Protein 5EKD (pdb70)

Organism: Homo sapiens (NCBI:txid9606)

Sequence (654 aa):
KKRVFSGIQPTGILHLGNYLGAIESWVRLQDEYDSVLYSIVDLHSITVPQDPAVLRQSILDMTAVLLACGINPEKSILFQQSQVSEHTQLSWILSCMVRLPRLQHLHQWKAKTTKQKHDGTVGLLTYPVLQAADILLYKSTHVPVGEDQVQHMELVQDLAQGFNKKYGEFFPVPESILTSMKKVKSLRDPSAKMSKSDPDKLATVRITDSPEEIVQKFRKAVTDFTSEVTYDPAGRAGVSNIVAVHAAVTGLSVEEVVRRSAGMNTARYKLAVADAVIEKFAPIKREIEKLKLDKDHLEKVLQIGSAKAKELAYTVCQEVKKLVGFLLQKDSKKRVFSGIQPTGILHLGNYLGAIESWVRLQDEYDSVLYSIVDLHSSITVPQDPAVLRRQSILDMTAVLLACGINPEKSILFQQSQVSEHTQQLSWILSCMVRLPRLQHLHQWKAKTTGTVGLLTYPVLQAADILLYKSTHVPVGEDQVQHMELVQDLAQGFNKKYGEFFPVPEESILTSMKKVKSLRDPSAKMSKSDPDKLATVRITDSPEEIVQKFRKAVTDFTSEVTYDPAGRAGVSNIVAVHAAVTGLSVEEVVRRSAGMNTARYKLAVADAVIEKFAPIKREIEKLKLDKDHLEKVLQIGSAKAKELAYTVCQEVKKLVGFL

Solvent-accessible surface area: 27450 Å² total; per-residue (Å²): 180,116,42,0,4,4,37,15,74,0,22,34,74,0,2,0,13,32,12,2,4,15,0,59,5,2,41,112,2,13,97,102,47,130,14,4,0,0,0,0,9,0,1,14,2,14,9,78,106,27,78,31,64,87,0,90,91,13,9,19,39,4,0,0,5,0,24,13,14,32,4,51,46,157,105,4,30,2,0,12,0,0,62,0,15,10,0,4,6,2,11,18,6,0,9,10,66,6,157,9,63,82,1,46,108,5,113,80,12,116,69,57,77,94,147,92,57,93,66,12,17,0,0,31,4,11,39,4,1,0,23,0,0,5,5,0,0,0,61,0,20,26,3,0,16,15,68,39,27,60,74,2,2,98,4,0,48,61,9,0,94,33,0,8,184,88,36,35,156,34,6,46,67,0,101,40,30,72,38,110,16,91,77,4,52,2,5,93,66,22,93,39,72,4,22,33,103,36,132,56,84,47,1,0,0,32,1,42,8,33,71,145,71,2,35,74,3,0,132,90,6,62,37,48,214,71,78,111,4,41,99,57,74,107,54,23,44,7,4,3,10,2,0,16,1,27,10,34,18,54,72,56,57,32,111,45,2,37,154,156,4,87,90,58,51,13,60,141,4,17,43,33,0,0,84,16,0,31,130,70,5,30,70,14,46,152,67,2,92,146,26,99,157,75,108,104,77,5,82,115,14,12,112,65,4,8,57,84,0,72,125,54,0,117,74,13,6,39,68,0,14,110,56,3,0,7,70,164,26,193,58,116,134,67,21,0,3,3,37,15,74,2,26,43,79,2,2,0,13,31,10,4,3,16,0,56,6,2,38,110,2,13,99,105,49,156,20,2,0,0,1,0,10,0,1,14,2,13,12,88,98,28,76,31,64,83,0,88,73,16,10,21,38,5,1,0,10,0,26,14,14,31,4,53,44,149,107,5,28,2,0,12,0,0,61,0,8,12,0,4,6,1,11,21,6,0,9,13,57,9,125,9,28,84,0,53,123,3,72,33,28,110,70,94,55,153,44,20,2,0,17,1,12,25,4,1,0,25,0,0,5,4,0,0,1,60,0,0,18,3,1,15,14,62,31,28,39,55,1,2,93,3,0,42,69,6,0,98,30,0,6,188,94,35,38,157,34,6,16,35,0,49,33,32,72,38,108,11,91,80,4,52,3,6,86,67,24,88,40,68,4,19,44,103,33,130,56,82,55,1,0,0,39,1,45,7,34,72,142,71,2,31,67,2,0,113,103,7,64,30,50,197,76,82,114,3,43,102,56,73,106,56,25,44,8,5,4,11,3,0,17,1,29,8,29,16,57,69,62,61,30,132,36,2,36,153,146,8,78,90,72,64,21,54,168,4,23,44,31,0,0,83,20,0,30,132,71,4,30,68,15,51,149,64,0,89,127,27,77,150,73,102,108,78,2,96,119,15,9,115,76,4,8,60,80,0,63,116,57,0,108,80,14,4,35,64,0,15,103,55,2,0,6,72

Structure (mmCIF, N/CA/C/O backbone):
data_5EKD
#
_entry.id   5EKD
#
_cell.length_a   58.289
_cell.length_b   78.087
_cell.length_c   153.996
_cell.angle_alpha   90.00
_cell.angle_beta   96.55
_cell.angle_gamma   90.00
#
_symmetry.space_group_name_H-M   'C 1 2 1'
#
loop_
_entity.id
_entity.type
_entity.pdbx_description
1 polymer 'Tryptophan--tRNA ligase, mitochondrial'
2 non-polymer (5S)-5-[(1R)-1-(1H-indol-3-yl)ethyl]-2-(methylamino)-1,3-oxazol-4(5H)-one
3 non-polymer "ADENOSINE-5'-TRIPHOSPHATE"
4 non-polymer 'MANGANESE (II) ION'
5 non-polymer GLYCEROL
6 water water
#
loop_
_atom_site.group_PDB
_atom_site.id
_atom_site.type_symbol
_atom_site.label_atom_id
_atom_site.label_alt_id
_atom_site.label_comp_id
_atom_site.label_asym_id
_atom_site.label_entity_id
_atom_site.label_seq_id
_atom_site.pdbx_PDB_ins_code
_atom_site.Cartn_x
_atom_site.Cartn_y
_atom_site.Cartn_z
_atom_site.occupancy
_atom_site.B_iso_or_equiv
_atom_site.auth_seq_id
_atom_site.auth_comp_id
_atom_site.auth_asym_id
_atom_site.auth_atom_id
_atom_site.pdbx_PDB_model_num
ATOM 1 N N . LYS A 1 17 ? 28.099 57.584 24.495 1.00 50.21 34 LYS A N 1
ATOM 2 C CA . LYS A 1 17 ? 27.753 57.095 23.189 1.00 43.29 34 LYS A CA 1
ATOM 3 C C . LYS A 1 17 ? 26.389 56.442 23.307 1.00 44.43 34 LYS A C 1
ATOM 4 O O . LYS A 1 17 ? 25.928 56.180 24.388 1.00 46.99 34 LYS A O 1
ATOM 22 N N . LYS A 1 18 ? 25.756 56.173 22.191 1.00 44.28 35 LYS A N 1
ATOM 23 C CA . LYS A 1 18 ? 24.467 55.547 22.206 1.00 38.26 35 LYS A CA 1
ATOM 24 C C . LYS A 1 18 ? 24.587 54.088 21.807 1.00 36.82 35 LYS A C 1
ATOM 25 O O . LYS A 1 18 ? 25.453 53.743 21.063 1.00 34.20 35 LYS A O 1
ATOM 44 N N . ARG A 1 19 ? 23.734 53.257 22.376 1.00 24.20 36 ARG A N 1
ATOM 45 C CA . ARG A 1 19 ? 23.728 51.857 22.131 1.00 22.24 36 ARG A CA 1
ATOM 46 C C . ARG A 1 19 ? 22.381 51.248 22.374 1.00 22.71 36 ARG A C 1
ATOM 47 O O . ARG A 1 19 ? 21.779 51.476 23.343 1.00 21.13 36 ARG A O 1
ATOM 68 N N . VAL A 1 20 ? 21.984 50.415 21.443 1.00 22.99 37 VAL A N 1
ATOM 69 C CA . VAL A 1 20 ? 20.750 49.669 21.474 1.00 24.19 37 VAL A CA 1
ATOM 70 C C . VAL A 1 20 ? 21.037 48.260 21.960 1.00 21.30 37 VAL A C 1
ATOM 71 O O . VAL A 1 20 ? 21.977 47.672 21.557 1.00 22.30 37 VAL A O 1
ATOM 84 N N . PHE A 1 21 ? 20.183 47.800 22.839 1.00 20.29 38 PHE A N 1
ATOM 85 C CA . PHE A 1 21 ? 20.168 46.436 23.300 1.00 17.13 38 PHE A CA 1
ATOM 86 C C . PHE A 1 21 ? 18.752 45.904 23.339 1.00 19.27 38 PHE A C 1
ATOM 87 O O . PHE A 1 21 ? 17.892 46.556 23.786 1.00 20.02 38 PHE A O 1
ATOM 104 N N . SER A 1 22 ? 18.569 44.682 22.899 1.00 20.39 39 SER A N 1
ATOM 105 C CA . SER A 1 22 ? 17.320 43.976 23.096 1.00 17.00 39 SER A CA 1
ATOM 106 C C . SER A 1 22 ? 17.494 42.472 23.066 1.00 19.22 39 SER A C 1
ATOM 107 O O . SER A 1 22 ? 18.413 41.994 22.560 1.00 20.82 39 SER A O 1
ATOM 115 N N . GLY A 1 23 ? 16.549 41.775 23.638 1.00 17.29 40 GLY A N 1
ATOM 116 C CA . GLY A 1 23 ? 16.589 40.350 23.768 1.00 16.36 40 GLY A CA 1
ATOM 117 C C . GLY A 1 23 ? 15.309 39.633 23.399 1.00 19.34 40 GLY A C 1
ATOM 118 O O . GLY A 1 23 ? 14.271 40.186 23.495 1.00 18.73 40 GLY A O 1
ATOM 122 N N . ILE A 1 24 ? 15.434 38.403 22.960 1.00 16.58 41 ILE A N 1
ATOM 123 C CA . ILE A 1 24 ? 14.320 37.552 22.733 1.00 17.52 41 ILE A CA 1
ATOM 124 C C . ILE A 1 24 ? 14.612 36.120 23.175 1.00 15.95 41 ILE A C 1
ATOM 125 O O . ILE A 1 24 ? 15.650 35.633 22.907 1.00 16.23 41 ILE A O 1
ATOM 141 N N . GLN A 1 25 ? 13.663 35.476 23.825 1.00 14.42 42 GLN A N 1
ATOM 142 C CA . GLN A 1 25 ? 13.825 34.094 24.227 1.00 15.78 42 GLN A CA 1
ATOM 143 C C . GLN A 1 25 ? 13.734 33.137 23.068 1.00 20.22 42 GLN A C 1
ATOM 144 O O . GLN A 1 25 ? 12.848 33.178 22.287 1.00 24.32 42 GLN A O 1
ATOM 158 N N . PRO A 1 26 ? 14.689 32.213 23.013 1.00 22.24 43 PRO A N 1
ATOM 159 C CA . PRO A 1 26 ? 14.790 31.262 21.901 1.00 27.41 43 PRO A CA 1
ATOM 160 C C . PRO A 1 26 ? 13.642 30.287 21.758 1.00 36.24 43 PRO A C 1
ATOM 161 O O . PRO A 1 26 ? 13.430 29.740 20.651 1.00 49.48 43 PRO A O 1
ATOM 172 N N . THR A 1 27 ? 12.912 30.096 22.807 1.00 27.42 44 THR A N 1
ATOM 173 C CA . THR A 1 27 ? 11.904 29.106 22.872 1.00 37.41 44 THR A CA 1
ATOM 174 C C . THR A 1 27 ? 10.563 29.495 22.246 1.00 34.05 44 THR A C 1
ATOM 175 O O . THR A 1 27 ? 10.124 30.580 22.366 1.00 48.35 44 THR A O 1
ATOM 186 N N . GLY A 1 28 ? 9.998 28.599 21.504 1.00 32.64 45 GLY A N 1
ATOM 187 C CA . GLY A 1 28 ? 8.840 28.875 20.694 1.00 30.90 45 GLY A CA 1
ATOM 188 C C . GLY A 1 28 ? 9.212 29.537 19.387 1.00 30.93 45 GLY A C 1
ATOM 189 O O . GLY A 1 28 ? 10.303 29.923 19.180 1.00 26.15 45 GLY A O 1
ATOM 193 N N . ILE A 1 29 ? 8.239 29.680 18.511 1.00 28.21 46 ILE A N 1
ATOM 194 C CA . ILE A 1 29 ? 8.461 30.306 17.247 1.00 24.61 46 ILE A CA 1
ATOM 195 C C . ILE A 1 29 ? 8.020 31.745 17.232 1.00 18.61 46 ILE A C 1
ATOM 196 O O . ILE A 1 29 ? 6.978 32.035 17.625 1.00 24.97 46 ILE A O 1
ATOM 212 N N . LEU A 1 30 ? 8.837 32.585 16.671 1.00 19.14 47 LEU A N 1
ATOM 213 C CA . LEU A 1 30 ? 8.570 33.993 16.635 1.00 18.83 47 LEU A CA 1
ATOM 214 C C . LEU A 1 30 ? 7.247 34.272 15.935 1.00 24.20 47 LEU A C 1
ATOM 215 O O . LEU A 1 30 ? 6.948 33.676 14.960 1.00 20.98 47 LEU A O 1
ATOM 231 N N . HIS A 1 31 ? 6.500 35.194 16.513 1.00 20.11 48 HIS A N 1
ATOM 232 C CA . HIS A 1 31 ? 5.161 35.518 16.109 1.00 19.63 48 HIS A CA 1
ATOM 233 C C . HIS A 1 31 ? 4.942 36.992 15.888 1.00 21.07 48 HIS A C 1
ATOM 234 O O . HIS A 1 31 ? 5.789 37.800 16.106 1.00 21.00 48 HIS A O 1
ATOM 249 N N . LEU A 1 32 ? 3.727 37.301 15.474 1.00 21.18 49 LEU A N 1
ATOM 250 C CA . LEU A 1 32 ? 3.351 38.610 14.976 1.00 18.15 49 LEU A CA 1
ATOM 251 C C . LEU A 1 32 ? 3.545 39.692 16.036 1.00 20.06 49 LEU A C 1
ATOM 252 O O . LEU A 1 32 ? 3.966 40.753 15.740 1.00 23.20 49 LEU A O 1
ATOM 268 N N . GLY A 1 33 ? 3.276 39.369 17.275 1.00 21.46 50 GLY A N 1
ATOM 269 C CA . GLY A 1 33 ? 3.571 40.265 18.370 1.00 20.86 50 GLY A CA 1
ATOM 270 C C . GLY A 1 33 ? 5.024 40.593 18.590 1.00 21.31 50 GLY A C 1
ATOM 271 O O . GLY A 1 33 ? 5.379 41.698 18.757 1.00 22.11 50 GLY A O 1
ATOM 275 N N . ASN A 1 34 ? 5.856 39.582 18.544 1.00 18.74 51 ASN A N 1
ATOM 276 C CA . ASN A 1 34 ? 7.271 39.772 18.658 1.00 17.89 51 ASN A CA 1
ATOM 277 C C . ASN A 1 34 ? 7.742 40.661 17.549 1.00 21.14 51 ASN A C 1
ATOM 278 O O . ASN A 1 34 ? 8.486 41.552 17.771 1.00 22.42 51 ASN A O 1
ATOM 289 N N . TYR A 1 35 ? 7.277 40.355 16.340 1.00 22.20 52 TYR A N 1
ATOM 290 C CA . TYR A 1 35 ? 7.675 41.070 15.151 1.00 18.05 52 TYR A CA 1
ATOM 291 C C . TYR A 1 35 ? 7.271 42.540 15.127 1.00 21.83 52 TYR A C 1
ATOM 292 O O . TYR A 1 35 ? 8.080 43.364 14.930 1.00 22.83 52 TYR A O 1
ATOM 310 N N . LEU A 1 36 ? 6.000 42.831 15.329 1.00 21.23 53 LEU A N 1
ATOM 311 C CA . LEU A 1 36 ? 5.489 44.182 15.419 1.00 19.48 53 LEU A CA 1
ATOM 312 C C . LEU A 1 36 ? 5.889 44.964 16.677 1.00 24.88 53 LEU A C 1
ATOM 313 O O . LEU A 1 36 ? 6.079 46.126 16.627 1.00 22.07 53 LEU A O 1
ATOM 329 N N . GLY A 1 37 ? 5.932 44.282 17.809 1.00 18.19 54 GLY A N 1
ATOM 330 C CA . GLY A 1 37 ? 6.316 44.861 19.068 1.00 16.65 54 GLY A CA 1
ATOM 331 C C . GLY A 1 37 ? 7.772 45.243 19.121 1.00 20.90 54 GLY A C 1
ATOM 332 O O . GLY A 1 37 ? 8.127 46.189 19.723 1.00 22.35 54 GLY A O 1
ATOM 336 N N . ALA A 1 38 ? 8.615 44.402 18.555 1.00 21.23 55 ALA A N 1
ATOM 337 C CA . ALA A 1 38 ? 10.035 44.583 18.666 1.00 19.62 55 ALA A CA 1
ATOM 338 C C . ALA A 1 38 ? 10.941 44.355 17.477 1.00 19.43 55 ALA A C 1
ATOM 339 O O . ALA A 1 38 ? 11.734 45.163 17.219 1.00 24.45 55 ALA A O 1
ATOM 346 N N . ILE A 1 39 ? 10.854 43.225 16.811 1.00 19.09 56 ILE A N 1
ATOM 347 C CA . ILE A 1 39 ? 11.832 42.839 15.823 1.00 24.61 56 ILE A CA 1
ATOM 348 C C . ILE A 1 39 ? 11.926 43.801 14.674 1.00 29.80 56 ILE A C 1
ATOM 349 O O . ILE A 1 39 ? 12.979 44.093 14.212 1.00 26.79 56 ILE A O 1
ATOM 365 N N . GLU A 1 40 ? 10.797 44.339 14.271 1.00 33.14 57 GLU A N 1
ATOM 366 C CA . GLU A 1 40 ? 10.775 45.353 13.252 1.00 33.19 57 GLU A CA 1
ATOM 367 C C . GLU A 1 40 ? 11.555 46.590 13.667 1.00 30.88 57 GLU A C 1
ATOM 368 O O . GLU A 1 40 ? 12.339 47.055 12.935 1.00 37.09 57 GLU A O 1
ATOM 380 N N . SER A 1 41 ? 11.426 47.019 14.896 1.00 31.08 58 SER A N 1
ATOM 381 C CA . SER A 1 41 ? 12.229 48.070 15.438 1.00 29.90 58 SER A CA 1
ATOM 382 C C . SER A 1 41 ? 13.700 47.711 15.294 1.00 36.41 58 SER A C 1
ATOM 383 O O . SER A 1 41 ? 14.491 48.520 14.909 1.00 31.67 58 SER A O 1
ATOM 391 N N . TRP A 1 42 ? 14.049 46.469 15.592 1.00 32.21 59 TRP A N 1
ATOM 392 C CA . TRP A 1 42 ? 15.449 46.079 15.639 1.00 32.78 59 TRP A CA 1
ATOM 393 C C . TRP A 1 42 ? 16.117 46.294 14.326 1.00 28.26 59 TRP A C 1
ATOM 394 O O . TRP A 1 42 ? 17.218 46.728 14.240 1.00 29.20 59 TRP A O 1
ATOM 415 N N . VAL A 1 43 ? 15.421 45.916 13.288 1.00 34.24 60 VAL A N 1
ATOM 416 C CA . VAL A 1 43 ? 15.915 46.040 11.940 1.00 28.44 60 VAL A CA 1
ATOM 417 C C . VAL A 1 43 ? 16.101 47.480 11.496 1.00 29.84 60 VAL A C 1
ATOM 418 O O . VAL A 1 43 ? 17.064 47.821 10.924 1.00 32.68 60 VAL A O 1
ATOM 431 N N . ARG A 1 44 ? 15.149 48.314 11.816 1.00 28.81 61 ARG A N 1
ATOM 432 C CA . ARG A 1 44 ? 15.250 49.727 11.557 1.00 35.85 61 ARG A CA 1
ATOM 433 C C . ARG A 1 44 ? 16.401 50.342 12.337 1.00 33.82 61 ARG A C 1
ATOM 434 O O . ARG A 1 44 ? 17.131 51.125 11.846 1.00 29.51 61 ARG A O 1
ATOM 455 N N . LEU A 1 45 ? 16.535 49.940 13.576 1.00 31.82 62 LEU A N 1
ATOM 456 C CA . LEU A 1 45 ? 17.520 50.495 14.470 1.00 30.13 62 LEU A CA 1
ATOM 457 C C . LEU A 1 45 ? 18.947 50.238 14.028 1.00 29.82 62 LEU A C 1
ATOM 458 O O . LEU A 1 45 ? 19.808 51.003 14.324 1.00 27.76 62 LEU A O 1
ATOM 474 N N . GLN A 1 46 ? 19.173 49.144 13.364 1.00 26.43 63 GLN A N 1
ATOM 475 C CA . GLN A 1 46 ? 20.504 48.803 12.997 1.00 30.12 63 GLN A CA 1
ATOM 476 C C . GLN A 1 46 ? 21.084 49.770 12.010 1.00 31.89 63 GLN A C 1
ATOM 477 O O . GLN A 1 46 ? 22.248 49.882 11.922 1.00 42.88 63 GLN A O 1
ATOM 491 N N . ASP A 1 47 ? 20.246 50.487 11.292 1.00 37.68 64 ASP A N 1
ATOM 492 C CA . ASP A 1 47 ? 20.688 51.491 10.346 1.00 41.81 64 ASP A CA 1
ATOM 493 C C . ASP A 1 47 ? 20.735 52.872 10.912 1.00 41.80 64 ASP A C 1
ATOM 494 O O . ASP A 1 47 ? 21.270 53.747 10.292 1.00 45.72 64 ASP A O 1
ATOM 503 N N . GLU A 1 48 ? 20.074 53.082 12.028 1.00 34.44 65 GLU A N 1
ATOM 504 C CA . GLU A 1 48 ? 20.105 54.346 12.723 1.00 31.56 65 GLU A CA 1
ATOM 505 C C . GLU A 1 48 ? 21.171 54.531 13.768 1.00 36.84 65 GLU A C 1
ATOM 506 O O . GLU A 1 48 ? 21.620 55.611 13.952 1.00 41.38 65 GLU A O 1
ATOM 518 N N . TYR A 1 49 ? 21.579 53.481 14.446 1.00 33.35 66 TYR A N 1
ATOM 519 C CA . TYR A 1 49 ? 22.591 53.568 15.487 1.00 35.27 66 TYR A CA 1
ATOM 520 C C . TYR A 1 49 ? 23.850 52.808 15.091 1.00 36.43 66 TYR A C 1
ATOM 521 O O . TYR A 1 49 ? 23.800 51.785 14.469 1.00 37.98 66 TYR A O 1
ATOM 539 N N . ASP A 1 50 ? 24.980 53.357 15.462 1.00 36.47 67 ASP A N 1
ATOM 540 C CA . ASP A 1 50 ? 26.263 52.773 15.211 1.00 35.29 67 ASP A CA 1
ATOM 541 C C . ASP A 1 50 ? 26.472 51.505 15.980 1.00 39.34 67 ASP A C 1
ATOM 542 O O . ASP A 1 50 ? 27.101 50.630 15.496 1.00 39.81 67 ASP A O 1
ATOM 551 N N . SER A 1 51 ? 25.999 51.453 17.213 1.00 30.53 68 SER A N 1
ATOM 552 C CA . SER A 1 51 ? 26.172 50.284 18.055 1.00 35.75 68 SER A CA 1
ATOM 553 C C . SER A 1 51 ? 24.869 49.658 18.508 1.00 25.92 68 SER A C 1
ATOM 554 O O . SER A 1 51 ? 24.092 50.244 19.158 1.00 27.71 68 SER A O 1
ATOM 562 N N . VAL A 1 52 ? 24.709 48.430 18.104 1.00 25.36 69 VAL A N 1
ATOM 563 C CA . VAL A 1 52 ? 23.504 47.686 18.255 1.00 25.29 69 VAL A CA 1
ATOM 564 C C . VAL A 1 52 ? 23.768 46.217 18.632 1.00 23.51 69 VAL A C 1
ATOM 565 O O . VAL A 1 52 ? 24.447 45.529 17.946 1.00 23.14 69 VAL A O 1
ATOM 578 N N . LEU A 1 53 ? 23.138 45.765 19.692 1.00 19.30 70 LEU A N 1
ATOM 579 C CA . LEU A 1 53 ? 23.246 44.402 20.151 1.00 24.27 70 LEU A CA 1
ATOM 580 C C . LEU A 1 53 ? 21.924 43.712 20.338 1.00 20.04 70 LEU A C 1
ATOM 581 O O . LEU A 1 53 ? 21.079 44.186 20.994 1.00 22.49 70 LEU A O 1
ATOM 597 N N . TYR A 1 54 ? 21.827 42.548 19.768 1.00 19.74 71 TYR A N 1
ATOM 598 C CA . TYR A 1 54 ? 20.655 41.743 19.896 1.00 19.39 71 TYR A CA 1
ATOM 599 C C . TYR A 1 54 ? 20.992 40.353 20.424 1.00 23.35 71 TYR A C 1
ATOM 600 O O . TYR A 1 54 ? 21.789 39.685 19.883 1.00 19.00 71 TYR A O 1
ATOM 618 N N . SER A 1 55 ? 20.317 39.963 21.480 1.00 18.12 72 SER A N 1
ATOM 619 C CA . SER A 1 55 ? 20.646 38.777 22.177 1.00 23.13 72 SER A CA 1
ATOM 620 C C . SER A 1 55 ? 19.538 37.745 22.211 1.00 16.83 72 SER A C 1
ATOM 621 O O . SER A 1 55 ? 18.461 38.004 22.606 1.00 16.50 72 SER A O 1
ATOM 629 N N . ILE A 1 56 ? 19.909 36.536 21.886 1.00 15.36 73 ILE A N 1
ATOM 630 C CA . ILE A 1 56 ? 19.085 35.404 22.071 1.00 12.97 73 ILE A CA 1
ATOM 631 C C . ILE A 1 56 ? 19.312 34.950 23.518 1.00 19.62 73 ILE A C 1
ATOM 632 O O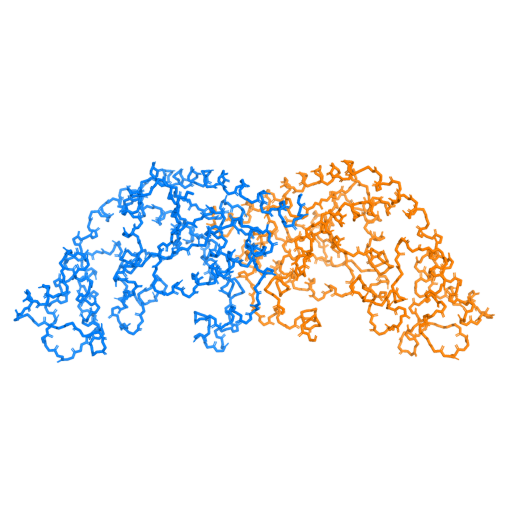 . ILE A 1 56 ? 20.344 34.446 23.852 1.00 17.55 73 ILE A O 1
ATOM 648 N N . VAL A 1 57 ? 18.342 35.231 24.357 1.00 17.39 74 VAL A N 1
ATOM 649 C CA . VAL A 1 57 ? 18.512 35.065 25.781 1.00 18.02 74 VAL A CA 1
ATOM 650 C C . VAL A 1 57 ? 18.091 33.721 26.303 1.00 18.05 74 VAL A C 1
ATOM 651 O O . VAL A 1 57 ? 17.113 33.601 26.920 1.00 17.25 74 VAL A O 1
ATOM 664 N N . ASP A 1 58 ? 18.941 32.754 26.053 1.00 17.32 75 ASP A N 1
ATOM 665 C CA . ASP A 1 58 ? 18.760 31.380 26.464 1.00 21.96 75 ASP A CA 1
ATOM 666 C C . ASP A 1 58 ? 18.688 31.164 28.005 1.00 18.58 75 ASP A C 1
ATOM 667 O O . ASP A 1 58 ? 18.046 30.283 28.483 1.00 17.78 75 ASP A O 1
ATOM 676 N N . LEU A 1 59 ? 19.365 32.012 28.746 1.00 18.07 76 LEU A N 1
ATOM 677 C CA . LEU A 1 59 ? 19.306 31.972 30.181 1.00 19.81 76 LEU A CA 1
ATOM 678 C C . LEU A 1 59 ? 17.914 32.280 30.684 1.00 19.77 76 LEU A C 1
ATOM 679 O O . LEU A 1 59 ? 17.462 31.717 31.600 1.00 15.42 76 LEU A O 1
ATOM 695 N N . HIS A 1 60 ? 17.266 33.223 30.054 1.00 18.70 77 HIS A N 1
ATOM 696 C CA . HIS A 1 60 ? 15.898 33.546 30.406 1.00 18.46 77 HIS A CA 1
ATOM 697 C C . HIS A 1 60 ? 14.947 32.410 30.111 1.00 16.68 77 HIS A C 1
ATOM 698 O O . HIS A 1 60 ? 13.973 32.210 30.785 1.00 18.43 77 HIS A O 1
ATOM 713 N N . SER A 1 61 ? 15.285 31.636 29.105 1.00 18.52 78 SER A N 1
ATOM 714 C CA . SER A 1 61 ? 14.441 30.542 28.636 1.00 17.66 78 SER A CA 1
ATOM 715 C C . SER A 1 61 ? 14.147 29.524 29.695 1.00 22.30 78 SER A C 1
ATOM 716 O O . SER A 1 61 ? 13.053 29.038 29.813 1.00 18.78 78 SER A O 1
ATOM 724 N N . ILE A 1 62 ? 15.168 29.230 30.476 1.00 18.53 79 ILE A N 1
ATOM 725 C CA . ILE A 1 62 ? 15.104 28.159 31.412 1.00 20.16 79 ILE A CA 1
ATOM 726 C C . ILE A 1 62 ? 14.389 28.532 32.722 1.00 22.15 79 ILE A C 1
ATOM 727 O O . ILE A 1 62 ? 14.341 27.781 33.616 1.00 16.28 79 ILE A O 1
ATOM 743 N N . THR A 1 63 ? 13.852 29.726 32.784 1.00 17.61 80 THR A N 1
ATOM 744 C CA . THR A 1 63 ? 13.069 30.147 33.922 1.00 20.11 80 THR A CA 1
ATOM 745 C C . THR A 1 63 ? 11.842 29.251 34.038 1.00 21.71 80 THR A C 1
ATOM 746 O O . THR A 1 63 ? 11.270 29.113 35.055 1.00 20.99 80 THR A O 1
ATOM 757 N N . VAL A 1 64 ? 11.519 28.657 32.917 1.00 21.53 81 VAL A N 1
ATOM 758 C CA . VAL A 1 64 ? 10.571 27.620 32.788 1.00 20.90 81 VAL A CA 1
ATOM 759 C C . VAL A 1 64 ? 11.292 26.395 32.223 1.00 24.69 81 VAL A C 1
ATOM 760 O O . VAL A 1 64 ? 12.156 26.505 31.429 1.00 23.95 81 VAL A O 1
ATOM 773 N N . PRO A 1 65 ? 10.907 25.207 32.644 1.00 29.52 82 PRO A N 1
ATOM 774 C CA . PRO A 1 65 ? 11.643 24.013 32.236 1.00 32.51 82 PRO A CA 1
ATOM 775 C C . PRO A 1 65 ? 11.708 23.770 30.755 1.00 27.71 82 PRO A C 1
ATOM 776 O O . PRO A 1 65 ? 10.735 23.850 30.088 1.00 27.56 82 PRO A O 1
ATOM 787 N N . GLN A 1 66 ? 12.887 23.482 30.285 1.00 24.96 83 GLN A N 1
ATOM 788 C CA . GLN A 1 66 ? 13.102 23.210 28.905 1.00 27.18 83 GLN A CA 1
ATOM 789 C C . GLN A 1 66 ? 13.745 21.852 28.654 1.00 29.32 83 GLN A C 1
ATOM 790 O O . GLN A 1 66 ? 14.590 21.407 29.379 1.00 24.99 83 GLN A O 1
ATOM 804 N N . ASP A 1 67 ? 13.290 21.193 27.605 1.00 24.79 84 ASP A N 1
ATOM 805 C CA . ASP A 1 67 ? 13.982 20.037 27.095 1.00 26.33 84 ASP A CA 1
ATOM 806 C C . ASP A 1 67 ? 15.207 20.485 26.393 1.00 21.38 84 ASP A C 1
ATOM 807 O O . ASP A 1 67 ? 15.171 21.316 25.568 1.00 27.47 84 ASP A O 1
ATOM 816 N N . PRO A 1 68 ? 16.333 19.878 26.702 1.00 24.96 85 PRO A N 1
ATOM 817 C CA . PRO A 1 68 ? 17.597 20.341 26.145 1.00 24.92 85 PRO A CA 1
ATOM 818 C C . PRO A 1 68 ? 17.723 20.309 24.606 1.00 27.82 85 PRO A C 1
ATOM 819 O O . PRO A 1 68 ? 18.237 21.218 24.007 1.00 23.01 85 PRO A O 1
ATOM 830 N N . ALA A 1 69 ? 17.251 19.228 23.997 1.00 29.80 86 ALA A N 1
ATOM 831 C CA . ALA A 1 69 ? 17.268 19.131 22.556 1.00 27.62 86 ALA A CA 1
ATOM 832 C C . ALA A 1 69 ? 16.396 20.214 21.950 1.00 20.72 86 ALA A C 1
ATOM 833 O O . ALA A 1 69 ? 16.780 20.806 21.014 1.00 24.59 86 ALA A O 1
ATOM 840 N N . VAL A 1 70 ? 15.241 20.465 22.527 1.00 25.58 87 VAL A N 1
ATOM 841 C CA . VAL A 1 70 ? 14.326 21.490 22.036 1.00 28.55 87 VAL A CA 1
ATOM 842 C C . VAL A 1 70 ? 14.952 22.886 22.138 1.00 23.52 87 VAL A C 1
ATOM 843 O O . VAL A 1 70 ? 14.897 23.665 21.255 1.00 23.87 87 VAL A O 1
ATOM 856 N N . LEU A 1 71 ? 15.595 23.131 23.250 1.00 23.64 88 LEU A N 1
ATOM 857 C CA . LEU A 1 71 ? 16.234 24.398 23.469 1.00 23.53 88 LEU A CA 1
ATOM 858 C C . LEU A 1 71 ? 17.338 24.643 22.480 1.00 21.12 88 LEU A C 1
ATOM 859 O O . LEU A 1 71 ? 17.464 25.686 21.968 1.00 22.41 88 LEU A O 1
ATOM 875 N N . ARG A 1 72 ? 18.123 23.624 22.228 1.00 22.04 89 ARG A N 1
ATOM 876 C CA . ARG A 1 72 ? 19.259 23.703 21.335 1.00 24.03 89 ARG A CA 1
ATOM 877 C C . ARG A 1 72 ? 18.808 24.056 19.927 1.00 26.80 89 ARG A C 1
ATOM 878 O O . ARG A 1 72 ? 19.335 24.909 19.296 1.00 24.42 89 ARG A O 1
ATOM 899 N N . GLN A 1 73 ? 17.779 23.369 19.503 1.00 26.67 90 GLN A N 1
ATOM 900 C CA . GLN A 1 73 ? 17.133 23.625 18.216 1.00 26.18 90 GLN A CA 1
ATOM 901 C C . GLN A 1 73 ? 16.475 25.001 18.140 1.00 28.55 90 GLN A C 1
ATOM 902 O O . GLN A 1 73 ? 16.570 25.643 17.160 1.00 28.49 90 GLN A O 1
ATOM 916 N N . SER A 1 74 ? 15.830 25.457 19.192 1.00 29.11 91 SER A N 1
ATOM 917 C CA . SER A 1 74 ? 15.225 26.770 19.206 1.00 24.27 91 SER A CA 1
ATOM 918 C C . SER A 1 74 ? 16.197 27.878 19.025 1.00 22.51 91 SER A C 1
ATOM 919 O O . SER A 1 74 ? 15.873 28.885 18.477 1.00 19.88 91 SER A O 1
ATOM 927 N N . ILE A 1 75 ? 17.387 27.709 19.565 1.00 20.21 92 ILE A N 1
ATOM 928 C CA . ILE A 1 75 ? 18.408 28.693 19.432 1.00 23.25 92 ILE A CA 1
ATOM 929 C C . ILE A 1 75 ? 18.844 28.852 17.995 1.00 23.38 92 ILE A C 1
ATOM 930 O O . ILE A 1 75 ? 19.022 29.894 17.522 1.00 22.00 92 ILE A O 1
ATOM 946 N N . LEU A 1 76 ? 19.020 27.744 17.329 1.00 28.76 93 LEU A N 1
ATOM 947 C CA . LEU A 1 76 ? 19.357 27.715 15.921 1.00 24.94 93 LEU A CA 1
ATOM 948 C C . LEU A 1 76 ? 18.231 28.309 15.082 1.00 18.75 93 LEU A C 1
ATOM 949 O O . LEU A 1 76 ? 18.472 29.091 14.269 1.00 24.11 93 LEU A O 1
ATOM 965 N N . ASP A 1 77 ? 17.011 27.932 15.388 1.00 21.75 94 ASP A N 1
ATOM 966 C CA . ASP A 1 77 ? 15.855 28.428 14.676 1.00 21.87 94 ASP A CA 1
ATOM 967 C C . ASP A 1 77 ? 15.668 29.940 14.815 1.00 24.26 94 ASP A C 1
ATOM 968 O O . ASP A 1 77 ? 15.434 30.633 13.857 1.00 21.57 94 ASP A O 1
ATOM 977 N N . MET A 1 78 ? 15.809 30.426 16.021 1.00 20.16 95 MET A N 1
ATOM 978 C CA . MET A 1 78 ? 15.720 31.838 16.263 1.00 19.14 95 MET A CA 1
ATOM 979 C C . MET A 1 78 ? 16.803 32.575 15.522 1.00 21.15 95 MET A C 1
ATOM 980 O O . MET A 1 78 ? 16.593 33.656 15.070 1.00 21.63 95 MET A O 1
ATOM 994 N N . THR A 1 79 ? 17.968 31.982 15.424 1.00 19.30 96 THR A N 1
ATOM 995 C CA . THR A 1 79 ? 19.040 32.627 14.741 1.00 17.83 96 THR A CA 1
ATOM 996 C C . THR A 1 79 ? 18.653 32.789 13.237 1.00 19.36 96 THR A C 1
ATOM 997 O O . THR A 1 79 ? 18.883 33.780 12.630 1.00 21.57 96 THR A O 1
ATOM 1008 N N . ALA A 1 80 ? 18.077 31.753 12.681 1.00 21.07 97 ALA A N 1
ATOM 1009 C CA . ALA A 1 80 ? 17.681 31.766 11.288 1.00 22.35 97 ALA A CA 1
ATOM 1010 C C . ALA A 1 80 ? 16.593 32.787 11.055 1.00 22.51 97 ALA A C 1
ATOM 1011 O O . ALA A 1 80 ? 16.688 33.578 10.180 1.00 24.29 97 ALA A O 1
ATOM 1018 N N . VAL A 1 81 ? 15.615 32.794 11.928 1.00 25.45 98 VAL A N 1
ATOM 1019 C CA . VAL A 1 81 ? 14.526 33.729 11.852 1.00 24.53 98 VAL A CA 1
ATOM 1020 C C . VAL A 1 81 ? 14.964 35.174 11.935 1.00 22.21 98 VAL A C 1
ATOM 1021 O O . VAL A 1 81 ? 14.494 35.983 11.200 1.00 21.34 98 VAL A O 1
ATOM 1034 N N . LEU A 1 82 ? 15.848 35.493 12.847 1.00 19.04 99 LEU A N 1
ATOM 1035 C CA . LEU A 1 82 ? 16.300 36.841 12.992 1.00 17.56 99 LEU A CA 1
ATOM 1036 C C . LEU A 1 82 ? 17.077 37.337 11.800 1.00 20.72 99 LEU A C 1
ATOM 1037 O O . LEU A 1 82 ? 16.913 38.418 11.356 1.00 25.27 99 LEU A O 1
ATOM 1053 N N . LEU A 1 83 ? 17.917 36.481 11.303 1.00 17.41 100 LEU A N 1
ATOM 1054 C CA . LEU A 1 83 ? 18.661 36.777 10.123 1.00 21.59 100 LEU A CA 1
ATOM 1055 C C . LEU A 1 83 ? 17.693 36.994 8.949 1.00 20.35 100 LEU A C 1
ATOM 1056 O O . LEU A 1 83 ? 17.786 37.931 8.248 1.00 21.52 100 LEU A O 1
ATOM 1072 N N . ALA A 1 84 ? 16.732 36.121 8.841 1.00 23.11 101 ALA A N 1
ATOM 1073 C CA . ALA A 1 84 ? 15.714 36.200 7.794 1.00 21.94 101 ALA A CA 1
ATOM 1074 C C . ALA A 1 84 ? 14.890 37.493 7.867 1.00 25.64 101 ALA A C 1
ATOM 1075 O O . ALA A 1 84 ? 14.547 38.052 6.871 1.00 22.53 101 ALA A O 1
ATOM 1082 N N . CYS A 1 85 ? 14.617 37.961 9.067 1.00 24.58 102 CYS A N 1
ATOM 1083 C CA . CYS A 1 85 ? 13.944 39.227 9.290 1.00 23.12 102 CYS A CA 1
ATOM 1084 C C . CYS A 1 85 ? 14.724 40.422 8.891 1.00 24.17 102 CYS A C 1
ATOM 1085 O O . CYS A 1 85 ? 14.174 41.454 8.771 1.00 27.23 102 CYS A O 1
ATOM 1093 N N . GLY A 1 86 ? 16.001 40.268 8.656 1.00 25.37 103 GLY A N 1
ATOM 1094 C CA . GLY A 1 86 ? 16.846 41.381 8.336 1.00 24.85 103 GLY A CA 1
ATOM 1095 C C . GLY A 1 86 ? 17.970 41.809 9.249 1.00 29.20 103 GLY A C 1
ATOM 1096 O O . GLY A 1 86 ? 18.616 42.762 8.978 1.00 29.24 103 GLY A O 1
ATOM 1100 N N . ILE A 1 87 ? 18.189 41.079 10.309 1.00 24.83 104 ILE A N 1
ATOM 1101 C CA . ILE A 1 87 ? 19.297 41.388 11.177 1.00 26.29 104 ILE A CA 1
ATOM 1102 C C . ILE A 1 87 ? 20.574 41.039 10.468 1.00 19.82 104 ILE A C 1
ATOM 1103 O O . ILE A 1 87 ? 20.801 39.925 10.139 1.00 26.76 104 ILE A O 1
ATOM 1119 N N . ASN A 1 88 ? 21.410 42.041 10.275 1.00 24.72 105 ASN A N 1
ATOM 1120 C CA . ASN A 1 88 ? 22.671 41.876 9.629 1.00 25.98 105 ASN A CA 1
ATOM 1121 C C . ASN A 1 88 ? 23.815 41.834 10.636 1.00 27.37 105 ASN A C 1
ATOM 1122 O O . ASN A 1 88 ? 24.107 42.768 11.308 1.00 31.63 105 ASN A O 1
ATOM 1133 N N . PRO A 1 89 ? 24.504 40.711 10.686 1.00 23.83 106 PRO A N 1
ATOM 1134 C CA . PRO A 1 89 ? 25.629 40.535 11.591 1.00 30.41 106 PRO A CA 1
ATOM 1135 C C . PRO A 1 89 ? 26.834 41.426 11.315 1.00 37.54 106 PRO A C 1
ATOM 1136 O O . PRO A 1 89 ? 27.694 41.475 12.144 1.00 37.82 106 PRO A O 1
ATOM 1147 N N . GLU A 1 90 ? 26.928 42.024 10.161 1.00 30.43 107 GLU A N 1
ATOM 1148 C CA . GLU A 1 90 ? 27.887 43.066 9.928 1.00 43.82 107 GLU A CA 1
ATOM 1149 C C . GLU A 1 90 ? 27.557 44.414 10.559 1.00 41.59 107 GLU A C 1
ATOM 1150 O O . GLU A 1 90 ? 28.405 45.251 10.725 1.00 44.93 107 GLU A O 1
ATOM 1162 N N . LYS A 1 91 ? 26.289 44.647 10.802 1.00 38.08 108 LYS A N 1
ATOM 1163 C CA . LYS A 1 91 ? 25.816 45.871 11.391 1.00 34.75 108 LYS A CA 1
ATOM 1164 C C . LYS A 1 91 ? 25.474 45.756 12.884 1.00 38.43 108 LYS A C 1
ATOM 1165 O O . LYS A 1 91 ? 25.648 46.693 13.634 1.00 44.43 108 LYS A O 1
ATOM 1184 N N . SER A 1 92 ? 24.983 44.618 13.279 1.00 23.83 109 SER A N 1
ATOM 1185 C CA . SER A 1 92 ? 24.722 44.410 14.658 1.00 29.43 109 SER A CA 1
ATOM 1186 C C . SER A 1 92 ? 25.432 43.209 15.191 1.00 28.53 109 SER A C 1
ATOM 1187 O O . SER A 1 92 ? 25.862 42.373 14.469 1.00 25.53 109 SER A O 1
ATOM 1195 N N . ILE A 1 93 ? 25.512 43.192 16.502 1.00 23.22 110 ILE A N 1
ATOM 1196 C CA . ILE A 1 93 ? 26.020 42.075 17.217 1.00 23.63 110 ILE A CA 1
ATOM 1197 C C . ILE A 1 93 ? 24.867 41.186 17.663 1.00 22.19 110 ILE A C 1
ATOM 1198 O O . ILE A 1 93 ? 24.116 41.497 18.527 1.00 26.21 110 ILE A O 1
ATOM 1214 N N . LEU A 1 94 ? 24.781 40.057 17.019 1.00 22.47 111 LEU A N 1
ATOM 1215 C CA . LEU A 1 94 ? 23.790 39.060 17.318 1.00 21.59 111 LEU A CA 1
ATOM 1216 C C . LEU A 1 94 ? 24.481 37.926 18.022 1.00 24.28 111 LEU A C 1
ATOM 1217 O O . LEU A 1 94 ? 25.292 37.288 17.467 1.00 23.52 111 LEU A O 1
ATOM 1233 N N . PHE A 1 95 ? 24.082 37.717 19.253 1.00 19.91 112 PHE A N 1
ATOM 1234 C CA . PHE A 1 95 ? 24.768 36.843 20.159 1.00 18.52 112 PHE A CA 1
ATOM 1235 C C . PHE A 1 95 ? 23.891 35.983 21.072 1.00 22.43 112 PHE A C 1
ATOM 1236 O O . PHE A 1 95 ? 22.716 36.131 21.153 1.00 18.94 112 PHE A O 1
ATOM 1253 N N . GLN A 1 96 ? 24.550 35.024 21.710 1.00 22.45 113 GLN A N 1
ATOM 1254 C CA . GLN A 1 96 ? 23.947 34.105 22.632 1.00 15.40 113 GLN A CA 1
ATOM 1255 C C . GLN A 1 96 ? 24.335 34.426 24.072 1.00 18.98 113 GLN A C 1
ATOM 1256 O O . GLN A 1 96 ? 25.440 34.352 24.450 1.00 19.36 113 GLN A O 1
ATOM 1270 N N . GLN A 1 97 ? 23.329 34.726 24.846 1.00 17.83 114 GLN A N 1
ATOM 1271 C CA . GLN A 1 97 ? 23.466 35.331 26.150 1.00 19.95 114 GLN A CA 1
ATOM 1272 C C . GLN A 1 97 ? 24.350 34.451 27.027 1.00 17.94 114 GLN A C 1
ATOM 1273 O O . GLN A 1 97 ? 25.237 34.912 27.587 1.00 17.55 114 GLN A O 1
ATOM 1287 N N . SER A 1 98 ? 24.123 33.158 27.013 1.00 19.68 115 SER A N 1
ATOM 1288 C CA . SER A 1 98 ? 24.805 32.192 27.874 1.00 20.55 115 SER A CA 1
ATOM 1289 C C . SER A 1 98 ? 26.330 32.140 27.681 1.00 26.62 115 SER A C 1
ATOM 1290 O O . SER A 1 98 ? 27.042 31.656 28.513 1.00 22.46 115 SER A O 1
ATOM 1298 N N . GLN A 1 99 ? 26.771 32.601 26.537 1.00 21.25 116 GLN A N 1
ATOM 1299 C CA . GLN A 1 99 ? 28.154 32.547 26.153 1.00 22.07 116 GLN A CA 1
ATOM 1300 C C . GLN A 1 99 ? 28.978 33.708 26.702 1.00 25.15 116 GLN A C 1
ATOM 1301 O O . GLN A 1 99 ? 30.148 33.749 26.491 1.00 22.90 116 GLN A O 1
ATOM 1315 N N . VAL A 1 100 ? 28.310 34.646 27.355 1.00 18.29 117 VAL A N 1
ATOM 1316 C CA . VAL A 1 100 ? 28.939 35.776 27.949 1.00 20.35 117 VAL A CA 1
ATOM 1317 C C . VAL A 1 100 ? 28.672 35.726 29.445 1.00 21.74 117 VAL A C 1
ATOM 1318 O O . VAL A 1 100 ? 27.643 36.079 29.888 1.00 19.17 117 VAL A O 1
ATOM 1331 N N . SER A 1 101 ? 29.674 35.303 30.189 1.00 20.50 118 SER A N 1
ATOM 1332 C CA . SER A 1 101 ? 29.549 34.987 31.600 1.00 17.07 118 SER A CA 1
ATOM 1333 C C . SER A 1 101 ? 29.227 36.189 32.466 1.00 19.67 118 SER A C 1
ATOM 1334 O O . SER A 1 101 ? 28.691 36.075 33.500 1.00 20.37 118 SER A O 1
ATOM 1342 N N . GLU A 1 102 ? 29.583 37.336 31.968 1.00 18.44 119 GLU A N 1
ATOM 1343 C CA . GLU A 1 102 ? 29.450 38.592 32.651 1.00 19.62 119 GLU A CA 1
ATOM 1344 C C . GLU A 1 102 ? 27.989 38.941 32.995 1.00 19.32 119 GLU A C 1
ATOM 1345 O O . GLU A 1 102 ? 27.742 39.671 33.881 1.00 20.09 119 GLU A O 1
ATOM 1357 N N . HIS A 1 103 ? 27.052 38.402 32.247 1.00 20.81 120 HIS A N 1
ATOM 1358 C CA . HIS A 1 103 ? 25.669 38.712 32.472 1.00 20.45 120 HIS A CA 1
ATOM 1359 C C . HIS A 1 103 ? 25.229 38.304 33.852 1.00 16.95 120 HIS A C 1
ATOM 1360 O O . HIS A 1 103 ? 24.623 39.054 34.547 1.00 15.67 120 HIS A O 1
ATOM 1375 N N . THR A 1 104 ? 25.513 37.078 34.214 1.00 16.05 121 THR A N 1
ATOM 1376 C CA . THR A 1 104 ? 25.165 36.578 35.542 1.00 16.46 121 THR A CA 1
ATOM 1377 C C . THR A 1 104 ? 25.968 37.261 36.676 1.00 16.06 121 THR A C 1
ATOM 1378 O O . THR A 1 104 ? 25.497 37.400 37.753 1.00 18.56 121 THR A O 1
ATOM 1389 N N . GLN A 1 105 ? 27.196 37.632 36.388 1.00 20.23 122 GLN A N 1
ATOM 1390 C CA . GLN A 1 105 ? 28.028 38.307 37.369 1.00 24.24 122 GLN A CA 1
ATOM 1391 C C . GLN A 1 105 ? 27.456 39.645 37.759 1.00 16.72 122 GLN A C 1
ATOM 1392 O O . GLN A 1 105 ? 27.305 39.949 38.887 1.00 16.61 122 GLN A O 1
ATOM 1406 N N . LEU A 1 106 ? 27.115 40.426 36.774 1.00 16.59 123 LEU A N 1
ATOM 1407 C CA . LEU A 1 106 ? 26.457 41.672 37.014 1.00 14.30 123 LEU A CA 1
ATOM 1408 C C . LEU A 1 106 ? 25.090 41.454 37.637 1.00 17.27 123 LEU A C 1
ATOM 1409 O O . LEU A 1 106 ? 24.724 42.188 38.445 1.00 19.57 123 LEU A O 1
ATOM 1425 N N . SER A 1 107 ? 24.370 40.431 37.240 1.00 16.33 124 SER A N 1
ATOM 1426 C CA . SER A 1 107 ? 23.071 40.203 37.785 1.00 14.87 124 SER A CA 1
ATOM 1427 C C . SER A 1 107 ? 23.133 39.959 39.303 1.00 16.32 124 SER A C 1
ATOM 1428 O O . SER A 1 107 ? 22.331 40.414 40.032 1.00 17.02 124 SER A O 1
ATOM 1436 N N . TRP A 1 108 ? 24.141 39.233 39.721 1.00 16.82 125 TRP A N 1
ATOM 1437 C CA . TRP A 1 108 ? 24.320 38.989 41.126 1.00 21.42 125 TRP A CA 1
ATOM 1438 C C . TRP A 1 108 ? 24.494 40.284 41.849 1.00 17.33 125 TRP A C 1
ATOM 1439 O O . TRP A 1 108 ? 23.871 40.518 42.817 1.00 16.25 125 TRP A O 1
ATOM 1460 N N . ILE A 1 109 ? 25.327 41.141 41.320 1.00 16.45 126 ILE A N 1
ATOM 1461 C CA . ILE A 1 109 ? 25.616 42.381 41.973 1.00 13.81 126 ILE A CA 1
ATOM 1462 C C . ILE A 1 109 ? 24.354 43.212 42.119 1.00 21.89 126 ILE A C 1
ATOM 1463 O O . ILE A 1 109 ? 24.098 43.790 43.116 1.00 18.77 126 ILE A O 1
ATOM 1479 N N . LEU A 1 110 ? 23.590 43.255 41.050 1.00 16.14 127 LEU A N 1
ATOM 1480 C CA . LEU A 1 110 ? 22.338 43.949 41.029 1.00 17.54 127 LEU A CA 1
ATOM 1481 C C . LEU A 1 110 ? 21.329 43.385 41.968 1.00 12.83 127 LEU A C 1
ATOM 1482 O O . LEU A 1 110 ? 20.666 44.094 42.550 1.00 18.95 127 LEU A O 1
ATOM 1498 N N . SER A 1 111 ? 21.260 42.078 42.104 1.00 13.59 128 SER A N 1
ATOM 1499 C CA . SER A 1 111 ? 20.328 41.421 43.020 1.00 14.04 128 SER A CA 1
ATOM 1500 C C . SER A 1 111 ? 20.579 41.774 44.512 1.00 16.13 128 SER A C 1
ATOM 1501 O O . SER A 1 111 ? 19.724 41.687 45.311 1.00 16.83 128 SER A O 1
ATOM 1509 N N . CYS A 1 112 ? 21.791 42.156 44.812 1.00 16.78 129 CYS A N 1
ATOM 1510 C CA . CYS A 1 112 ? 22.150 42.611 46.131 1.00 16.17 129 CYS A CA 1
ATOM 1511 C C . CYS A 1 112 ? 21.639 44.019 46.424 1.00 20.96 129 CYS A C 1
ATOM 1512 O O . CYS A 1 112 ? 21.823 44.496 47.477 1.00 22.00 129 CYS A O 1
ATOM 1520 N N . MET A 1 113 ? 21.074 44.650 45.417 1.00 14.79 130 MET A N 1
ATOM 1521 C CA . MET A 1 113 ? 20.481 45.945 45.522 1.00 18.54 130 MET A CA 1
ATOM 1522 C C . MET A 1 113 ? 18.944 45.996 45.433 1.00 22.32 130 MET A C 1
ATOM 1523 O O . MET A 1 113 ? 18.424 47.043 45.434 1.00 26.08 130 MET A O 1
ATOM 1537 N N . VAL A 1 114 ? 18.281 44.870 45.354 1.00 16.22 131 VAL A N 1
ATOM 1538 C CA . VAL A 1 114 ? 16.869 44.786 45.127 1.00 20.95 131 VAL A CA 1
ATOM 1539 C C . VAL A 1 114 ? 16.217 44.039 46.255 1.00 21.97 131 VAL A C 1
ATOM 1540 O O . VAL A 1 114 ? 16.673 43.015 46.603 1.00 23.95 131 VAL A O 1
ATOM 1553 N N . ARG A 1 115 ? 15.172 44.592 46.828 1.00 20.14 132 ARG A N 1
ATOM 1554 C CA . ARG A 1 115 ? 14.383 43.952 47.828 1.00 18.11 132 ARG A CA 1
ATOM 1555 C C . ARG A 1 115 ? 13.406 42.990 47.207 1.00 18.12 132 ARG A C 1
ATOM 1556 O O . ARG A 1 115 ? 12.913 43.203 46.136 1.00 20.27 132 ARG A O 1
ATOM 1577 N N . LEU A 1 116 ? 13.122 41.940 47.935 1.00 17.28 133 LEU A N 1
ATOM 1578 C CA . LEU A 1 116 ? 12.350 40.846 47.413 1.00 18.66 133 LEU A CA 1
ATOM 1579 C C . LEU A 1 116 ? 10.933 41.276 46.990 1.00 23.63 133 LEU A C 1
ATOM 1580 O O . LEU A 1 116 ? 10.456 40.891 45.980 1.00 18.97 133 LEU A O 1
ATOM 1596 N N . PRO A 1 117 ? 10.263 42.112 47.777 1.00 23.84 134 PRO A N 1
ATOM 1597 C CA . PRO A 1 117 ? 8.909 42.539 47.432 1.00 22.84 134 PRO A CA 1
ATOM 1598 C C . PRO A 1 117 ? 8.831 43.319 46.148 1.00 19.89 134 PRO A C 1
ATOM 1599 O O . PRO A 1 117 ? 7.820 43.298 45.519 1.00 21.42 134 PRO A O 1
ATOM 1610 N N . ARG A 1 118 ? 9.906 43.957 45.771 1.00 15.63 135 ARG A N 1
ATOM 1611 C CA . ARG A 1 118 ? 9.944 44.657 44.513 1.00 20.15 135 ARG A CA 1
ATOM 1612 C C . ARG A 1 118 ? 9.682 43.683 43.372 1.00 21.20 135 ARG A C 1
ATOM 1613 O O . ARG A 1 118 ? 8.949 43.939 42.514 1.00 19.46 135 ARG A O 1
ATOM 1634 N N . LEU A 1 119 ? 10.348 42.559 43.418 1.00 19.61 136 LEU A N 1
ATOM 1635 C CA . LEU A 1 119 ? 10.101 41.469 42.492 1.00 19.30 136 LEU A CA 1
ATOM 1636 C C . LEU A 1 119 ? 8.749 40.758 42.641 1.00 17.51 136 LEU A C 1
ATOM 1637 O O . LEU A 1 119 ? 8.118 40.435 41.706 1.00 21.09 136 LEU A O 1
ATOM 1653 N N . GLN A 1 120 ? 8.356 40.518 43.860 1.00 20.15 137 GLN A N 1
ATOM 1654 C CA . GLN A 1 120 ? 7.123 39.850 44.139 1.00 22.72 137 GLN A CA 1
ATOM 1655 C C . GLN A 1 120 ? 5.938 40.638 43.598 1.00 20.71 137 GLN A C 1
ATOM 1656 O O . GLN A 1 120 ? 4.991 40.080 43.228 1.00 23.66 137 GLN A O 1
ATOM 1670 N N . HIS A 1 121 ? 6.025 41.941 43.613 1.00 20.21 138 HIS A N 1
ATOM 1671 C CA . HIS A 1 121 ? 4.920 42.777 43.291 1.00 25.06 138 HIS A CA 1
ATOM 1672 C C . HIS A 1 121 ? 4.889 43.254 41.863 1.00 24.30 138 HIS A C 1
ATOM 1673 O O . HIS A 1 121 ? 4.030 43.999 41.487 1.00 21.95 138 HIS A O 1
ATOM 1688 N N . LEU A 1 122 ? 5.832 42.816 41.065 1.00 20.89 139 LEU A N 1
ATOM 1689 C CA . LEU A 1 122 ? 5.813 43.050 39.628 1.00 25.41 139 LEU A CA 1
ATOM 1690 C C . LEU A 1 122 ? 4.598 42.316 39.028 1.00 20.53 139 LEU A C 1
ATOM 1691 O O . LEU A 1 122 ? 4.287 41.250 39.418 1.00 22.89 139 LEU A O 1
ATOM 1707 N N . HIS A 1 123 ? 3.962 42.928 38.061 1.00 23.51 140 HIS A N 1
ATOM 1708 C CA . HIS A 1 123 ? 2.718 42.440 37.580 1.00 26.36 140 HIS A CA 1
ATOM 1709 C C . HIS A 1 123 ? 2.854 41.046 37.063 1.00 26.14 140 HIS A C 1
ATOM 1710 O O . HIS A 1 123 ? 2.023 40.218 37.323 1.00 23.43 140 HIS A O 1
ATOM 1725 N N . GLN A 1 124 ? 3.930 40.772 36.372 1.00 23.31 141 GLN A N 1
ATOM 1726 C CA . GLN A 1 124 ? 4.110 39.487 35.723 1.00 28.52 141 GLN A CA 1
ATOM 1727 C C . GLN A 1 124 ? 4.171 38.328 36.708 1.00 35.00 141 GLN A C 1
ATOM 1728 O O . GLN A 1 124 ? 3.909 37.224 36.347 1.00 33.84 141 GLN A O 1
ATOM 1742 N N . TRP A 1 125 ? 4.532 38.610 37.955 1.00 25.56 142 TRP A N 1
ATOM 1743 C CA . TRP A 1 125 ? 4.511 37.668 39.044 1.00 26.28 142 TRP A CA 1
ATOM 1744 C C . TRP A 1 125 ? 3.295 37.779 39.848 1.00 26.77 142 TRP A C 1
ATOM 1745 O O . TRP A 1 125 ? 2.679 36.812 40.144 1.00 31.38 142 TRP A O 1
ATOM 1766 N N . LYS A 1 126 ? 2.926 38.988 40.153 1.00 22.66 143 LYS A N 1
ATOM 1767 C CA . LYS A 1 126 ? 1.823 39.290 41.028 1.00 24.16 143 LYS A CA 1
ATOM 1768 C C . LYS A 1 126 ? 0.525 38.744 40.530 1.00 30.23 143 LYS A C 1
ATOM 1769 O O . LYS A 1 126 ? -0.292 38.375 41.287 1.00 29.72 143 LYS A O 1
ATOM 1788 N N . ALA A 1 127 ? 0.367 38.732 39.229 1.00 31.55 144 ALA A N 1
ATOM 1789 C CA . ALA A 1 127 ? -0.839 38.282 38.567 1.00 30.79 144 ALA A CA 1
ATOM 1790 C C . ALA A 1 127 ? -1.127 36.810 38.774 1.00 37.10 144 ALA A C 1
ATOM 1791 O O . ALA A 1 127 ? -2.228 36.388 38.672 1.00 36.53 144 ALA A O 1
ATOM 1798 N N . LYS A 1 128 ? -0.096 36.053 39.069 1.00 31.03 145 LYS A N 1
ATOM 1799 C CA . LYS A 1 128 ? -0.194 34.627 39.209 1.00 33.51 145 LYS A CA 1
ATOM 1800 C C . LYS A 1 128 ? -1.018 34.233 40.391 1.00 29.60 145 LYS A C 1
ATOM 1801 O O . LYS A 1 128 ? -1.213 34.981 41.268 1.00 31.80 145 LYS A O 1
ATOM 1820 N N . THR A 1 129 ? -1.512 33.023 40.372 1.00 32.06 146 THR A N 1
ATOM 1821 C CA . THR A 1 129 ? -2.243 32.494 41.479 1.00 37.91 146 THR A CA 1
ATOM 1822 C C . THR A 1 129 ? -1.303 32.063 42.568 1.00 42.82 146 THR A C 1
ATOM 1823 O O . THR A 1 129 ? -0.154 31.851 42.331 1.00 36.61 146 THR A O 1
ATOM 1834 N N . THR A 1 130 ? -1.835 31.876 43.751 1.00 40.40 147 THR A N 1
ATOM 1835 C CA . THR A 1 130 ? -1.011 31.606 44.892 1.00 43.86 147 THR A CA 1
ATOM 1836 C C . THR A 1 130 ? -0.251 30.331 44.587 1.00 43.88 147 THR A C 1
ATOM 1837 O O . THR A 1 130 ? 0.931 30.248 44.815 1.00 39.07 147 THR A O 1
ATOM 1848 N N . LYS A 1 131 ? -0.937 29.389 43.962 1.00 45.32 148 LYS A N 1
ATOM 1849 C CA . LYS A 1 131 ? -0.342 28.129 43.562 1.00 46.09 148 LYS A CA 1
ATOM 1850 C C . LYS A 1 131 ? 0.767 28.287 42.552 1.00 41.11 148 LYS A C 1
ATOM 1851 O O . LYS A 1 131 ? 1.799 27.706 42.669 1.00 40.92 148 LYS A O 1
ATOM 1870 N N . GLN A 1 132 ? 0.518 29.111 41.567 1.00 39.07 149 GLN A N 1
ATOM 1871 C CA . GLN A 1 132 ? 1.463 29.364 40.506 1.00 37.24 149 GLN A CA 1
ATOM 1872 C C . GLN A 1 132 ? 2.734 30.013 41.083 1.00 35.42 149 GLN A C 1
ATOM 1873 O O . GLN A 1 132 ? 3.811 29.739 40.661 1.00 37.39 149 GLN A O 1
ATOM 1887 N N . LYS A 1 133 ? 2.531 30.881 42.044 1.00 33.11 150 LYS A N 1
ATOM 1888 C CA . LYS A 1 133 ? 3.593 31.535 42.786 1.00 32.91 150 LYS A CA 1
ATOM 1889 C C . LYS A 1 133 ? 4.409 30.568 43.592 1.00 33.91 150 LYS A C 1
ATOM 1890 O O . LYS A 1 133 ? 5.586 30.708 43.657 1.00 37.45 150 LYS A O 1
ATOM 1909 N N . HIS A 1 134 ? 3.756 29.604 44.211 1.00 34.84 151 HIS A N 1
ATOM 1910 C CA . HIS A 1 134 ? 4.422 28.489 44.841 1.00 42.36 151 HIS A CA 1
ATOM 1911 C C . HIS A 1 134 ? 5.198 27.555 43.901 1.00 35.96 151 HIS A C 1
ATOM 1912 O O . HIS A 1 134 ? 6.209 27.002 44.291 1.00 35.30 151 HIS A O 1
ATOM 1927 N N . ASP A 1 135 ? 4.657 27.295 42.721 1.00 37.20 152 ASP A N 1
ATOM 1928 C CA . ASP A 1 135 ? 5.306 26.567 41.629 1.00 40.07 152 ASP A CA 1
ATOM 1929 C C . ASP A 1 135 ? 6.398 27.186 40.770 1.00 40.38 152 ASP A C 1
ATOM 1930 O O . ASP A 1 135 ? 7.212 26.477 40.262 1.00 38.60 152 ASP A O 1
ATOM 1939 N N . GLY A 1 136 ? 6.374 28.475 40.565 1.00 31.83 153 GLY A N 1
ATOM 1940 C CA . GLY A 1 136 ? 7.339 29.095 39.702 1.00 25.68 153 GLY A CA 1
ATOM 1941 C C . GLY A 1 136 ? 8.735 29.059 40.286 1.00 28.02 153 GLY A C 1
ATOM 1942 O O . GLY A 1 136 ? 8.891 28.980 41.437 1.00 26.36 153 GLY A O 1
ATOM 1946 N N . THR A 1 137 ? 9.730 29.096 39.448 1.00 22.62 154 THR A N 1
ATOM 1947 C CA . THR A 1 137 ? 11.108 29.100 39.909 1.00 22.20 154 THR A CA 1
ATOM 1948 C C . THR A 1 137 ? 11.595 30.476 40.395 1.00 21.99 154 THR A C 1
ATOM 1949 O O . THR A 1 137 ? 11.094 31.457 39.998 1.00 20.34 154 THR A O 1
ATOM 1960 N N . VAL A 1 138 ? 12.633 30.467 41.207 1.00 17.99 155 VAL A N 1
ATOM 1961 C CA . VAL A 1 138 ? 13.278 31.670 41.644 1.00 20.65 155 VAL A CA 1
ATOM 1962 C C . VAL A 1 138 ? 13.889 32.436 40.458 1.00 21.44 155 VAL A C 1
ATOM 1963 O O . VAL A 1 138 ? 13.986 33.628 40.467 1.00 20.26 155 VAL A O 1
ATOM 1976 N N . GLY A 1 139 ? 14.273 31.715 39.439 1.00 18.18 156 GLY A N 1
ATOM 1977 C CA . GLY A 1 139 ? 14.741 32.322 38.229 1.00 20.35 156 GLY A CA 1
ATOM 1978 C C . GLY A 1 139 ? 13.656 33.143 37.551 1.00 18.49 156 GLY A C 1
ATOM 1979 O O . GLY A 1 139 ? 13.858 34.202 37.096 1.00 20.36 156 GLY A O 1
ATOM 1983 N N . LEU A 1 140 ? 12.476 32.594 37.531 1.00 21.32 157 LEU A N 1
ATOM 1984 C CA . LEU A 1 140 ? 11.323 33.300 36.979 1.00 19.31 157 LEU A CA 1
ATOM 1985 C C . LEU A 1 140 ? 11.020 34.567 37.748 1.00 22.98 157 LEU A C 1
ATOM 1986 O O . LEU A 1 140 ? 10.790 35.582 37.199 1.00 20.59 157 LEU A O 1
ATOM 2002 N N . LEU A 1 141 ? 11.108 34.453 39.051 1.00 21.13 158 LEU A N 1
ATOM 2003 C CA . LEU A 1 141 ? 10.913 35.594 39.930 1.00 22.05 158 LEU A CA 1
ATOM 2004 C C . LEU A 1 141 ? 11.950 36.693 39.674 1.00 19.81 158 LEU A C 1
ATOM 2005 O O . LEU A 1 141 ? 11.645 37.834 39.663 1.00 17.91 158 LEU A O 1
ATOM 2021 N N . THR A 1 142 ? 13.171 36.283 39.455 1.00 18.16 159 THR A N 1
ATOM 2022 C CA . THR A 1 142 ? 14.287 37.172 39.353 1.00 20.17 159 THR A CA 1
ATOM 2023 C C . THR A 1 142 ? 14.758 37.627 37.949 1.00 18.32 159 THR A C 1
ATOM 2024 O O . THR A 1 142 ? 15.638 38.399 37.830 1.00 18.96 159 THR A O 1
ATOM 2035 N N . TYR A 1 143 ? 14.085 37.208 36.901 1.00 16.68 160 TYR A N 1
ATOM 2036 C CA . TYR A 1 143 ? 14.538 37.461 35.556 1.00 13.76 160 TYR A CA 1
ATOM 2037 C C . TYR A 1 143 ? 14.659 38.951 35.238 1.00 14.60 160 TYR A C 1
ATOM 2038 O O . TYR A 1 143 ? 15.502 39.344 34.560 1.00 15.83 160 TYR A O 1
ATOM 2056 N N . PRO A 1 144 ? 13.816 39.783 35.820 1.00 15.66 161 PRO A N 1
ATOM 2057 C CA . PRO A 1 144 ? 13.929 41.225 35.564 1.00 12.56 161 PRO A CA 1
ATOM 2058 C C . PRO A 1 144 ? 15.304 41.770 35.963 1.00 14.94 161 PRO A C 1
ATOM 2059 O O . PRO A 1 144 ? 15.795 42.631 35.373 1.00 15.55 161 PRO A O 1
ATOM 2070 N N . VAL A 1 145 ? 15.864 41.227 37.020 1.00 13.38 162 VAL A N 1
ATOM 2071 C CA . VAL A 1 145 ? 17.191 41.596 37.449 1.00 14.43 162 VAL A CA 1
ATOM 2072 C C . VAL A 1 145 ? 18.269 41.181 36.454 1.00 17.26 162 VAL A C 1
ATOM 2073 O O . VAL A 1 145 ? 19.119 41.918 36.169 1.00 15.79 162 VAL A O 1
ATOM 2086 N N . LEU A 1 146 ? 18.142 39.980 35.914 1.00 16.83 163 LEU A N 1
ATOM 2087 C CA . LEU A 1 146 ? 19.021 39.519 34.857 1.00 14.22 163 LEU A CA 1
ATOM 2088 C C . LEU A 1 146 ? 18.881 40.383 33.587 1.00 16.06 163 LEU A C 1
ATOM 2089 O O . LEU A 1 146 ? 19.797 40.713 32.937 1.00 15.04 163 LEU A O 1
ATOM 2105 N N . GLN A 1 147 ? 17.656 40.757 33.338 1.00 15.09 164 GLN A N 1
ATOM 2106 C CA . GLN A 1 147 ? 17.274 41.605 32.227 1.00 15.61 164 GLN A CA 1
ATOM 2107 C C . GLN A 1 147 ? 17.967 42.962 32.379 1.00 15.80 164 GLN A C 1
ATOM 2108 O O . GLN A 1 147 ? 18.522 43.471 31.492 1.00 14.26 164 GLN A O 1
ATOM 2122 N N . ALA A 1 148 ? 17.976 43.466 33.585 1.00 15.28 165 ALA A N 1
ATOM 2123 C CA . ALA A 1 148 ? 18.643 44.724 33.883 1.00 18.32 165 ALA A CA 1
ATOM 2124 C C . ALA A 1 148 ? 20.142 44.613 33.603 1.00 18.62 165 ALA A C 1
ATOM 2125 O O . ALA A 1 148 ? 20.742 45.457 33.072 1.00 17.46 165 ALA A O 1
ATOM 2132 N N . ALA A 1 149 ? 20.680 43.494 34.014 1.00 16.66 166 ALA A N 1
ATOM 2133 C CA . ALA A 1 149 ? 22.071 43.169 33.806 1.00 17.35 166 ALA A CA 1
ATOM 2134 C C . ALA A 1 149 ? 22.389 43.073 32.313 1.00 17.25 166 ALA A C 1
ATOM 2135 O O . ALA A 1 149 ? 23.357 43.565 31.846 1.00 17.91 166 ALA A O 1
ATOM 2142 N N . ASP A 1 150 ? 21.500 42.455 31.561 1.00 17.73 167 ASP A N 1
ATOM 2143 C CA . ASP A 1 150 ? 21.723 42.251 30.132 1.00 16.03 167 ASP A CA 1
ATOM 2144 C C . ASP A 1 150 ? 21.913 43.625 29.472 1.00 19.42 167 ASP A C 1
ATOM 2145 O O . ASP A 1 150 ? 22.730 43.799 28.652 1.00 17.24 167 ASP A O 1
ATOM 2154 N N . ILE A 1 151 ? 21.067 44.544 29.850 1.00 16.25 168 ILE A N 1
ATOM 2155 C CA . ILE A 1 151 ? 21.101 45.901 29.345 1.00 17.03 168 ILE A CA 1
ATOM 2156 C C . ILE A 1 151 ? 22.265 46.762 29.838 1.00 20.97 168 ILE A C 1
ATOM 2157 O O . ILE A 1 151 ? 22.932 47.369 29.093 1.00 20.68 168 ILE A O 1
ATOM 2173 N N . LEU A 1 152 ? 22.442 46.805 31.139 1.00 21.40 169 LEU A N 1
ATOM 2174 C CA . LEU A 1 152 ? 23.471 47.596 31.801 1.00 21.46 169 LEU A CA 1
ATOM 2175 C C . LEU A 1 152 ? 24.898 47.181 31.503 1.00 18.64 169 LEU A C 1
ATOM 2176 O O . LEU A 1 152 ? 25.761 47.973 31.437 1.00 18.13 169 LEU A O 1
ATOM 2192 N N . LEU A 1 153 ? 25.082 45.924 31.268 1.00 15.94 170 LEU A N 1
ATOM 2193 C CA . LEU A 1 153 ? 26.385 45.389 31.021 1.00 18.59 170 LEU A CA 1
ATOM 2194 C C . LEU A 1 153 ? 27.086 46.058 29.847 1.00 20.26 170 LEU A C 1
ATOM 2195 O O . LEU A 1 153 ? 28.247 46.150 29.856 1.00 19.91 170 LEU A O 1
ATOM 2211 N N . TYR A 1 154 ? 26.337 46.463 28.828 1.00 20.99 171 TYR A N 1
ATOM 2212 C CA . TYR A 1 154 ? 26.832 47.115 27.640 1.00 17.53 171 TYR A CA 1
ATOM 2213 C C . TYR A 1 154 ? 26.677 48.639 27.650 1.00 23.11 171 TYR A C 1
ATOM 2214 O O . TYR A 1 154 ? 26.886 49.252 26.685 1.00 19.94 171 TYR A O 1
ATOM 2232 N N . LYS A 1 155 ? 26.296 49.191 28.772 1.00 19.62 172 LYS A N 1
ATOM 2233 C CA . LYS A 1 155 ? 26.010 50.614 28.909 1.00 22.71 172 LYS A CA 1
ATOM 2234 C C . LYS A 1 155 ? 25.008 51.096 27.803 1.00 27.44 172 LYS A C 1
ATOM 2235 O O . LYS A 1 155 ? 25.191 52.086 27.185 1.00 19.82 172 LYS A O 1
ATOM 2254 N N . SER A 1 156 ? 23.973 50.299 27.609 1.00 21.79 173 SER A N 1
ATOM 2255 C CA . SER A 1 156 ? 22.941 50.544 26.618 1.00 21.06 173 SER A CA 1
ATOM 2256 C C . SER A 1 156 ? 22.128 51.780 26.957 1.00 20.67 173 SER A C 1
ATOM 2257 O O . SER A 1 156 ? 21.892 52.038 28.076 1.00 20.65 173 SER A O 1
ATOM 2265 N N . THR A 1 157 ? 21.749 52.533 25.933 1.00 22.10 174 THR A N 1
ATOM 2266 C CA . THR A 1 157 ? 20.911 53.721 26.063 1.00 24.47 174 THR A CA 1
ATOM 2267 C C . THR A 1 157 ? 19.451 53.555 25.636 1.00 22.29 174 THR A C 1
ATOM 2268 O O . THR A 1 157 ? 18.600 54.189 26.160 1.00 25.27 174 THR A O 1
ATOM 2279 N N . HIS A 1 158 ? 19.238 52.689 24.662 1.00 19.31 175 HIS A N 1
ATOM 2280 C CA . HIS A 1 158 ? 17.944 52.481 24.084 1.00 22.91 175 HIS A CA 1
ATOM 2281 C C . HIS A 1 158 ? 17.553 51.024 23.999 1.00 23.51 175 HIS A C 1
ATOM 2282 O O . HIS A 1 158 ? 18.307 50.229 23.524 1.00 24.40 175 HIS A O 1
ATOM 2297 N N . VAL A 1 159 ? 16.368 50.708 24.469 1.00 20.67 176 VAL A N 1
ATOM 2298 C CA . VAL A 1 159 ? 15.901 49.350 24.536 1.00 16.86 176 VAL A CA 1
ATOM 2299 C C . VAL A 1 159 ? 14.488 49.103 24.002 1.00 20.99 176 VAL A C 1
ATOM 2300 O O . VAL A 1 159 ? 13.530 49.342 24.624 1.00 17.69 176 VAL A O 1
ATOM 2313 N N . PRO A 1 160 ? 14.430 48.494 22.833 1.00 18.92 177 PRO A N 1
ATOM 2314 C CA . PRO A 1 160 ? 13.160 48.122 22.265 1.00 20.83 177 PRO A CA 1
ATOM 2315 C C . PRO A 1 160 ? 12.514 46.939 22.957 1.00 28.16 177 PRO A C 1
ATOM 2316 O O . PRO A 1 160 ? 13.095 45.899 23.065 1.00 26.56 177 PRO A O 1
ATOM 2327 N N . VAL A 1 161 ? 11.300 47.154 23.403 1.00 17.51 178 VAL A N 1
ATOM 2328 C CA . VAL A 1 161 ? 10.501 46.145 24.025 1.00 19.03 178 VAL A CA 1
ATOM 2329 C C . VAL A 1 161 ? 8.991 46.304 23.733 1.00 19.83 178 VAL A C 1
ATOM 2330 O O . VAL A 1 161 ? 8.544 47.305 23.316 1.00 16.89 178 VAL A O 1
ATOM 2343 N N . GLY A 1 162 ? 8.258 45.242 23.977 1.00 21.56 179 GLY A N 1
ATOM 2344 C CA . GLY A 1 162 ? 6.836 45.259 24.097 1.00 18.61 179 GLY A CA 1
ATOM 2345 C C . GLY A 1 162 ? 6.291 45.783 25.400 1.00 19.88 179 GLY A C 1
ATOM 2346 O O . GLY A 1 162 ? 6.993 45.940 26.311 1.00 17.49 179 GLY A O 1
ATOM 2350 N N . GLU A 1 163 ? 4.995 46.024 25.443 1.00 16.97 180 GLU A N 1
ATOM 2351 C CA . GLU A 1 163 ? 4.328 46.640 26.574 1.00 17.59 180 GLU A CA 1
ATOM 2352 C C . GLU A 1 163 ? 4.450 45.867 27.871 1.00 18.22 180 GLU A C 1
ATOM 2353 O O . GLU A 1 163 ? 4.493 46.439 28.896 1.00 21.62 180 GLU A O 1
ATOM 2365 N N . ASP A 1 164 ? 4.494 44.545 27.778 1.00 15.65 181 ASP A N 1
ATOM 2366 C CA . ASP A 1 164 ? 4.594 43.678 28.932 1.00 16.77 181 ASP A CA 1
ATOM 2367 C C . ASP A 1 164 ? 5.919 43.838 29.734 1.00 20.24 181 ASP A C 1
ATOM 2368 O O . ASP A 1 164 ? 6.037 43.345 30.804 1.00 18.13 181 ASP A O 1
ATOM 2377 N N . GLN A 1 165 ? 6.910 44.456 29.126 1.00 19.51 182 GLN A N 1
ATOM 2378 C CA . GLN A 1 165 ? 8.221 44.662 29.711 1.00 16.94 182 GLN A CA 1
ATOM 2379 C C . GLN A 1 165 ? 8.502 46.100 30.176 1.00 19.32 182 GLN A C 1
ATOM 2380 O O . GLN A 1 165 ? 9.568 46.406 30.562 1.00 18.28 182 GLN A O 1
ATOM 2394 N N . VAL A 1 166 ? 7.526 46.967 30.080 1.00 19.94 183 VAL A N 1
ATOM 2395 C CA . VAL A 1 166 ? 7.699 48.350 30.460 1.00 19.34 183 VAL A CA 1
ATOM 2396 C C . VAL A 1 166 ? 8.001 48.485 31.946 1.00 19.36 183 VAL A C 1
ATOM 2397 O O . VAL A 1 166 ? 8.822 49.237 32.314 1.00 20.85 183 VAL A O 1
ATOM 2410 N N . GLN A 1 167 ? 7.291 47.745 32.750 1.00 19.86 184 GLN A N 1
ATOM 2411 C CA . GLN A 1 167 ? 7.479 47.821 34.173 1.00 23.57 184 GLN A CA 1
ATOM 2412 C C . GLN A 1 167 ? 8.885 47.387 34.512 1.00 17.01 184 GLN A C 1
ATOM 2413 O O . GLN A 1 167 ? 9.492 47.970 35.312 1.00 18.29 184 GLN A O 1
ATOM 2427 N N . HIS A 1 168 ? 9.393 46.372 33.843 1.00 19.70 185 HIS A N 1
ATOM 2428 C CA . HIS A 1 168 ? 10.739 45.922 34.018 1.00 17.32 185 HIS A CA 1
ATOM 2429 C C . HIS A 1 168 ? 11.747 46.966 33.634 1.00 20.38 185 HIS A C 1
ATOM 2430 O O . HIS A 1 168 ? 12.781 47.072 34.225 1.00 18.99 185 HIS A O 1
ATOM 2445 N N . MET A 1 169 ? 11.438 47.773 32.642 1.00 19.42 186 MET A N 1
ATOM 2446 C CA . MET A 1 169 ? 12.317 48.847 32.244 1.00 20.22 186 MET A CA 1
ATOM 2447 C C . MET A 1 169 ? 12.501 49.877 33.347 1.00 17.79 186 MET A C 1
ATOM 2448 O O . MET A 1 169 ? 13.533 50.414 33.477 1.00 18.14 186 MET A O 1
ATOM 2462 N N . GLU A 1 170 ? 11.467 50.132 34.096 1.00 20.06 187 GLU A N 1
ATOM 2463 C CA . GLU A 1 170 ? 11.556 51.045 35.199 1.00 18.28 187 GLU A CA 1
ATOM 2464 C C . GLU A 1 170 ? 12.527 50.532 36.278 1.00 20.28 187 GLU A C 1
ATOM 2465 O O . GLU A 1 170 ? 13.264 51.257 36.807 1.00 19.82 187 GLU A O 1
ATOM 2477 N N . LEU A 1 171 ? 12.477 49.239 36.528 1.00 19.25 188 LEU A N 1
ATOM 2478 C CA . LEU A 1 171 ? 13.382 48.604 37.452 1.00 16.82 188 LEU A CA 1
ATOM 2479 C C . LEU A 1 171 ? 14.827 48.735 36.955 1.00 18.20 188 LEU A C 1
ATOM 2480 O O . LEU A 1 171 ? 15.676 49.061 37.676 1.00 17.22 188 LEU A O 1
ATOM 2496 N N . VAL A 1 172 ? 15.028 48.535 35.688 1.00 15.51 189 VAL A N 1
ATOM 2497 C CA . VAL A 1 172 ? 16.314 48.657 35.079 1.00 19.27 189 VAL A CA 1
ATOM 2498 C C . VAL A 1 172 ? 16.838 50.058 35.252 1.00 19.18 189 VAL A C 1
ATOM 2499 O O . VAL A 1 172 ? 17.957 50.242 35.525 1.00 19.95 189 VAL A O 1
ATOM 2512 N N . GLN A 1 173 ? 15.964 51.019 35.095 1.00 16.48 190 GLN A N 1
ATOM 2513 C CA . GLN A 1 173 ? 16.312 52.410 35.288 1.00 14.09 190 GLN A CA 1
ATOM 2514 C C . GLN A 1 173 ? 16.672 52.698 36.750 1.00 16.51 190 GLN A C 1
ATOM 2515 O O . GLN A 1 173 ? 17.656 53.317 37.021 1.00 21.48 190 GLN A O 1
ATOM 2529 N N . ASP A 1 174 ? 15.877 52.180 37.651 1.00 20.16 191 ASP A N 1
ATOM 2530 C CA . ASP A 1 174 ? 16.095 52.340 39.078 1.00 20.04 191 ASP A CA 1
ATOM 2531 C C . ASP A 1 174 ? 17.437 51.708 39.467 1.00 18.64 191 ASP A C 1
ATOM 2532 O O . ASP A 1 174 ? 18.145 52.246 40.204 1.00 18.47 191 ASP A O 1
ATOM 2541 N N . LEU A 1 175 ? 17.743 50.552 38.921 1.00 20.11 192 LEU A N 1
ATOM 2542 C CA . LEU A 1 175 ? 19.003 49.896 39.194 1.00 20.60 192 LEU A CA 1
ATOM 2543 C C . LEU A 1 175 ? 20.205 50.689 38.717 1.00 18.84 192 LEU A C 1
ATOM 2544 O O . LEU A 1 175 ? 21.152 50.817 39.401 1.00 20.15 192 LEU A O 1
ATOM 2560 N N . ALA A 1 176 ? 20.119 51.242 37.536 1.00 20.52 193 ALA A N 1
ATOM 2561 C CA . ALA A 1 176 ? 21.181 52.065 37.016 1.00 22.74 193 ALA A CA 1
ATOM 2562 C C . ALA A 1 176 ? 21.415 53.257 37.914 1.00 25.83 193 ALA A C 1
ATOM 2563 O O . ALA A 1 176 ? 22.516 53.595 38.210 1.00 21.73 193 ALA A O 1
ATOM 2570 N N . GLN A 1 177 ? 20.337 53.891 38.294 1.00 21.36 194 GLN A N 1
ATOM 2571 C CA . GLN A 1 177 ? 20.375 55.046 39.160 1.00 24.19 194 GLN A CA 1
ATOM 2572 C C . GLN A 1 177 ? 20.924 54.735 40.555 1.00 20.36 194 GLN A C 1
ATOM 2573 O O . GLN A 1 177 ? 21.716 55.454 41.081 1.00 23.61 194 GLN A O 1
ATOM 2587 N N . GLY A 1 178 ? 20.458 53.652 41.121 1.00 20.23 195 GLY A N 1
ATOM 2588 C CA . GLY A 1 178 ? 20.935 53.223 42.383 1.00 20.77 195 GLY A CA 1
ATOM 2589 C C . GLY A 1 178 ? 22.415 52.900 42.370 1.00 25.36 195 GLY A C 1
ATOM 2590 O O . GLY A 1 178 ? 23.095 53.295 43.249 1.00 25.28 195 GLY A O 1
ATOM 2594 N N . PHE A 1 179 ? 22.905 52.205 41.364 1.00 25.02 196 PHE A N 1
ATOM 2595 C CA . PHE A 1 179 ? 24.316 51.908 41.269 1.00 23.01 196 PHE A CA 1
ATOM 2596 C C . PHE A 1 179 ? 25.093 53.201 41.166 1.00 24.29 196 PHE A C 1
ATOM 2597 O O . PHE A 1 179 ? 26.028 53.409 41.843 1.00 24.32 196 PHE A O 1
ATOM 2614 N N . ASN A 1 180 ? 24.609 54.084 40.346 1.00 21.71 197 ASN A N 1
ATOM 2615 C CA . ASN A 1 180 ? 25.243 55.341 40.118 1.00 22.49 197 ASN A CA 1
ATOM 2616 C C . ASN A 1 180 ? 25.323 56.192 41.388 1.00 27.91 197 ASN A C 1
ATOM 2617 O O . ASN A 1 180 ? 26.234 56.897 41.571 1.00 27.27 197 ASN A O 1
ATOM 2628 N N . LYS A 1 181 ? 24.316 56.134 42.207 1.00 26.18 198 LYS A N 1
ATOM 2629 C CA . LYS A 1 181 ? 24.278 56.906 43.414 1.00 27.05 198 LYS A CA 1
ATOM 2630 C C . LYS A 1 181 ? 25.423 56.464 44.301 1.00 34.13 198 LYS A C 1
ATOM 2631 O O . LYS A 1 181 ? 26.106 57.266 44.874 1.00 27.68 198 LYS A O 1
ATOM 2650 N N . LYS A 1 182 ? 25.551 55.159 44.437 1.00 28.06 199 LYS A N 1
ATOM 2651 C CA . LYS A 1 182 ? 26.596 54.604 45.254 1.00 30.49 199 LYS A CA 1
ATOM 2652 C C . LYS A 1 182 ? 28.017 54.758 44.768 1.00 28.24 199 LYS A C 1
ATOM 2653 O O . LYS A 1 182 ? 28.844 55.116 45.517 1.00 27.84 199 LYS A O 1
ATOM 2672 N N . TYR A 1 183 ? 28.274 54.430 43.521 1.00 27.70 200 TYR A N 1
ATOM 2673 C CA . TYR A 1 183 ? 29.601 54.352 42.983 1.00 24.38 200 TYR A CA 1
ATOM 2674 C C . TYR A 1 183 ? 30.029 55.505 42.075 1.00 29.36 200 TYR A C 1
ATOM 2675 O O . TYR A 1 183 ? 31.144 55.590 41.655 1.00 27.84 200 TYR A O 1
ATOM 2693 N N . GLY A 1 184 ? 29.121 56.412 41.840 1.00 30.07 201 GLY A N 1
ATOM 2694 C CA . GLY A 1 184 ? 29.333 57.491 40.916 1.00 33.97 201 GLY A CA 1
ATOM 2695 C C . GLY A 1 184 ? 28.806 57.150 39.546 1.00 29.58 201 GLY A C 1
ATOM 2696 O O . GLY A 1 184 ? 28.538 56.034 39.313 1.00 30.04 201 GLY A O 1
ATOM 2700 N N . GLU A 1 185 ? 28.730 58.111 38.647 1.00 31.30 202 GLU A N 1
ATOM 2701 C CA . GLU A 1 185 ? 27.996 57.909 37.437 1.00 32.09 202 GLU A CA 1
ATOM 2702 C C . GLU A 1 185 ? 28.737 56.976 36.573 1.00 32.26 202 GLU A C 1
ATOM 2703 O O . GLU A 1 185 ? 29.809 57.248 36.146 1.00 34.63 202 GLU A O 1
ATOM 2715 N N . PHE A 1 186 ? 28.126 55.837 36.349 1.00 30.61 203 PHE A N 1
ATOM 2716 C CA . PHE A 1 186 ? 28.731 54.827 35.559 1.00 22.88 203 PHE A CA 1
ATOM 2717 C C . PHE A 1 186 ? 27.852 54.370 34.406 1.00 22.12 203 PHE A C 1
ATOM 2718 O O . PHE A 1 186 ? 28.274 54.294 33.320 1.00 22.58 203 PHE A O 1
ATOM 2735 N N . PHE A 1 187 ? 26.619 54.055 34.731 1.00 19.00 204 PHE A N 1
ATOM 2736 C CA . PHE A 1 187 ? 25.665 53.520 33.812 1.00 20.33 204 PHE A CA 1
ATOM 2737 C C . PHE A 1 187 ? 24.744 54.596 33.272 1.00 22.84 204 PHE A C 1
ATOM 2738 O O . PHE A 1 187 ? 24.110 55.291 33.979 1.00 23.08 204 PHE A O 1
ATOM 2755 N N . PRO A 1 188 ? 24.594 54.614 31.964 1.00 20.83 205 PRO A N 1
ATOM 2756 C CA . PRO A 1 188 ? 23.520 55.392 31.391 1.00 20.94 205 PRO A CA 1
ATOM 2757 C C . PRO A 1 188 ? 22.191 54.838 31.867 1.00 26.45 205 PRO A C 1
ATOM 2758 O O . PRO A 1 188 ? 22.075 53.693 32.081 1.00 22.15 205 PRO A O 1
ATOM 2769 N N . VAL A 1 189 ? 21.232 55.704 32.082 1.00 23.26 206 VAL A N 1
ATOM 2770 C CA . VAL A 1 189 ? 19.920 55.300 32.437 1.00 23.57 206 VAL A CA 1
ATOM 2771 C C . VAL A 1 189 ? 19.197 55.064 31.123 1.00 26.55 206 VAL A C 1
ATOM 2772 O O . VAL A 1 189 ? 18.954 55.944 30.378 1.00 24.63 206 VAL A O 1
ATOM 2785 N N . PRO A 1 190 ? 18.920 53.812 30.818 1.00 22.54 207 PRO A N 1
ATOM 2786 C CA . PRO A 1 190 ? 18.317 53.474 29.520 1.00 17.68 207 PRO A CA 1
ATOM 2787 C C . PRO A 1 190 ? 16.855 53.827 29.327 1.00 17.59 207 PRO A C 1
ATOM 2788 O O . PRO A 1 190 ? 16.105 53.847 30.229 1.00 23.23 207 PRO A O 1
ATOM 2799 N N . GLU A 1 191 ? 16.510 54.018 28.078 1.00 21.44 208 GLU A N 1
ATOM 2800 C CA . GLU A 1 191 ? 15.189 54.389 27.640 1.00 25.01 208 GLU A CA 1
ATOM 2801 C C . GLU A 1 191 ? 14.547 53.286 26.814 1.00 18.65 208 GLU A C 1
ATOM 2802 O O . GLU A 1 191 ? 15.168 52.711 26.027 1.00 23.09 208 GLU A O 1
ATOM 2814 N N . SER A 1 192 ? 13.285 53.039 27.018 1.00 22.09 209 SER A N 1
ATOM 2815 C CA . SER A 1 192 ? 12.533 52.118 26.185 1.00 27.11 209 SER A CA 1
ATOM 2816 C C . SER A 1 192 ? 12.205 52.688 24.825 1.00 25.41 209 SER A C 1
ATOM 2817 O O . SER A 1 192 ? 12.009 53.853 24.693 1.00 21.88 209 SER A O 1
ATOM 2825 N N . ILE A 1 193 ? 12.103 51.817 23.839 1.00 21.02 210 ILE A N 1
ATOM 2826 C CA . ILE A 1 193 ? 11.532 52.121 22.538 1.00 18.56 210 ILE A CA 1
ATOM 2827 C C . ILE A 1 193 ? 10.331 51.228 22.336 1.00 22.78 210 ILE A C 1
ATOM 2828 O O . ILE A 1 193 ? 10.452 50.047 22.336 1.00 23.30 210 ILE A O 1
ATOM 2844 N N . LEU A 1 194 ? 9.183 51.852 22.179 1.00 21.71 211 LEU A N 1
ATOM 2845 C CA . LEU A 1 194 ? 7.924 51.195 21.984 1.00 18.75 211 LEU A CA 1
ATOM 2846 C C . LEU A 1 194 ? 7.293 51.522 20.641 1.00 24.21 211 LEU A C 1
ATOM 2847 O O . LEU A 1 194 ? 7.504 52.556 20.141 1.00 23.62 211 LEU A O 1
ATOM 2863 N N . THR A 1 195 ? 6.542 50.589 20.098 1.00 20.68 212 THR A N 1
ATOM 2864 C CA . THR A 1 195 ? 5.860 50.764 18.832 1.00 23.34 212 THR A CA 1
ATOM 2865 C C . THR A 1 195 ? 4.385 50.885 19.086 1.00 22.11 212 THR A C 1
ATOM 2866 O O . THR A 1 195 ? 3.947 50.690 20.151 1.00 23.70 212 THR A O 1
ATOM 2877 N N . SER A 1 196 ? 3.625 51.197 18.056 1.00 27.47 213 SER A N 1
ATOM 2878 C CA . SER A 1 196 ? 2.196 51.282 18.185 1.00 27.46 213 SER A CA 1
ATOM 2879 C C . SER A 1 196 ? 1.654 49.914 18.506 1.00 27.28 213 SER A C 1
ATOM 2880 O O . SER A 1 196 ? 0.682 49.794 19.159 1.00 32.38 213 SER A O 1
ATOM 2888 N N . MET A 1 197 ? 2.324 48.890 18.031 1.00 21.80 214 MET A N 1
ATOM 2889 C CA . MET A 1 197 ? 1.931 47.525 18.241 1.00 22.34 214 MET A CA 1
ATOM 2890 C C . MET A 1 197 ? 2.617 46.881 19.446 1.00 21.51 214 MET A C 1
ATOM 2891 O O . MET A 1 197 ? 3.002 45.771 19.412 1.00 20.79 214 MET A O 1
ATOM 2905 N N . LYS A 1 198 ? 2.704 47.631 20.510 1.00 23.32 215 LYS A N 1
ATOM 2906 C CA . LYS A 1 198 ? 3.361 47.184 21.711 1.00 19.80 215 LYS A CA 1
ATOM 2907 C C . LYS A 1 198 ? 2.673 46.008 22.399 1.00 21.86 215 LYS A C 1
ATOM 2908 O O . LYS A 1 198 ? 3.267 45.360 23.218 1.00 18.90 215 LYS A O 1
ATOM 2927 N N . LYS A 1 199 ? 1.398 45.810 22.128 1.00 16.54 216 LYS A N 1
ATOM 2928 C CA . LYS A 1 199 ? 0.676 44.707 22.651 1.00 18.87 216 LYS A CA 1
ATOM 2929 C C . LYS A 1 199 ? -0.287 44.096 21.610 1.00 20.82 216 LYS A C 1
ATOM 2930 O O . LYS A 1 199 ? -1.417 44.403 21.605 1.00 22.62 216 LYS A O 1
ATOM 2949 N N . VAL A 1 200 ? 0.230 43.256 20.748 1.00 16.92 217 VAL A N 1
ATOM 2950 C CA . VAL A 1 200 ? -0.586 42.569 19.812 1.00 18.91 217 VAL A CA 1
ATOM 2951 C C . VAL A 1 200 ? -1.335 41.526 20.592 1.00 20.03 217 VAL A C 1
ATOM 2952 O O . VAL A 1 200 ? -0.757 40.834 21.352 1.00 20.53 217 VAL A O 1
ATOM 2965 N N . LYS A 1 201 ? -2.639 41.473 20.390 1.00 17.76 218 LYS A N 1
ATOM 2966 C CA . LYS A 1 201 ? -3.467 40.586 21.107 1.00 19.68 218 LYS A CA 1
ATOM 2967 C C . LYS A 1 201 ? -3.537 39.181 20.528 1.00 26.28 218 LYS A C 1
ATOM 2968 O O . LYS A 1 201 ? -3.355 38.992 19.362 1.00 19.17 218 LYS A O 1
ATOM 2987 N N . SER A 1 202 ? -3.851 38.233 21.393 1.00 18.45 219 SER A N 1
ATOM 2988 C CA . SER A 1 202 ? -4.148 36.887 20.973 1.00 20.33 219 SER A CA 1
ATOM 2989 C C . SER A 1 202 ? -5.390 36.935 20.103 1.00 18.49 219 SER A C 1
ATOM 2990 O O . SER A 1 202 ? -6.271 37.689 20.340 1.00 21.44 219 SER A O 1
ATOM 2998 N N . LEU A 1 203 ? -5.378 36.132 19.072 1.00 19.63 220 LEU A N 1
ATOM 2999 C CA . LEU A 1 203 ? -6.525 36.001 18.182 1.00 21.32 220 LEU A CA 1
ATOM 3000 C C . LEU A 1 203 ? -7.743 35.320 18.828 1.00 27.29 220 LEU A C 1
ATOM 3001 O O . LEU A 1 203 ? -8.850 35.574 18.480 1.00 22.93 220 LEU A O 1
ATOM 3017 N N . ARG A 1 204 ? -7.462 34.376 19.709 1.00 25.51 221 ARG A N 1
ATOM 3018 C CA . ARG A 1 204 ? -8.471 33.612 20.383 1.00 27.70 221 ARG A CA 1
ATOM 3019 C C . ARG A 1 204 ? -8.910 34.171 21.717 1.00 31.59 221 ARG A C 1
ATOM 3020 O O . ARG A 1 204 ? -9.936 33.820 22.186 1.00 30.02 221 ARG A O 1
ATOM 3041 N N . ASP A 1 205 ? -8.105 35.042 22.293 1.00 25.33 222 ASP A N 1
ATOM 3042 C CA . ASP A 1 205 ? -8.434 35.735 23.510 1.00 33.78 222 ASP A CA 1
ATOM 3043 C C . ASP A 1 205 ? -7.921 37.141 23.450 1.00 29.34 222 ASP A C 1
ATOM 3044 O O . ASP A 1 205 ? -6.851 37.430 23.879 1.00 27.14 222 ASP A O 1
ATOM 3053 N N . PRO A 1 206 ? -8.733 38.057 22.965 1.00 27.77 223 PRO A N 1
ATOM 3054 C CA . PRO A 1 206 ? -8.276 39.429 22.730 1.00 27.13 223 PRO A CA 1
ATOM 3055 C C . PRO A 1 206 ? -7.936 40.236 23.984 1.00 25.90 223 PRO A C 1
ATOM 3056 O O . PRO A 1 206 ? -7.456 41.325 23.871 1.00 26.64 223 PRO A O 1
ATOM 3067 N N . SER A 1 207 ? -8.272 39.702 25.137 1.00 26.61 224 SER A N 1
ATOM 3068 C CA . SER A 1 207 ? -7.894 40.265 26.433 1.00 29.43 224 SER A CA 1
ATOM 3069 C C . SER A 1 207 ? -6.421 40.099 26.765 1.00 26.68 224 SER A C 1
ATOM 3070 O O . SER A 1 207 ? -5.892 40.831 27.538 1.00 26.75 224 SER A O 1
ATOM 3078 N N . ALA A 1 208 ? -5.826 39.093 26.151 1.00 27.53 225 ALA A N 1
ATOM 3079 C CA . ALA A 1 208 ? -4.473 38.661 26.335 1.00 28.80 225 ALA A CA 1
ATOM 3080 C C . ALA A 1 208 ? -3.561 38.985 25.168 1.00 25.95 225 ALA A C 1
ATOM 3081 O O . ALA A 1 208 ? -3.960 39.035 24.048 1.00 23.08 225 ALA A O 1
ATOM 3088 N N . LYS A 1 209 ? -2.307 39.165 25.483 1.00 22.15 226 LYS A N 1
ATOM 3089 C CA . LYS A 1 209 ? -1.311 39.332 24.487 1.00 20.83 226 LYS A CA 1
ATOM 3090 C C . LYS A 1 209 ? -0.982 38.025 23.830 1.00 17.95 226 LYS A C 1
ATOM 3091 O O . LYS A 1 209 ? -1.111 37.022 24.400 1.00 20.21 226 LYS A O 1
ATOM 3110 N N . MET A 1 210 ? -0.511 38.135 22.618 1.00 18.42 227 MET A N 1
ATOM 3111 C CA . MET A 1 210 ? -0.048 37.018 21.834 1.00 20.69 227 MET A CA 1
ATOM 3112 C C . MET A 1 210 ? 1.316 36.551 22.354 1.00 21.09 227 MET A C 1
ATOM 3113 O O . MET A 1 210 ? 2.159 37.334 22.546 1.00 21.86 227 MET A O 1
ATOM 3127 N N . SER A 1 211 ? 1.475 35.265 22.578 1.00 20.39 228 SER A N 1
ATOM 3128 C CA . SER A 1 211 ? 2.654 34.712 23.226 1.00 27.42 228 SER A CA 1
ATOM 3129 C C . SER A 1 211 ? 3.209 33.406 22.618 1.00 23.37 228 SER A C 1
ATOM 3130 O O . SER A 1 211 ? 2.489 32.576 22.205 1.00 24.12 228 SER A O 1
ATOM 3138 N N . LYS A 1 212 ? 4.517 33.281 22.611 1.00 22.14 229 LYS A N 1
ATOM 3139 C CA . LYS A 1 212 ? 5.182 32.104 22.110 1.00 25.75 229 LYS A CA 1
ATOM 3140 C C . LYS A 1 212 ? 4.773 30.882 22.928 1.00 29.18 229 LYS A C 1
ATOM 3141 O O . LYS A 1 212 ? 4.725 29.818 22.429 1.00 34.10 229 LYS A O 1
ATOM 3160 N N . SER A 1 213 ? 4.484 31.089 24.188 1.00 25.73 230 SER A N 1
ATOM 3161 C CA . SER A 1 213 ? 4.173 30.029 25.084 1.00 31.40 230 SER A CA 1
ATOM 3162 C C . SER A 1 213 ? 2.703 29.690 25.122 1.00 31.16 230 SER A C 1
ATOM 3163 O O . SER A 1 213 ? 2.325 28.847 25.875 1.00 35.15 230 SER A O 1
ATOM 3171 N N . ASP A 1 214 ? 1.887 30.326 24.301 1.00 30.10 231 ASP A N 1
ATOM 3172 C CA . ASP A 1 214 ? 0.459 30.077 24.312 1.00 28.25 231 ASP A CA 1
ATOM 3173 C C . ASP A 1 214 ? 0.268 28.707 23.781 1.00 30.40 231 ASP A C 1
ATOM 3174 O O . ASP A 1 214 ? 0.779 28.362 22.758 1.00 29.29 231 ASP A O 1
ATOM 3183 N N . PRO A 1 215 ? -0.423 27.893 24.526 1.00 33.22 232 PRO A N 1
ATOM 3184 C CA . PRO A 1 215 ? -0.634 26.521 24.103 1.00 33.71 232 PRO A CA 1
ATOM 3185 C C . PRO A 1 215 ? -1.652 26.418 22.983 1.00 30.61 232 PRO A C 1
ATOM 3186 O O . PRO A 1 215 ? -1.728 25.403 22.371 1.00 30.72 232 PRO A O 1
ATOM 3197 N N . ASP A 1 216 ? -2.399 27.480 22.756 1.00 28.01 233 ASP A N 1
ATOM 3198 C CA . ASP A 1 216 ? -3.443 27.469 21.754 1.00 35.26 233 ASP A CA 1
ATOM 3199 C C . ASP A 1 216 ? -2.868 27.956 20.428 1.00 36.78 233 ASP A C 1
ATOM 3200 O O . ASP A 1 216 ? -2.673 29.108 20.257 1.00 31.41 233 ASP A O 1
ATOM 3209 N N . LYS A 1 217 ? -2.628 27.029 19.509 1.00 28.19 234 LYS A N 1
ATOM 3210 C CA . LYS A 1 217 ? -1.962 27.283 18.244 1.00 36.01 234 LYS A CA 1
ATOM 3211 C C . LYS A 1 217 ? -2.722 28.283 17.363 1.00 30.76 234 LYS A C 1
ATOM 3212 O O . LYS A 1 217 ? -2.136 29.001 16.640 1.00 26.88 234 LYS A O 1
ATOM 3231 N N . LEU A 1 218 ? -4.033 28.291 17.484 1.00 29.24 235 LEU A N 1
ATOM 3232 C CA . LEU A 1 218 ? -4.906 29.180 16.745 1.00 30.62 235 LEU A CA 1
ATOM 3233 C C . LEU A 1 218 ? -4.684 30.655 17.109 1.00 29.45 235 LEU A C 1
ATOM 3234 O O . LEU A 1 218 ? -4.903 31.514 16.320 1.00 25.18 235 LEU A O 1
ATOM 3250 N N . ALA A 1 219 ? -4.296 30.901 18.350 1.00 24.59 236 ALA A N 1
ATOM 3251 C CA . ALA A 1 219 ? -4.120 32.246 18.911 1.00 22.59 236 ALA A CA 1
ATOM 3252 C C . ALA A 1 219 ? -2.968 33.037 18.350 1.00 20.65 236 ALA A C 1
ATOM 3253 O O . ALA A 1 219 ? -2.960 34.216 18.422 1.00 21.93 236 ALA A O 1
ATOM 3260 N N . THR A 1 220 ? -1.977 32.311 17.895 1.00 20.86 237 THR A N 1
ATOM 3261 C CA . THR A 1 220 ? -0.682 32.813 17.592 1.00 22.11 237 THR A CA 1
ATOM 3262 C C . THR A 1 220 ? -0.272 32.692 16.130 1.00 24.70 237 THR A C 1
ATOM 3263 O O . THR A 1 220 ? -0.154 31.634 15.590 1.00 26.64 237 THR A O 1
ATOM 3274 N N . VAL A 1 221 ? -0.013 33.824 15.524 1.00 22.97 238 VAL A N 1
ATOM 3275 C CA . VAL A 1 221 ? 0.415 33.875 14.177 1.00 24.94 238 VAL A CA 1
ATOM 3276 C C . VAL A 1 221 ? 1.880 33.910 14.052 1.00 24.20 238 VAL A C 1
ATOM 3277 O O . VAL A 1 221 ? 2.497 34.868 14.301 1.00 17.70 238 VAL A O 1
ATOM 3290 N N . ARG A 1 222 ? 2.390 32.763 13.666 1.00 24.03 239 ARG A N 1
ATOM 3291 C CA . ARG A 1 222 ? 3.792 32.527 13.525 1.00 21.74 239 ARG A CA 1
ATOM 3292 C C . ARG A 1 222 ? 4.391 32.865 12.185 1.00 23.69 239 ARG A C 1
ATOM 3293 O O . ARG A 1 222 ? 3.812 32.665 11.180 1.00 24.85 239 ARG A O 1
ATOM 3314 N N . ILE A 1 223 ? 5.622 33.278 12.212 1.00 21.80 240 ILE A N 1
ATOM 3315 C CA . ILE A 1 223 ? 6.324 33.695 11.055 1.00 25.50 240 ILE A CA 1
ATOM 3316 C C . ILE A 1 223 ? 6.431 32.582 10.024 1.00 30.39 240 ILE A C 1
ATOM 3317 O O . ILE A 1 223 ? 6.435 32.858 8.851 1.00 28.01 240 ILE A O 1
ATOM 3333 N N . THR A 1 224 ? 6.483 31.354 10.498 1.00 22.12 241 THR A N 1
ATOM 3334 C CA . THR A 1 224 ? 6.671 30.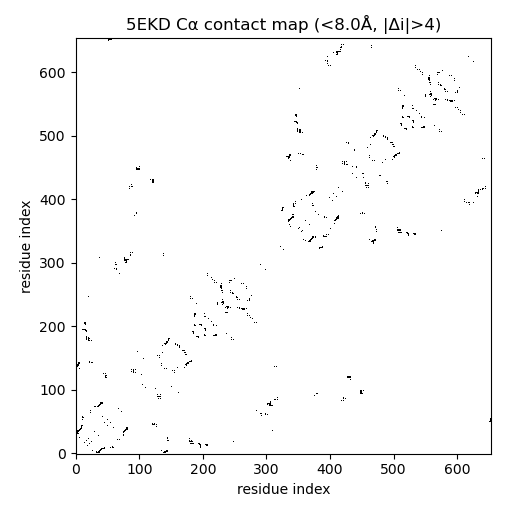189 9.667 1.00 25.29 241 THR A CA 1
ATOM 3335 C C . THR A 1 224 ? 5.346 29.513 9.256 1.00 32.61 241 THR A C 1
ATOM 3336 O O . THR A 1 224 ? 5.363 28.479 8.647 1.00 29.66 241 THR A O 1
ATOM 3347 N N . ASP A 1 225 ? 4.222 30.113 9.593 1.00 29.01 242 ASP A N 1
ATOM 3348 C CA . ASP A 1 225 ? 2.941 29.544 9.270 1.00 25.77 242 ASP A CA 1
ATOM 3349 C C . ASP A 1 225 ? 2.682 29.598 7.770 1.00 23.77 242 ASP A C 1
ATOM 3350 O O . ASP A 1 225 ? 3.077 30.502 7.111 1.00 26.05 242 ASP A O 1
ATOM 3359 N N . SER A 1 226 ? 2.016 28.603 7.254 1.00 28.64 243 SER A N 1
ATOM 3360 C CA . SER A 1 226 ? 1.593 28.621 5.893 1.00 28.25 243 SER A CA 1
ATOM 3361 C C . SER A 1 226 ? 0.452 29.588 5.675 1.00 28.33 243 SER A C 1
ATOM 3362 O O . SER A 1 226 ? -0.288 29.908 6.542 1.00 26.53 243 SER A O 1
ATOM 3370 N N . PRO A 1 227 ? 0.257 29.979 4.417 1.00 31.64 244 PRO A N 1
ATOM 3371 C CA . PRO A 1 227 ? -0.842 30.863 4.087 1.00 25.28 244 PRO A CA 1
ATOM 3372 C C . PRO A 1 227 ? -2.165 30.270 4.480 1.00 26.64 244 PRO A C 1
ATOM 3373 O O . PRO A 1 227 ? -2.996 30.923 5.016 1.00 25.70 244 PRO A O 1
ATOM 3384 N N . GLU A 1 228 ? -2.306 29.009 4.242 1.00 26.43 245 GLU A N 1
ATOM 3385 C CA . GLU A 1 228 ? -3.502 28.323 4.642 1.00 30.61 245 GLU A CA 1
ATOM 3386 C C . GLU A 1 228 ? -3.705 28.382 6.167 1.00 27.66 245 GLU A C 1
ATOM 3387 O O . GLU A 1 228 ? -4.772 28.636 6.636 1.00 21.31 245 GLU A O 1
ATOM 3399 N N . GLU A 1 229 ? -2.630 28.174 6.901 1.00 25.23 246 GLU A N 1
ATOM 3400 C CA . GLU A 1 229 ? -2.688 28.261 8.338 1.00 30.07 246 GLU A CA 1
ATOM 3401 C C . GLU A 1 229 ? -3.087 29.641 8.843 1.00 27.12 246 GLU A C 1
ATOM 3402 O O . GLU A 1 229 ? -3.909 29.758 9.665 1.00 25.63 246 GLU A O 1
ATOM 3414 N N . ILE A 1 230 ? -2.489 30.666 8.293 1.00 21.70 247 ILE A N 1
ATOM 3415 C CA . ILE A 1 230 ? -2.791 32.015 8.666 1.00 22.69 247 ILE A CA 1
ATOM 3416 C C . ILE A 1 230 ? -4.234 32.441 8.363 1.00 22.86 247 ILE A C 1
ATOM 3417 O O . ILE A 1 230 ? -4.838 33.070 9.139 1.00 20.45 247 ILE A O 1
ATOM 3433 N N . VAL A 1 231 ? -4.735 32.064 7.212 1.00 24.59 248 VAL A N 1
ATOM 3434 C CA . VAL A 1 231 ? -6.087 32.390 6.870 1.00 21.37 248 VAL A CA 1
ATOM 3435 C C . VAL A 1 231 ? -7.034 31.751 7.856 1.00 24.09 248 VAL A C 1
ATOM 3436 O O . VAL A 1 231 ? -7.919 32.374 8.359 1.00 23.16 248 VAL A O 1
ATOM 3449 N N . GLN A 1 232 ? -6.763 30.519 8.172 1.00 22.98 249 GLN A N 1
ATOM 3450 C CA . GLN A 1 232 ? -7.583 29.822 9.109 1.00 28.22 249 GLN A CA 1
ATOM 3451 C C . GLN A 1 232 ? -7.587 30.446 10.510 1.00 24.85 249 GLN A C 1
ATOM 3452 O O . GLN A 1 232 ? -8.593 30.542 11.124 1.00 21.56 249 GLN A O 1
ATOM 3466 N N . LYS A 1 233 ? -6.434 30.878 10.960 1.00 22.51 250 LYS A N 1
ATOM 3467 C CA . LYS A 1 233 ? -6.356 31.502 12.270 1.00 22.78 250 LYS A CA 1
ATOM 3468 C C . LYS A 1 233 ? -7.191 32.785 12.301 1.00 21.86 250 LYS A C 1
ATOM 3469 O O . LYS A 1 233 ? -7.906 33.010 13.189 1.00 22.16 250 LYS A O 1
ATOM 3488 N N . PHE A 1 234 ? -7.096 33.583 11.266 1.00 17.77 251 PHE A N 1
ATOM 3489 C CA . PHE A 1 234 ? -7.915 34.749 11.142 1.00 19.83 251 PHE A CA 1
ATOM 3490 C C . PHE A 1 234 ? -9.402 34.429 10.947 1.00 21.89 251 PHE A C 1
ATOM 3491 O O . PHE A 1 234 ? -10.219 35.166 11.358 1.00 27.12 251 PHE A O 1
ATOM 3508 N N . ARG A 1 235 ? -9.721 33.341 10.303 1.00 25.12 252 ARG A N 1
ATOM 3509 C CA . ARG A 1 235 ? -11.101 32.898 10.219 1.00 24.02 252 ARG A CA 1
ATOM 3510 C C . ARG A 1 235 ? -11.652 32.589 11.594 1.00 26.70 252 ARG A C 1
ATOM 3511 O O . ARG A 1 235 ? -12.766 32.884 11.879 1.00 26.08 252 ARG A O 1
ATOM 3532 N N . LYS A 1 236 ? -10.830 31.978 12.420 1.00 24.22 253 LYS A N 1
ATOM 3533 C CA . LYS A 1 236 ? -11.229 31.594 13.749 1.00 26.76 253 LYS A CA 1
ATOM 3534 C C . LYS A 1 236 ? -11.100 32.696 14.770 1.00 30.72 253 LYS A C 1
ATOM 3535 O O . LYS A 1 236 ? -11.504 32.528 15.875 1.00 30.63 253 LYS A O 1
ATOM 3554 N N . ALA A 1 237 ? -10.548 33.805 14.392 1.00 23.08 254 ALA A N 1
ATOM 3555 C CA . ALA A 1 237 ? -10.320 34.889 15.320 1.00 24.84 254 ALA A CA 1
ATOM 3556 C C . ALA A 1 237 ? -11.579 35.441 15.941 1.00 30.22 254 ALA A C 1
ATOM 3557 O O . ALA A 1 237 ? -12.520 35.668 15.280 1.00 26.77 254 ALA A O 1
ATOM 3564 N N . VAL A 1 238 ? -11.537 35.662 17.245 1.00 24.43 255 VAL A N 1
ATOM 3565 C CA . VAL A 1 238 ? -12.650 36.209 17.970 1.00 23.23 255 VAL A CA 1
ATOM 3566 C C . VAL A 1 238 ? -12.843 37.675 17.676 1.00 26.09 255 VAL A C 1
ATOM 3567 O O . VAL A 1 238 ? -11.939 38.430 17.718 1.00 30.48 255 VAL A O 1
ATOM 3580 N N . THR A 1 239 ? -14.081 38.022 17.360 1.00 22.62 256 THR A N 1
ATOM 3581 C CA . THR A 1 239 ? -14.487 39.381 17.128 1.00 27.59 256 THR A CA 1
ATOM 3582 C C . THR A 1 239 ? -15.699 39.704 17.991 1.00 35.54 256 THR A C 1
ATOM 3583 O O . THR A 1 239 ? -15.638 39.562 19.154 1.00 38.98 256 THR A O 1
ATOM 3594 N N . ASP A 1 240 ? -16.745 40.172 17.369 1.00 34.53 257 ASP A N 1
ATOM 3595 C CA . ASP A 1 240 ? -17.995 40.478 18.012 1.00 35.51 257 ASP A CA 1
ATOM 3596 C C . ASP A 1 240 ? -19.101 40.329 16.981 1.00 38.83 257 ASP A C 1
ATOM 3597 O O . ASP A 1 240 ? -18.848 39.885 15.896 1.00 35.89 257 ASP A O 1
ATOM 3606 N N . PHE A 1 241 ? -20.306 40.706 17.331 1.00 35.40 258 PHE A N 1
ATOM 3607 C CA . PHE A 1 241 ? -21.435 40.539 16.438 1.00 35.02 258 PHE A CA 1
ATOM 3608 C C . PHE A 1 241 ? -21.881 41.794 15.697 1.00 39.22 258 PHE A C 1
ATOM 3609 O O . PHE A 1 241 ? -22.931 41.839 15.107 1.00 43.05 258 PHE A O 1
ATOM 3626 N N . THR A 1 242 ? -21.036 42.782 15.687 1.00 32.09 259 THR A N 1
ATOM 3627 C CA . THR A 1 242 ? -21.227 43.901 14.832 1.00 36.58 259 THR A CA 1
ATOM 3628 C C . THR A 1 242 ? -20.547 43.681 13.502 1.00 38.88 259 THR A C 1
ATOM 3629 O O . THR A 1 242 ? -19.401 43.325 13.431 1.00 37.08 259 THR A O 1
ATOM 3640 N N . SER A 1 243 ? -21.324 43.860 12.449 1.00 35.88 260 SER A N 1
ATOM 3641 C CA . SER A 1 243 ? -20.890 43.620 11.069 1.00 33.05 260 SER A CA 1
ATOM 3642 C C . SER A 1 243 ? -19.839 44.504 10.538 1.00 31.93 260 SER A C 1
ATOM 3643 O O . SER A 1 243 ? -18.964 44.067 9.909 1.00 33.04 260 SER A O 1
ATOM 3651 N N . GLU A 1 244 ? -20.015 45.775 10.778 1.00 30.72 261 GLU A N 1
ATOM 3652 C CA . GLU A 1 244 ? -19.167 46.804 10.270 1.00 31.46 261 GLU A CA 1
ATOM 3653 C C . GLU A 1 244 ? -17.796 46.750 10.920 1.00 32.67 261 GLU A C 1
ATOM 3654 O O . GLU A 1 244 ? -17.678 46.383 12.033 1.00 27.70 261 GLU A O 1
ATOM 3666 N N . VAL A 1 245 ? -16.795 47.173 10.188 1.00 28.08 262 VAL A N 1
ATOM 3667 C CA . VAL A 1 245 ? -15.465 47.284 10.711 1.00 26.29 262 VAL A CA 1
ATOM 3668 C C . VAL A 1 245 ? -15.195 48.690 11.192 1.00 27.81 262 VAL A C 1
ATOM 3669 O O . VAL A 1 245 ? -15.244 49.619 10.455 1.00 30.30 262 VAL A O 1
ATOM 3682 N N . THR A 1 246 ? -14.847 48.787 12.463 1.00 28.58 263 THR A N 1
ATOM 3683 C CA . THR A 1 246 ? -14.457 50.018 13.100 1.00 24.96 263 THR A CA 1
ATOM 3684 C C . THR A 1 246 ? -13.273 49.786 13.999 1.00 26.74 263 THR A C 1
ATOM 3685 O O . THR A 1 246 ? -12.979 48.683 14.308 1.00 29.04 263 THR A O 1
ATOM 3696 N N . TYR A 1 247 ? -12.605 50.861 14.381 1.00 27.59 264 TYR A N 1
ATOM 3697 C CA . TYR A 1 247 ? -11.522 50.797 15.369 1.00 31.47 264 TYR A CA 1
ATOM 3698 C C . TYR A 1 247 ? -11.986 51.347 16.680 1.00 33.19 264 TYR A C 1
ATOM 3699 O O . TYR A 1 247 ? -12.310 52.487 16.774 1.00 35.80 264 TYR A O 1
ATOM 3717 N N . ASP A 1 248 ? -12.089 50.472 17.662 1.00 33.23 265 ASP A N 1
ATOM 3718 C CA . ASP A 1 248 ? -12.624 50.802 18.954 1.00 30.19 265 ASP A CA 1
ATOM 3719 C C . ASP A 1 248 ? -12.088 49.844 20.010 1.00 29.82 265 ASP A C 1
ATOM 3720 O O . ASP A 1 248 ? -12.708 48.926 20.360 1.00 28.63 265 ASP A O 1
ATOM 3729 N N . PRO A 1 249 ? -10.886 50.077 20.492 1.00 32.50 266 PRO A N 1
ATOM 3730 C CA . PRO A 1 249 ? -10.212 49.105 21.339 1.00 28.58 266 PRO A CA 1
ATOM 3731 C C . PRO A 1 249 ? -10.888 48.823 22.646 1.00 31.39 266 PRO A C 1
ATOM 3732 O O . PRO A 1 249 ? -10.809 47.734 23.127 1.00 32.94 266 PRO A O 1
ATOM 3743 N N . ALA A 1 250 ? -11.483 49.817 23.247 1.00 32.45 267 ALA A N 1
ATOM 3744 C CA . ALA A 1 250 ? -12.245 49.592 24.448 1.00 36.90 267 ALA A CA 1
ATOM 3745 C C . ALA A 1 250 ? -13.501 48.764 24.221 1.00 35.89 267 ALA A C 1
ATOM 3746 O O . ALA A 1 250 ? -13.809 47.890 24.964 1.00 39.40 267 ALA A O 1
ATOM 3753 N N . GLY A 1 251 ? -14.249 49.143 23.208 1.00 35.56 268 GLY A N 1
ATOM 3754 C CA . GLY A 1 251 ? -15.389 48.424 22.715 1.00 37.02 268 GLY A CA 1
ATOM 3755 C C . GLY A 1 251 ? -15.266 47.117 21.960 1.00 34.97 268 GLY A C 1
ATOM 3756 O O . GLY A 1 251 ? -16.067 46.272 22.128 1.00 34.12 268 GLY A O 1
ATOM 3760 N N . ARG A 1 252 ? -14.308 47.034 21.057 1.00 32.64 269 ARG A N 1
ATOM 3761 C CA . ARG A 1 252 ? -14.145 45.925 20.169 1.00 32.67 269 ARG A CA 1
ATOM 3762 C C . ARG A 1 252 ? -12.721 45.471 20.118 1.00 33.06 269 ARG A C 1
ATOM 3763 O O . ARG A 1 252 ? -12.009 45.785 19.226 1.00 28.73 269 ARG A O 1
ATOM 3784 N N . ALA A 1 253 ? -12.320 44.728 21.119 1.00 33.07 270 ALA A N 1
ATOM 3785 C CA . ALA A 1 253 ? -10.930 44.378 21.274 1.00 30.93 270 ALA A CA 1
ATOM 3786 C C . ALA A 1 253 ? -10.363 43.526 20.131 1.00 29.43 270 ALA A C 1
ATOM 3787 O O . ALA A 1 253 ? -9.328 43.821 19.613 1.00 23.99 270 ALA A O 1
ATOM 3794 N N . GLY A 1 254 ? -11.051 42.472 19.761 1.00 24.30 271 GLY A N 1
ATOM 3795 C CA . GLY A 1 254 ? -10.572 41.649 18.690 1.00 30.25 271 GLY A CA 1
ATOM 3796 C C . GLY A 1 254 ? -10.529 42.329 17.342 1.00 23.62 271 GLY A C 1
ATOM 3797 O O . GLY A 1 254 ? -9.545 42.314 16.709 1.00 20.66 271 GLY A O 1
ATOM 3801 N N . VAL A 1 255 ? -11.611 42.978 16.957 1.00 22.37 272 VAL A N 1
ATOM 3802 C CA . VAL A 1 255 ? -11.625 43.680 15.715 1.00 20.34 272 VAL A CA 1
ATOM 3803 C C . VAL A 1 255 ? -10.557 44.770 15.669 1.00 22.65 272 VAL A C 1
ATOM 3804 O O . VAL A 1 255 ? -9.914 44.930 14.691 1.00 21.99 272 VAL A O 1
ATOM 3817 N N . SER A 1 256 ? -10.414 45.515 16.731 1.00 20.07 273 SER A N 1
ATOM 3818 C CA . SER A 1 256 ? -9.443 46.581 16.771 1.00 24.56 273 SER A CA 1
ATOM 3819 C C . SER A 1 256 ? -8.009 46.071 16.665 1.00 24.04 273 SER A C 1
ATOM 3820 O O . SER A 1 256 ? -7.178 46.692 16.089 1.00 22.13 273 SER A O 1
ATOM 3828 N N . ASN A 1 257 ? -7.763 44.934 17.269 1.00 23.47 274 ASN A N 1
ATOM 3829 C CA . ASN A 1 257 ? -6.455 44.306 17.178 1.00 26.57 274 ASN A CA 1
ATOM 3830 C C . ASN A 1 257 ? -6.158 43.915 15.742 1.00 23.03 274 ASN A C 1
ATOM 3831 O O . ASN A 1 257 ? -5.125 44.161 15.222 1.00 19.64 274 ASN A O 1
ATOM 3842 N N . ILE A 1 258 ? -7.152 43.335 15.122 1.00 20.11 275 ILE A N 1
ATOM 3843 C CA . ILE A 1 258 ? -7.040 42.965 13.744 1.00 20.34 275 ILE A CA 1
ATOM 3844 C C . ILE A 1 258 ? -6.818 44.164 12.812 1.00 23.69 275 ILE A C 1
ATOM 3845 O O . ILE A 1 258 ? -5.990 44.129 11.973 1.00 25.45 275 ILE A O 1
ATOM 3861 N N . VAL A 1 259 ? -7.540 45.232 13.027 1.00 20.62 276 VAL A N 1
ATOM 3862 C CA . VAL A 1 259 ? -7.355 46.439 12.274 1.00 21.58 276 VAL A CA 1
ATOM 3863 C C . VAL A 1 259 ? -5.975 47.021 12.482 1.00 19.43 276 VAL A C 1
ATOM 3864 O O . VAL A 1 259 ? -5.342 47.405 11.574 1.00 21.74 276 VAL A O 1
ATOM 3877 N N . ALA A 1 260 ? -5.549 47.054 13.713 1.00 18.12 277 ALA A N 1
ATOM 3878 C CA . ALA A 1 260 ? -4.249 47.599 14.021 1.00 24.37 277 ALA A CA 1
ATOM 3879 C C . ALA A 1 260 ? -3.132 46.814 13.347 1.00 19.09 277 ALA A C 1
ATOM 3880 O O . ALA A 1 260 ? -2.189 47.360 12.879 1.00 19.94 277 ALA A O 1
ATOM 3887 N N . VAL A 1 261 ? -3.281 45.512 13.327 1.00 19.92 278 VAL A N 1
ATOM 3888 C CA . VAL A 1 261 ? -2.328 44.678 12.685 1.00 22.09 278 VAL A CA 1
ATOM 3889 C C . VAL A 1 261 ? -2.290 45.016 11.212 1.00 18.19 278 VAL A C 1
ATOM 3890 O O . VAL A 1 261 ? -1.275 45.110 10.654 1.00 21.81 278 VAL A O 1
ATOM 3903 N N . HIS A 1 262 ? -3.450 45.189 10.637 1.00 19.31 279 HIS A N 1
ATOM 3904 C CA . HIS A 1 262 ? -3.548 45.452 9.237 1.00 22.74 279 HIS A CA 1
ATOM 3905 C C . HIS A 1 262 ? -2.820 46.716 8.889 1.00 23.04 279 HIS A C 1
ATOM 3906 O O . HIS A 1 262 ? -2.023 46.756 7.976 1.00 20.78 279 HIS A O 1
ATOM 3921 N N . ALA A 1 263 ? -3.048 47.729 9.687 1.00 21.60 280 ALA A N 1
ATOM 3922 C CA . ALA A 1 263 ? -2.418 49.003 9.483 1.00 22.76 280 ALA A CA 1
ATOM 3923 C C . ALA A 1 263 ? -0.913 48.866 9.575 1.00 28.60 280 ALA A C 1
ATOM 3924 O O . ALA A 1 263 ? -0.237 49.344 8.777 1.00 22.76 280 ALA A O 1
ATOM 3931 N N . ALA A 1 264 ? -0.449 48.142 10.567 1.00 26.80 281 ALA A N 1
ATOM 3932 C CA . ALA A 1 264 ? 0.981 47.970 10.754 1.00 23.90 281 ALA A CA 1
ATOM 3933 C C . ALA A 1 264 ? 1.696 47.243 9.639 1.00 21.56 281 ALA A C 1
ATOM 3934 O O . ALA A 1 264 ? 2.702 47.658 9.222 1.00 25.69 281 ALA A O 1
ATOM 3941 N N . VAL A 1 265 ? 1.159 46.135 9.188 1.00 23.99 282 VAL A N 1
ATOM 3942 C CA . VAL A 1 265 ? 1.754 45.393 8.098 1.00 21.25 282 VAL A CA 1
ATOM 3943 C C . VAL A 1 265 ? 1.617 46.048 6.698 1.00 28.48 282 VAL A C 1
ATOM 3944 O O . VAL A 1 265 ? 2.292 45.670 5.799 1.00 29.44 282 VAL A O 1
ATOM 3957 N N . THR A 1 266 ? 0.694 46.973 6.533 1.00 29.62 283 THR A N 1
ATOM 3958 C CA . THR A 1 266 ? 0.508 47.663 5.257 1.00 25.09 283 THR A CA 1
ATOM 3959 C C . THR A 1 266 ? 1.168 49.038 5.150 1.00 30.00 283 THR A C 1
ATOM 3960 O O . THR A 1 266 ? 1.370 49.543 4.096 1.00 27.69 283 THR A O 1
ATOM 3971 N N . GLY A 1 267 ? 1.432 49.653 6.277 1.00 30.02 284 GLY A N 1
ATOM 3972 C CA . GLY A 1 267 ? 1.925 50.995 6.298 1.00 29.92 284 GLY A CA 1
ATOM 3973 C C . GLY A 1 267 ? 0.860 52.057 6.164 1.00 34.17 284 GLY A C 1
ATOM 3974 O O . GLY A 1 267 ? 1.153 53.203 6.080 1.00 32.08 284 GLY A O 1
ATOM 3978 N N . LEU A 1 268 ? -0.384 51.645 6.124 1.00 30.29 285 LEU A N 1
ATOM 3979 C CA . LEU A 1 268 ? -1.496 52.543 6.162 1.00 33.59 285 LEU A CA 1
ATOM 3980 C C . LEU A 1 268 ? -1.915 52.838 7.584 1.00 33.03 285 LEU A C 1
ATOM 3981 O O . LEU A 1 268 ? -1.663 52.090 8.446 1.00 27.93 285 LEU A O 1
ATOM 3997 N N . SER A 1 269 ? -2.585 53.961 7.763 1.00 37.23 286 SER A N 1
ATOM 3998 C CA . SER A 1 269 ? -3.205 54.335 9.015 1.00 28.37 286 SER A CA 1
ATOM 3999 C C . SER A 1 269 ? -4.439 53.530 9.319 1.00 27.55 286 SER A C 1
ATOM 4000 O O . SER A 1 269 ? -5.042 52.989 8.455 1.00 25.60 286 SER A O 1
ATOM 4008 N N . VAL A 1 270 ? -4.792 53.489 10.583 1.00 28.16 287 VAL A N 1
ATOM 4009 C CA . VAL A 1 270 ? -5.953 52.773 11.033 1.00 27.19 287 VAL A CA 1
ATOM 4010 C C . VAL A 1 270 ? -7.132 53.406 10.323 1.00 30.43 287 VAL A C 1
ATOM 4011 O O . VAL A 1 270 ? -8.016 52.731 9.879 1.00 30.72 287 VAL A O 1
ATOM 4024 N N . GLU A 1 271 ? -7.095 54.721 10.215 1.00 30.73 288 GLU A N 1
ATOM 4025 C CA . GLU A 1 271 ? -8.206 55.453 9.655 1.00 37.05 288 GLU A CA 1
ATOM 4026 C C . GLU A 1 271 ? -8.405 55.077 8.187 1.00 32.80 288 GLU A C 1
ATOM 4027 O O . GLU A 1 271 ? -9.486 54.894 7.768 1.00 37.53 288 GLU A O 1
ATOM 4039 N N . GLU A 1 272 ? -7.335 54.968 7.448 1.00 29.58 289 GLU A N 1
ATOM 4040 C CA . GLU A 1 272 ? -7.377 54.530 6.062 1.00 35.54 289 GLU A CA 1
ATOM 4041 C C . GLU A 1 272 ? -7.854 53.086 5.857 1.00 33.96 289 GLU A C 1
ATOM 4042 O O . GLU A 1 272 ? -8.716 52.859 5.041 1.00 33.49 289 GLU A O 1
ATOM 4054 N N . VAL A 1 273 ? -7.346 52.138 6.612 1.00 27.90 290 VAL A N 1
ATOM 4055 C CA . VAL A 1 273 ? -7.843 50.798 6.461 1.00 26.81 290 VAL A CA 1
ATOM 4056 C C . VAL A 1 273 ? -9.307 50.667 6.807 1.00 28.37 290 VAL A C 1
ATOM 4057 O O . VAL A 1 273 ? -9.962 49.859 6.232 1.00 29.94 290 VAL A O 1
ATOM 4070 N N . VAL A 1 274 ? -9.784 51.407 7.778 1.00 20.86 291 VAL A N 1
ATOM 4071 C CA . VAL A 1 274 ? -11.182 51.374 8.092 1.00 23.99 291 VAL A CA 1
ATOM 4072 C C . VAL A 1 274 ? -12.014 51.940 6.935 1.00 25.02 291 VAL A C 1
ATOM 4073 O O . VAL A 1 274 ? -13.032 51.445 6.623 1.00 30.24 291 VAL A O 1
ATOM 4086 N N . ARG A 1 275 ? -11.497 52.997 6.355 1.00 30.59 292 ARG A N 1
ATOM 4087 C CA . ARG A 1 275 ? -12.097 53.674 5.208 1.00 37.16 292 ARG A CA 1
ATOM 4088 C C . ARG A 1 275 ? -12.261 52.719 4.037 1.00 37.19 292 ARG A C 1
ATOM 4089 O O . ARG A 1 275 ? -13.328 52.577 3.501 1.00 30.56 292 ARG A O 1
ATOM 4110 N N . ARG A 1 276 ? -11.174 52.048 3.714 1.00 35.49 293 ARG A N 1
ATOM 4111 C CA . ARG A 1 276 ? -11.088 51.127 2.603 1.00 36.09 293 ARG A CA 1
ATOM 4112 C C . ARG A 1 276 ? -11.940 49.894 2.763 1.00 37.77 293 ARG A C 1
ATOM 4113 O O . ARG A 1 276 ? -12.136 49.193 1.809 1.00 34.75 293 ARG A O 1
ATOM 4134 N N . SER A 1 277 ? -12.390 49.626 3.979 1.00 31.40 294 SER A N 1
ATOM 4135 C CA . SER A 1 277 ? -13.169 48.453 4.269 1.00 27.14 294 SER A CA 1
ATOM 4136 C C . SER A 1 277 ? -14.654 48.701 4.322 1.00 34.65 294 SER A C 1
ATOM 4137 O O . SER A 1 277 ? -15.363 47.834 4.690 1.00 36.28 294 SER A O 1
ATOM 4145 N N . ALA A 1 278 ? -15.103 49.895 4.008 1.00 33.55 295 ALA A N 1
ATOM 4146 C CA . ALA A 1 278 ? -16.525 50.180 4.087 1.00 38.61 295 ALA A CA 1
ATOM 4147 C C . ALA A 1 278 ? -17.207 49.247 3.148 1.00 29.45 295 ALA A C 1
ATOM 4148 O O . ALA A 1 278 ? -16.735 48.983 2.109 1.00 34.03 295 ALA A O 1
ATOM 4155 N N . GLY A 1 279 ? -18.307 48.716 3.597 1.00 34.02 296 GLY A N 1
ATOM 4156 C CA . GLY A 1 279 ? -19.038 47.762 2.835 1.00 36.28 296 GLY A CA 1
ATOM 4157 C C . GLY A 1 279 ? -18.553 46.339 2.905 1.00 40.99 296 GLY A C 1
ATOM 4158 O O . GLY A 1 279 ? -19.135 45.482 2.306 1.00 36.69 296 GLY A O 1
ATOM 4162 N N . MET A 1 280 ? -17.475 46.100 3.641 1.00 34.40 297 MET A N 1
ATOM 4163 C CA . MET A 1 280 ? -16.968 44.783 3.873 1.00 30.03 297 MET A CA 1
ATOM 4164 C C . MET A 1 280 ? -17.310 44.389 5.304 1.00 29.62 297 MET A C 1
ATOM 4165 O O . MET A 1 280 ? -17.157 45.183 6.154 1.00 33.83 297 MET A O 1
ATOM 4179 N N . ASN A 1 281 ? -17.812 43.202 5.555 1.00 25.57 298 ASN A N 1
ATOM 4180 C CA . ASN A 1 281 ? -18.086 42.784 6.917 1.00 33.43 298 ASN A CA 1
ATOM 4181 C C . ASN A 1 281 ? -16.804 42.245 7.604 1.00 30.17 298 ASN A C 1
ATOM 4182 O O . ASN A 1 281 ? -15.841 42.025 6.965 1.00 25.73 298 ASN A O 1
ATOM 4193 N N . THR A 1 282 ? -16.854 42.028 8.906 1.00 26.23 299 THR A N 1
ATOM 4194 C CA . THR A 1 282 ? -15.676 41.632 9.637 1.00 28.63 299 THR A CA 1
ATOM 4195 C C . THR A 1 282 ? -15.150 40.335 9.153 1.00 30.40 299 THR A C 1
ATOM 4196 O O . THR A 1 282 ? -13.987 40.169 9.015 1.00 30.16 299 THR A O 1
ATOM 4207 N N . ALA A 1 283 ? -16.039 39.419 8.883 1.00 28.28 300 ALA A N 1
ATOM 4208 C CA . ALA A 1 283 ? -15.629 38.095 8.528 1.00 30.10 300 ALA A CA 1
ATOM 4209 C C . ALA A 1 283 ? -14.775 38.089 7.268 1.00 26.85 300 ALA A C 1
ATOM 4210 O O . ALA A 1 283 ? -13.800 37.412 7.196 1.00 28.72 300 ALA A O 1
ATOM 4217 N N . ARG A 1 284 ? -15.196 38.838 6.282 1.00 29.61 301 ARG A N 1
ATOM 4218 C CA . ARG A 1 284 ? -14.433 39.020 5.072 1.00 28.54 301 ARG A CA 1
ATOM 4219 C C . ARG A 1 284 ? -13.149 39.814 5.330 1.00 24.40 301 ARG A C 1
ATOM 4220 O O . ARG A 1 284 ? -12.135 39.559 4.786 1.00 22.43 301 ARG A O 1
ATOM 4241 N N . TYR A 1 285 ? -13.288 40.821 6.146 1.00 22.65 302 TYR A N 1
ATOM 4242 C CA . TYR A 1 285 ? -12.204 41.720 6.450 1.00 24.14 302 TYR A CA 1
ATOM 4243 C C . TYR A 1 285 ? -11.043 40.990 7.102 1.00 22.33 302 TYR A C 1
ATOM 4244 O O . TYR A 1 285 ? -9.948 41.223 6.774 1.00 23.83 302 TYR A O 1
ATOM 4262 N N . LYS A 1 286 ? -11.359 40.055 7.957 1.00 23.37 303 LYS A N 1
ATOM 4263 C CA . LYS A 1 286 ? -10.358 39.307 8.678 1.00 22.82 303 LYS A CA 1
ATOM 4264 C C . LYS A 1 286 ? -9.446 38.529 7.753 1.00 23.55 303 LYS A C 1
ATOM 4265 O O . LYS A 1 286 ? -8.300 38.445 7.983 1.00 22.29 303 LYS A O 1
ATOM 4284 N N . LEU A 1 287 ? -10.018 37.943 6.719 1.00 20.29 304 LEU A N 1
ATOM 4285 C CA . LEU A 1 287 ? -9.260 37.247 5.694 1.00 22.90 304 LEU A CA 1
ATOM 4286 C C . LEU A 1 287 ? -8.388 38.170 4.871 1.00 17.37 304 LEU A C 1
ATOM 4287 O O . LEU A 1 287 ? -7.386 37.796 4.416 1.00 22.27 304 LEU A O 1
ATOM 4303 N N . ALA A 1 288 ? -8.819 39.391 4.707 1.00 21.51 305 ALA A N 1
ATOM 4304 C CA . ALA A 1 288 ? -8.006 40.387 4.053 1.00 19.77 305 ALA A CA 1
ATOM 4305 C C . ALA A 1 288 ? -6.724 40.691 4.838 1.00 21.22 305 ALA A C 1
ATOM 4306 O O . ALA A 1 288 ? -5.678 40.816 4.311 1.00 19.07 305 ALA A O 1
ATOM 4313 N N . VAL A 1 289 ? -6.903 40.816 6.124 1.00 21.58 306 VAL A N 1
ATOM 4314 C CA . VAL A 1 289 ? -5.793 41.070 7.017 1.00 19.29 306 VAL A CA 1
ATOM 4315 C C . VAL A 1 289 ? -4.835 39.894 6.980 1.00 16.87 306 VAL A C 1
ATOM 4316 O O . VAL A 1 289 ? -3.677 40.075 6.900 1.00 22.72 306 VAL A O 1
ATOM 4329 N N . ALA A 1 290 ? -5.371 38.703 6.939 1.00 18.33 307 ALA A N 1
ATOM 4330 C CA . ALA A 1 290 ? -4.558 37.519 6.844 1.00 16.25 307 ALA A CA 1
ATOM 4331 C C . ALA A 1 290 ? -3.701 37.516 5.598 1.00 22.54 307 ALA A C 1
ATOM 4332 O O . ALA A 1 290 ? -2.553 37.253 5.659 1.00 17.28 307 ALA A O 1
ATOM 4339 N N . ASP A 1 291 ? -4.287 37.906 4.471 1.00 21.20 308 ASP A N 1
ATOM 4340 C CA . ASP A 1 291 ? -3.560 38.023 3.242 1.00 19.86 308 ASP A CA 1
ATOM 4341 C C . ASP A 1 291 ? -2.416 39.037 3.376 1.00 21.28 308 ASP A C 1
ATOM 4342 O O . ASP A 1 291 ? -1.379 38.834 2.904 1.00 17.51 308 ASP A O 1
ATOM 4351 N N . ALA A 1 292 ? -2.679 40.135 4.035 1.00 16.75 309 ALA A N 1
ATOM 4352 C CA . ALA A 1 292 ? -1.664 41.162 4.241 1.00 18.87 309 ALA A CA 1
ATOM 4353 C C . ALA A 1 292 ? -0.465 40.652 5.096 1.00 17.53 309 ALA A C 1
ATOM 4354 O O . ALA A 1 292 ? 0.647 40.959 4.841 1.00 18.92 309 ALA A O 1
ATOM 4361 N N . VAL A 1 293 ? -0.784 39.887 6.102 1.00 16.01 310 VAL A N 1
ATOM 4362 C CA . VAL A 1 293 ? 0.194 39.282 6.983 1.00 16.96 310 VAL A CA 1
ATOM 4363 C C . VAL A 1 293 ? 1.038 38.254 6.241 1.00 20.86 310 VAL A C 1
ATOM 4364 O O . VAL A 1 293 ? 2.206 38.203 6.371 1.00 18.07 310 VAL A O 1
ATOM 4377 N N . ILE A 1 294 ? 0.375 37.477 5.412 1.00 21.20 311 ILE A N 1
ATOM 4378 C CA . ILE A 1 294 ? 1.028 36.505 4.617 1.00 17.11 311 ILE A CA 1
ATOM 4379 C C . ILE A 1 294 ? 2.027 37.177 3.683 1.00 20.54 311 ILE A C 1
ATOM 4380 O O . ILE A 1 294 ? 3.095 36.684 3.526 1.00 21.49 311 ILE A O 1
ATOM 4396 N N . GLU A 1 295 ? 1.665 38.289 3.083 1.00 21.38 312 GLU A N 1
ATOM 4397 C CA . GLU A 1 295 ? 2.567 38.980 2.219 1.00 16.98 312 GLU A CA 1
ATOM 4398 C C . GLU A 1 295 ? 3.791 39.513 2.951 1.00 18.49 312 GLU A C 1
ATOM 4399 O O . GLU A 1 295 ? 4.848 39.356 2.494 1.00 22.84 312 GLU A O 1
ATOM 4411 N N . LYS A 1 296 ? 3.581 40.111 4.098 1.00 18.16 313 LYS A N 1
ATOM 4412 C CA . LYS A 1 296 ? 4.677 40.631 4.927 1.00 17.33 313 LYS A CA 1
ATOM 4413 C C . LYS A 1 296 ? 5.671 39.541 5.347 1.00 22.37 313 LYS A C 1
ATOM 4414 O O . LYS A 1 296 ? 6.820 39.718 5.254 1.00 21.71 313 LYS A O 1
ATOM 4433 N N . PHE A 1 297 ? 5.161 38.420 5.779 1.00 20.63 314 PHE A N 1
ATOM 4434 C CA . PHE A 1 297 ? 5.965 37.287 6.147 1.00 22.40 314 PHE A CA 1
ATOM 4435 C C . PHE A 1 297 ? 6.660 36.542 5.043 1.00 21.05 314 PHE A C 1
ATOM 4436 O O . PHE A 1 297 ? 7.626 35.921 5.260 1.00 19.25 314 PHE A O 1
ATOM 4453 N N . ALA A 1 298 ? 6.109 36.620 3.847 1.00 20.95 315 ALA A N 1
ATOM 4454 C CA . ALA A 1 298 ? 6.448 35.681 2.802 1.00 19.32 315 ALA A CA 1
ATOM 4455 C C . ALA A 1 298 ? 7.936 35.675 2.436 1.00 16.27 315 ALA A C 1
ATOM 4456 O O . ALA A 1 298 ? 8.513 34.677 2.346 1.00 23.98 315 ALA A O 1
ATOM 4463 N N . PRO A 1 299 ? 8.565 36.805 2.247 1.00 18.21 316 PRO A N 1
ATOM 4464 C CA . PRO A 1 299 ? 10.012 36.835 1.965 1.00 18.06 316 PRO A CA 1
ATOM 4465 C C . PRO A 1 299 ? 10.875 36.303 3.157 1.00 27.20 316 PRO A C 1
ATOM 4466 O O . PRO A 1 299 ? 11.919 35.760 2.983 1.00 23.85 316 PRO A O 1
ATOM 4477 N N . ILE A 1 300 ? 10.410 36.568 4.348 1.00 17.30 317 ILE A N 1
ATOM 4478 C CA . ILE A 1 300 ? 11.076 36.095 5.552 1.00 18.49 317 ILE A CA 1
ATOM 4479 C C . ILE A 1 300 ? 11.053 34.582 5.642 1.00 22.63 317 ILE A C 1
ATOM 4480 O O . ILE A 1 300 ? 12.039 33.959 5.878 1.00 25.71 317 ILE A O 1
ATOM 4496 N N . LYS A 1 301 ? 9.910 34.016 5.363 1.00 24.74 318 LYS A N 1
ATOM 4497 C CA . LYS A 1 301 ? 9.775 32.601 5.343 1.00 19.91 318 LYS A CA 1
ATOM 4498 C C . LYS A 1 301 ? 10.663 31.956 4.280 1.00 25.85 318 LYS A C 1
ATOM 4499 O O . LYS A 1 301 ? 11.187 30.920 4.496 1.00 24.00 318 LYS A O 1
ATOM 4518 N N . ARG A 1 302 ? 10.804 32.588 3.129 1.00 27.54 319 ARG A N 1
ATOM 4519 C CA . ARG A 1 302 ? 11.608 32.045 2.062 1.00 23.19 319 ARG A CA 1
ATOM 4520 C C . ARG A 1 302 ? 13.079 31.968 2.521 1.00 29.58 319 ARG A C 1
ATOM 4521 O O . ARG A 1 302 ? 13.757 31.026 2.291 1.00 25.53 319 ARG A O 1
ATOM 4542 N N . GLU A 1 303 ? 13.540 33.021 3.148 1.00 23.62 320 GLU A N 1
ATOM 4543 C CA . GLU A 1 303 ? 14.904 33.087 3.668 1.00 27.44 320 GLU A CA 1
ATOM 4544 C C . GLU A 1 303 ? 15.177 32.095 4.794 1.00 27.72 320 GLU A C 1
ATOM 4545 O O . GLU A 1 303 ? 16.185 31.492 4.808 1.00 27.09 320 GLU A O 1
ATOM 4557 N N . ILE A 1 304 ? 14.235 31.916 5.695 1.00 23.83 321 ILE A N 1
ATOM 4558 C CA . ILE A 1 304 ? 14.350 30.959 6.775 1.00 24.39 321 ILE A CA 1
ATOM 4559 C C . ILE A 1 304 ? 14.536 29.574 6.225 1.00 31.22 321 ILE A C 1
ATOM 4560 O O . ILE A 1 304 ? 15.287 28.814 6.716 1.00 29.25 321 ILE A O 1
ATOM 4576 N N . GLU A 1 305 ? 13.810 29.263 5.189 1.00 28.95 322 GLU A N 1
ATOM 4577 C CA . GLU A 1 305 ? 13.829 27.960 4.637 1.00 26.00 322 GLU A CA 1
ATOM 4578 C C . GLU A 1 305 ? 15.198 27.697 4.054 1.00 30.06 322 GLU A C 1
ATOM 4579 O O . GLU A 1 305 ? 15.653 26.608 4.043 1.00 37.30 322 GLU A O 1
ATOM 4591 N N . LYS A 1 306 ? 15.807 28.715 3.505 1.00 31.80 323 LYS A N 1
ATOM 4592 C CA . LYS A 1 306 ? 17.162 28.616 2.995 1.00 32.89 323 LYS A CA 1
ATOM 4593 C C . LYS A 1 306 ? 18.235 28.440 4.107 1.00 37.55 323 LYS A C 1
ATOM 4594 O O . LYS A 1 306 ? 19.051 27.576 4.085 1.00 37.55 323 LYS A O 1
ATOM 4613 N N . LEU A 1 307 ? 18.150 29.279 5.102 1.00 29.61 324 LEU A N 1
ATOM 4614 C CA . LEU A 1 307 ? 19.038 29.273 6.268 1.00 30.23 324 LEU A CA 1
ATOM 4615 C C . LEU A 1 307 ? 18.985 28.027 7.113 1.00 31.85 324 LEU A C 1
ATOM 4616 O O . LEU A 1 307 ? 19.964 27.633 7.638 1.00 38.62 324 LEU A O 1
ATOM 4632 N N . LYS A 1 308 ? 17.843 27.400 7.225 1.00 25.82 325 LYS A N 1
ATOM 4633 C CA . LYS A 1 308 ? 17.669 26.281 8.101 1.00 35.35 325 LYS A CA 1
ATOM 4634 C C . LYS A 1 308 ? 18.548 25.131 7.678 1.00 34.38 325 LYS A C 1
ATOM 4635 O O . LYS A 1 308 ? 18.792 24.249 8.423 1.00 42.27 325 LYS A O 1
ATOM 4654 N N . LEU A 1 309 ? 19.014 25.170 6.463 1.00 33.49 326 LEU A N 1
ATOM 4655 C CA . LEU A 1 309 ? 19.722 24.057 5.906 1.00 39.66 326 LEU A CA 1
ATOM 4656 C C . LEU A 1 309 ? 21.221 24.063 6.171 1.00 38.54 326 LEU A C 1
ATOM 4657 O O . LEU A 1 309 ? 21.876 23.101 5.881 1.00 46.56 326 LEU A O 1
ATOM 4673 N N . ASP A 1 310 ? 21.746 25.158 6.702 1.00 42.23 327 ASP A N 1
ATOM 4674 C CA . ASP A 1 310 ? 23.174 25.306 6.945 1.00 39.98 327 ASP A CA 1
ATOM 4675 C C . ASP A 1 310 ? 23.380 25.611 8.419 1.00 35.26 327 ASP A C 1
ATOM 4676 O O . ASP A 1 310 ? 23.512 26.724 8.784 1.00 33.33 327 ASP A O 1
ATOM 4685 N N . LYS A 1 311 ? 23.399 24.580 9.231 1.00 35.58 328 LYS A N 1
ATOM 4686 C CA . LYS A 1 311 ? 23.518 24.686 10.669 1.00 38.82 328 LYS A CA 1
ATOM 4687 C C . LYS A 1 311 ? 24.803 25.352 11.054 1.00 37.55 328 LYS A C 1
ATOM 4688 O O . LYS A 1 311 ? 24.858 26.036 12.014 1.00 32.91 328 LYS A O 1
ATOM 4707 N N . ASP A 1 312 ? 25.836 25.081 10.292 1.00 38.82 329 ASP A N 1
ATOM 4708 C CA . ASP A 1 312 ? 27.179 25.505 10.620 1.00 39.19 329 ASP A CA 1
ATOM 4709 C C . ASP A 1 312 ? 27.293 27.006 10.565 1.00 34.95 329 ASP A C 1
ATOM 4710 O O . ASP A 1 312 ? 27.882 27.623 11.390 1.00 32.03 329 ASP A O 1
ATOM 4719 N N . HIS A 1 313 ? 26.712 27.570 9.548 1.00 31.58 330 HIS A N 1
ATOM 4720 C CA . HIS A 1 313 ? 26.699 28.978 9.401 1.00 30.01 330 HIS A CA 1
ATOM 4721 C C . HIS A 1 313 ? 25.955 29.636 10.535 1.00 32.79 330 HIS A C 1
ATOM 4722 O O . HIS A 1 313 ? 26.349 30.680 10.989 1.00 29.07 330 HIS A O 1
ATOM 4737 N N . LEU A 1 314 ? 24.842 29.067 10.950 1.00 27.34 331 LEU A N 1
ATOM 4738 C CA . LEU A 1 314 ? 24.060 29.649 12.016 1.00 26.59 331 LEU A CA 1
ATOM 4739 C C . LEU A 1 314 ? 24.840 29.644 13.351 1.00 28.49 331 LEU A C 1
ATOM 4740 O O . LEU A 1 314 ? 24.794 30.573 14.072 1.00 24.52 331 LEU A O 1
ATOM 4756 N N . GLU A 1 315 ? 25.519 28.545 13.615 1.00 25.30 332 GLU A N 1
ATOM 4757 C CA . GLU A 1 315 ? 26.369 28.395 14.770 1.00 31.77 332 GLU A CA 1
ATOM 4758 C C . GLU A 1 315 ? 27.499 29.373 14.706 1.00 23.25 332 GLU A C 1
ATOM 4759 O O . GLU A 1 315 ? 27.800 29.970 15.660 1.00 33.36 332 GLU A O 1
ATOM 4771 N N . LYS A 1 316 ? 28.107 29.536 13.562 1.00 22.99 333 LYS A N 1
ATOM 4772 C CA . LYS A 1 316 ? 29.209 30.453 13.366 1.00 30.35 333 LYS A CA 1
ATOM 4773 C C . LYS A 1 316 ? 28.792 31.888 13.589 1.00 30.98 333 LYS A C 1
ATOM 4774 O O . LYS A 1 316 ? 29.524 32.676 14.109 1.00 28.08 333 LYS A O 1
ATOM 4793 N N . VAL A 1 317 ? 27.588 32.211 13.186 1.00 27.94 334 VAL A N 1
ATOM 4794 C CA . VAL A 1 317 ? 27.099 33.544 13.345 1.00 28.50 334 VAL A CA 1
ATOM 4795 C C . VAL A 1 317 ? 27.007 33.911 14.811 1.00 19.35 334 VAL A C 1
ATOM 4796 O O . VAL A 1 317 ? 27.421 34.929 15.167 1.00 21.92 334 VAL A O 1
ATOM 4809 N N . LEU A 1 318 ? 26.449 33.040 15.611 1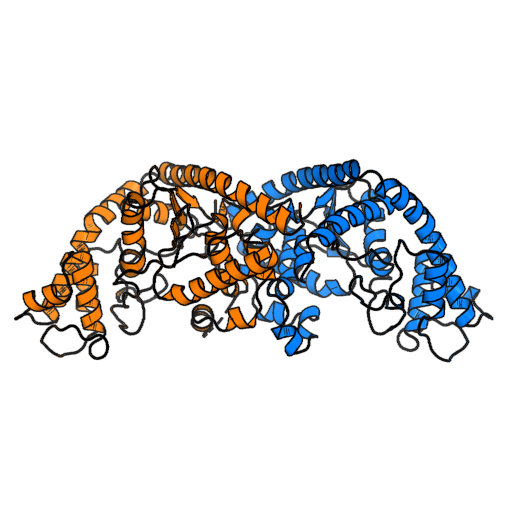.00 21.99 335 LEU A N 1
ATOM 4810 C CA . LEU A 1 318 ? 26.299 33.256 17.029 1.00 23.80 335 LEU A CA 1
ATOM 4811 C C . LEU A 1 318 ? 27.623 33.310 17.749 1.00 24.59 335 LEU A C 1
ATOM 4812 O O . LEU A 1 318 ? 27.791 34.082 18.610 1.00 26.67 335 LEU A O 1
ATOM 4828 N N . GLN A 1 319 ? 28.533 32.448 17.346 1.00 26.84 336 GLN A N 1
ATOM 4829 C CA . GLN A 1 319 ? 29.863 32.372 17.942 1.00 28.85 336 GLN A CA 1
ATOM 4830 C C . GLN A 1 319 ? 30.628 33.658 17.766 1.00 27.40 336 GLN A C 1
ATOM 4831 O O . GLN A 1 319 ? 31.139 34.182 18.687 1.00 25.76 336 GLN A O 1
ATOM 4845 N N . ILE A 1 320 ? 30.654 34.176 16.575 1.00 22.06 337 ILE A N 1
ATOM 4846 C CA . ILE A 1 320 ? 31.287 35.427 16.310 1.00 24.48 337 ILE A CA 1
ATOM 4847 C C . ILE A 1 320 ? 30.598 36.592 17.021 1.00 24.20 337 ILE A C 1
ATOM 4848 O O . ILE A 1 320 ? 31.244 37.454 17.499 1.00 23.74 337 ILE A O 1
ATOM 4864 N N . GLY A 1 321 ? 29.276 36.608 17.050 1.00 25.62 338 GLY A N 1
ATOM 4865 C CA . GLY A 1 321 ? 28.563 37.638 17.731 1.00 21.34 338 GLY A CA 1
ATOM 4866 C C . GLY A 1 321 ? 28.886 37.584 19.215 1.00 23.01 338 GLY A C 1
ATOM 4867 O O . GLY A 1 321 ? 29.128 38.542 19.811 1.00 20.15 338 GLY A O 1
ATOM 4871 N N . SER A 1 322 ? 28.910 36.395 19.748 1.00 20.71 339 SER A N 1
ATOM 4872 C CA . SER A 1 322 ? 29.162 36.190 21.137 1.00 19.32 339 SER A CA 1
ATOM 4873 C C . SER A 1 322 ? 30.586 36.671 21.517 1.00 21.08 339 SER A C 1
ATOM 4874 O O . SER A 1 322 ? 30.778 37.234 22.545 1.00 22.44 339 SER A O 1
ATOM 4882 N N . ALA A 1 323 ? 31.551 36.443 20.656 1.00 22.69 340 ALA A N 1
ATOM 4883 C CA . ALA A 1 323 ? 32.911 36.907 20.855 1.00 24.00 340 ALA A CA 1
ATOM 4884 C C . ALA A 1 323 ? 32.987 38.411 20.863 1.00 22.16 340 ALA A C 1
ATOM 4885 O O . ALA A 1 323 ? 33.670 38.979 21.649 1.00 24.40 340 ALA A O 1
ATOM 4892 N N . LYS A 1 324 ? 32.247 39.055 19.983 1.00 23.58 341 LYS A N 1
ATOM 4893 C CA . LYS A 1 324 ? 32.200 40.500 19.973 1.00 20.56 341 LYS A CA 1
ATOM 4894 C C . LYS A 1 324 ? 31.611 41.092 21.264 1.00 23.53 341 LYS A C 1
ATOM 4895 O O . LYS A 1 324 ? 32.102 42.021 21.790 1.00 22.70 341 LYS A O 1
ATOM 4914 N N . ALA A 1 325 ? 30.523 40.522 21.713 1.00 22.00 342 ALA A N 1
ATOM 4915 C CA . ALA A 1 325 ? 29.851 40.937 22.932 1.00 16.42 342 ALA A CA 1
ATOM 4916 C C . ALA A 1 325 ? 30.728 40.733 24.172 1.00 20.29 342 ALA A C 1
ATOM 4917 O O . ALA A 1 325 ? 30.796 41.524 25.030 1.00 20.01 342 ALA A O 1
ATOM 4924 N N . LYS A 1 326 ? 31.395 39.623 24.182 1.00 23.38 343 LYS A N 1
ATOM 4925 C CA . LYS A 1 326 ? 32.262 39.274 25.274 1.00 23.46 343 LYS A CA 1
ATOM 4926 C C . LYS A 1 326 ? 33.369 40.322 25.456 1.00 25.25 343 LYS A C 1
ATOM 4927 O O . LYS A 1 326 ? 33.667 40.714 26.544 1.00 27.44 343 LYS A O 1
ATOM 4946 N N . GLU A 1 327 ? 33.908 40.816 24.369 1.00 30.25 344 GLU A N 1
ATOM 4947 C CA . GLU A 1 327 ? 34.925 41.823 24.424 1.00 27.71 344 GLU A CA 1
ATOM 4948 C C . GLU A 1 327 ? 34.386 43.047 25.083 1.00 26.29 344 GLU A C 1
ATOM 4949 O O . GLU A 1 327 ? 35.021 43.607 25.889 1.00 26.22 344 GLU A O 1
ATOM 4961 N N . LEU A 1 328 ? 33.206 43.464 24.708 1.00 23.09 345 LEU A N 1
ATOM 4962 C CA . LEU A 1 328 ? 32.587 44.627 25.291 1.00 21.46 345 LEU A CA 1
ATOM 4963 C C . LEU A 1 328 ? 32.277 44.434 26.766 1.00 25.74 345 LEU A C 1
ATOM 4964 O O . LEU A 1 328 ? 32.476 45.284 27.543 1.00 23.12 345 LEU A O 1
ATOM 4980 N N . ALA A 1 329 ? 31.714 43.293 27.075 1.00 22.29 346 ALA A N 1
ATOM 4981 C CA . ALA A 1 329 ? 31.267 42.958 28.418 1.00 21.41 346 ALA A CA 1
ATOM 4982 C C . ALA A 1 329 ? 32.394 42.817 29.452 1.00 24.97 346 ALA A C 1
ATOM 4983 O O . ALA A 1 329 ? 32.274 43.238 30.550 1.00 22.04 346 ALA A O 1
ATOM 4990 N N . TYR A 1 330 ? 33.460 42.202 29.037 1.00 21.49 347 TYR A N 1
ATOM 4991 C CA . TYR A 1 330 ? 34.572 41.990 29.911 1.00 22.21 347 TYR A CA 1
ATOM 4992 C C . TYR A 1 330 ? 35.091 43.319 30.428 1.00 22.57 347 TYR A C 1
ATOM 4993 O O . TYR A 1 330 ? 35.315 43.483 31.592 1.00 23.78 347 TYR A O 1
ATOM 5011 N N . THR A 1 331 ? 35.216 44.278 29.543 1.00 19.66 348 THR A N 1
ATOM 5012 C CA . THR A 1 331 ? 35.742 45.554 29.911 1.00 25.56 348 THR A CA 1
ATOM 5013 C C . THR A 1 331 ? 34.890 46.236 30.962 1.00 23.26 348 THR A C 1
ATOM 5014 O O . THR A 1 331 ? 35.384 46.728 31.937 1.00 23.09 348 THR A O 1
ATOM 5025 N N . VAL A 1 332 ? 33.592 46.239 30.747 1.00 22.66 349 VAL A N 1
ATOM 5026 C CA . VAL A 1 332 ? 32.671 46.841 31.676 1.00 19.61 349 VAL A CA 1
ATOM 5027 C C . VAL A 1 332 ? 32.638 46.138 33.022 1.00 21.73 349 VAL A C 1
ATOM 5028 O O . VAL A 1 332 ? 32.570 46.762 34.026 1.00 22.68 349 VAL A O 1
ATOM 5041 N N . CYS A 1 333 ? 32.649 44.836 32.993 1.00 20.76 350 CYS A N 1
ATOM 5042 C CA . CYS A 1 333 ? 32.566 44.069 34.198 1.00 22.33 350 CYS A CA 1
ATOM 5043 C C . CYS A 1 333 ? 33.804 44.309 35.065 1.00 21.14 350 CYS A C 1
ATOM 5044 O O . CYS A 1 333 ? 33.691 44.379 36.239 1.00 25.16 350 CYS A O 1
ATOM 5052 N N . GLN A 1 334 ? 34.968 44.432 34.459 1.00 21.71 351 GLN A N 1
ATOM 5053 C CA . GLN A 1 334 ? 36.177 44.749 35.194 1.00 22.00 351 GLN A CA 1
ATOM 5054 C C . GLN A 1 334 ? 36.098 46.080 35.866 1.00 22.13 351 GLN A C 1
ATOM 5055 O O . GLN A 1 334 ? 36.519 46.210 36.944 1.00 25.51 351 GLN A O 1
ATOM 5069 N N . GLU A 1 335 ? 35.547 47.064 35.199 1.00 19.87 352 GLU A N 1
ATOM 5070 C CA . GLU A 1 335 ? 35.311 48.363 35.788 1.00 22.58 352 GLU A CA 1
ATOM 5071 C C . GLU A 1 335 ? 34.344 48.257 36.982 1.00 21.37 352 GLU A C 1
ATOM 5072 O O . GLU A 1 335 ? 34.539 48.889 37.979 1.00 19.46 352 GLU A O 1
ATOM 5084 N N . VAL A 1 336 ? 33.301 47.451 36.841 1.00 23.23 353 VAL A N 1
ATOM 5085 C CA . VAL A 1 336 ? 32.316 47.303 37.865 1.00 20.52 353 VAL A CA 1
ATOM 5086 C C . VAL A 1 336 ? 32.937 46.681 39.129 1.00 21.00 353 VAL A C 1
ATOM 5087 O O . VAL A 1 336 ? 32.669 47.069 40.203 1.00 19.44 353 VAL A O 1
ATOM 5100 N N . LYS A 1 337 ? 33.764 45.694 38.906 1.00 20.08 354 LYS A N 1
ATOM 5101 C CA . LYS A 1 337 ? 34.412 44.978 39.985 1.00 24.88 354 LYS A CA 1
ATOM 5102 C C . LYS A 1 337 ? 35.308 45.924 40.775 1.00 21.13 354 LYS A C 1
ATOM 5103 O O . LYS A 1 337 ? 35.380 45.837 41.947 1.00 26.08 354 LYS A O 1
ATOM 5122 N N . LYS A 1 338 ? 35.983 46.801 40.091 1.00 20.73 355 LYS A N 1
ATOM 5123 C CA . LYS A 1 338 ? 36.789 47.795 40.744 1.00 26.28 355 LYS A CA 1
ATOM 5124 C C . LYS A 1 338 ? 35.993 48.751 41.588 1.00 21.66 355 LYS A C 1
ATOM 5125 O O . LYS A 1 338 ? 36.404 49.096 42.626 1.00 26.23 355 LYS A O 1
ATOM 5144 N N . LEU A 1 339 ? 34.869 49.193 41.095 1.00 15.49 356 LEU A N 1
ATOM 5145 C CA . LEU A 1 339 ? 34.016 50.105 41.822 1.00 23.76 356 LEU A CA 1
ATOM 5146 C C . LEU A 1 339 ? 33.431 49.509 43.088 1.00 22.34 356 LEU A C 1
ATOM 5147 O O . LEU A 1 339 ? 33.303 50.165 44.062 1.00 21.20 356 LEU A O 1
ATOM 5163 N N . VAL A 1 340 ? 33.013 48.262 42.983 1.00 20.01 357 VAL A N 1
ATOM 5164 C CA . VAL A 1 340 ? 32.419 47.514 44.043 1.00 20.51 357 VAL A CA 1
ATOM 5165 C C . VAL A 1 340 ? 33.428 47.213 45.147 1.00 22.05 357 VAL A C 1
ATOM 5166 O O . VAL A 1 340 ? 33.084 47.182 46.264 1.00 21.52 357 VAL A O 1
ATOM 5179 N N . GLY A 1 341 ? 34.657 46.967 44.760 1.00 21.80 358 GLY A N 1
ATOM 5180 C CA . GLY A 1 341 ? 35.705 46.642 45.689 1.00 27.38 358 GLY A CA 1
ATOM 5181 C C . GLY A 1 341 ? 36.313 45.253 45.592 1.00 25.40 358 GLY A C 1
ATOM 5182 O O . GLY A 1 341 ? 37.168 44.894 46.367 1.00 20.87 358 GLY A O 1
ATOM 5186 N N . PHE A 1 342 ? 35.863 44.492 44.616 1.00 24.78 359 PHE A N 1
ATOM 5187 C CA . PHE A 1 342 ? 36.398 43.201 44.339 1.00 20.81 359 PHE A CA 1
ATOM 5188 C C . PHE A 1 342 ? 37.837 43.307 43.878 1.00 32.57 359 PHE A C 1
ATOM 5189 O O . PHE A 1 342 ? 38.630 42.513 44.251 1.00 30.74 359 PHE A O 1
ATOM 5206 N N . LEU A 1 343 ? 38.149 44.309 43.084 1.00 26.07 360 LEU A N 1
ATOM 5207 C CA . LEU A 1 343 ? 39.488 44.514 42.580 1.00 29.83 360 LEU A CA 1
ATOM 5208 C C . LEU A 1 343 ? 40.045 45.911 42.940 1.00 32.79 360 LEU A C 1
ATOM 5209 O O . LEU A 1 343 ? 39.211 46.768 43.295 1.00 28.25 360 LEU A O 1
ATOM 5226 N N . LEU B 1 12 ? 28.264 7.613 53.187 1.00 45.67 29 LEU B N 1
ATOM 5227 C CA . LEU B 1 12 ? 27.273 8.102 52.240 1.00 46.61 29 LEU B CA 1
ATOM 5228 C C . LEU B 1 12 ? 27.955 8.596 51.006 1.00 42.93 29 LEU B C 1
ATOM 5229 O O . LEU B 1 12 ? 27.454 8.406 49.933 1.00 44.79 29 LEU B O 1
ATOM 5244 N N . GLN B 1 13 ? 29.128 9.187 51.149 1.00 44.46 30 GLN B N 1
ATOM 5245 C CA . GLN B 1 13 ? 29.817 9.762 50.000 1.00 37.23 30 GLN B CA 1
ATOM 5246 C C . GLN B 1 13 ? 30.640 8.711 49.319 1.00 37.20 30 GLN B C 1
ATOM 5247 O O . GLN B 1 13 ? 31.681 8.327 49.789 1.00 42.34 30 GLN B O 1
ATOM 5261 N N . LYS B 1 14 ? 30.156 8.253 48.200 1.00 36.04 31 LYS B N 1
ATOM 5262 C CA . LYS B 1 14 ? 30.822 7.187 47.534 1.00 40.91 31 LYS B CA 1
ATOM 5263 C C . LYS B 1 14 ? 31.167 7.455 46.070 1.00 31.88 31 LYS B C 1
ATOM 5264 O O . LYS B 1 14 ? 31.146 6.584 45.253 1.00 36.25 31 LYS B O 1
ATOM 5283 N N . ASP B 1 15 ? 31.478 8.702 45.770 1.00 31.07 32 ASP B N 1
ATOM 5284 C CA . ASP B 1 15 ? 32.076 9.047 44.519 1.00 27.03 32 ASP B CA 1
ATOM 5285 C C . ASP B 1 15 ? 33.566 8.776 44.512 1.00 26.37 32 ASP B C 1
ATOM 5286 O O . ASP B 1 15 ? 34.173 8.828 45.520 1.00 31.99 32 ASP B O 1
ATOM 5295 N N . SER B 1 16 ? 34.126 8.468 43.369 1.00 26.30 33 SER B N 1
ATOM 5296 C CA . SER B 1 16 ? 35.523 8.185 43.300 1.00 27.50 33 SER B CA 1
ATOM 5297 C C . SER B 1 16 ? 36.452 9.340 43.564 1.00 27.32 33 SER B C 1
ATOM 5298 O O . SER B 1 16 ? 37.204 9.256 44.463 1.00 24.00 33 SER B O 1
ATOM 5306 N N . LYS B 1 17 ? 36.331 10.427 42.837 1.00 21.63 34 LYS B N 1
ATOM 5307 C CA . LYS B 1 17 ? 37.148 11.564 43.087 1.00 21.33 34 LYS B CA 1
ATOM 5308 C C . LYS B 1 17 ? 36.603 12.408 44.236 1.00 22.26 34 LYS B C 1
ATOM 5309 O O . LYS B 1 17 ? 35.548 12.926 44.181 1.00 22.14 34 LYS B O 1
ATOM 5328 N N . LYS B 1 18 ? 37.383 12.479 45.297 1.00 19.36 35 LYS B N 1
ATOM 5329 C CA . LYS B 1 18 ? 37.093 13.308 46.433 1.00 19.46 35 LYS B CA 1
ATOM 5330 C C . LYS B 1 18 ? 37.624 14.719 46.234 1.00 22.30 35 LYS B C 1
ATOM 5331 O O . LYS B 1 18 ? 38.639 14.913 45.676 1.00 19.31 35 LYS B O 1
ATOM 5350 N N . ARG B 1 19 ? 36.861 15.676 46.685 1.00 16.86 36 ARG B N 1
ATOM 5351 C CA . ARG B 1 19 ? 37.260 17.044 46.663 1.00 17.40 36 ARG B CA 1
ATOM 5352 C C . ARG B 1 19 ? 36.639 17.803 47.800 1.00 20.99 36 ARG B C 1
ATOM 5353 O O . ARG B 1 19 ? 35.488 17.693 48.025 1.00 20.45 36 ARG B O 1
ATOM 5374 N N .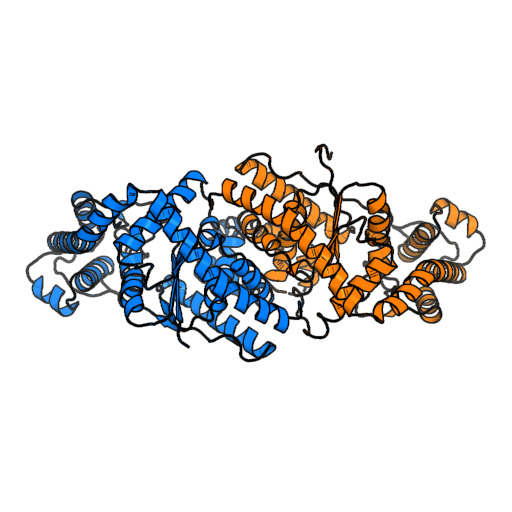 VAL B 1 20 ? 37.443 18.610 48.467 1.00 17.62 37 VAL B N 1
ATOM 5375 C CA . VAL B 1 20 ? 36.997 19.468 49.545 1.00 17.92 37 VAL B CA 1
ATOM 5376 C C . VAL B 1 20 ? 36.763 20.868 49.010 1.00 16.15 37 VAL B C 1
ATOM 5377 O O . VAL B 1 20 ? 37.564 21.365 48.329 1.00 17.53 37 VAL B O 1
ATOM 5390 N N . PHE B 1 21 ? 35.631 21.443 49.393 1.00 19.02 38 PHE B N 1
ATOM 5391 C CA . PHE B 1 21 ? 35.320 22.842 49.126 1.00 13.36 38 PHE B CA 1
ATOM 5392 C C . PHE B 1 21 ? 34.822 23.539 50.370 1.00 15.28 38 PHE B C 1
ATOM 5393 O O . PHE B 1 21 ? 34.037 23.026 51.042 1.00 17.26 38 PHE B O 1
ATOM 5410 N N . SER B 1 22 ? 35.293 24.733 50.626 1.00 17.76 39 SER B N 1
ATOM 5411 C CA . SER B 1 22 ? 34.748 25.555 51.651 1.00 13.34 39 SER B CA 1
ATOM 5412 C C . SER B 1 22 ? 34.962 27.040 51.387 1.00 19.28 39 SER B C 1
ATOM 5413 O O . SER B 1 22 ? 35.850 27.386 50.732 1.00 18.91 39 SER B O 1
ATOM 5421 N N . GLY B 1 23 ? 34.106 27.872 51.923 1.00 16.89 40 GLY B N 1
ATOM 5422 C CA . GLY B 1 23 ? 34.209 29.285 51.739 1.00 19.42 40 GLY B CA 1
ATOM 5423 C C . GLY B 1 23 ? 34.040 30.103 52.993 1.00 19.77 40 GLY B C 1
ATOM 5424 O O . GLY B 1 23 ? 33.420 29.664 53.877 1.00 17.25 40 GLY B O 1
ATOM 5428 N N . ILE B 1 24 ? 34.663 31.269 53.018 1.00 18.89 41 ILE B N 1
ATOM 5429 C CA . ILE B 1 24 ? 34.523 32.211 54.070 1.00 13.63 41 ILE B CA 1
ATOM 5430 C C . ILE B 1 24 ? 34.418 33.627 53.526 1.00 16.28 41 ILE B C 1
ATOM 5431 O O . ILE B 1 24 ? 35.079 33.981 52.646 1.00 16.14 41 ILE B O 1
ATOM 5447 N N . GLN B 1 25 ? 33.519 34.378 54.105 1.00 17.61 42 GLN B N 1
ATOM 5448 C CA . GLN B 1 25 ? 33.343 35.768 53.799 1.00 16.50 42 GLN B CA 1
ATOM 5449 C C . GLN B 1 25 ? 34.496 36.610 54.290 1.00 22.89 42 GLN B C 1
ATOM 5450 O O . GLN B 1 25 ? 34.917 36.528 55.369 1.00 20.85 42 GLN B O 1
ATOM 5464 N N . PRO B 1 26 ? 35.004 37.467 53.421 1.00 20.25 43 PRO B N 1
ATOM 5465 C CA . PRO B 1 26 ? 36.132 38.330 53.757 1.00 17.71 43 PRO B CA 1
ATOM 5466 C C . PRO B 1 26 ? 35.861 39.331 54.840 1.00 24.84 43 PRO B C 1
ATOM 5467 O O . PRO B 1 26 ? 36.750 39.688 55.533 1.00 24.18 43 PRO B O 1
ATOM 5478 N N . THR B 1 27 ? 34.630 39.750 54.928 1.00 22.88 44 THR B N 1
ATOM 5479 C CA . THR B 1 27 ? 34.200 40.768 55.829 1.00 27.27 44 THR B CA 1
ATOM 5480 C C . THR B 1 27 ? 34.204 40.344 57.293 1.00 32.09 44 THR B C 1
ATOM 5481 O O . THR B 1 27 ? 33.911 39.244 57.611 1.00 35.86 44 THR B O 1
ATOM 5492 N N . GLY B 1 28 ? 34.536 41.263 58.157 1.00 26.02 45 GLY B N 1
ATOM 5493 C CA . GLY B 1 28 ? 34.640 40.992 59.560 1.00 33.06 45 GLY B CA 1
ATOM 5494 C C . GLY B 1 28 ? 35.963 40.401 59.989 1.00 29.70 45 GLY B C 1
ATOM 5495 O O . GLY B 1 28 ? 36.790 40.113 59.189 1.00 30.99 45 GLY B O 1
ATOM 5499 N N . ILE B 1 29 ? 36.119 40.218 61.283 1.00 26.91 46 ILE B N 1
ATOM 5500 C CA . ILE B 1 29 ? 37.348 39.699 61.827 1.00 24.89 46 ILE B CA 1
ATOM 5501 C C . ILE B 1 29 ? 37.146 38.268 62.262 1.00 15.62 46 ILE B C 1
ATOM 5502 O O . ILE B 1 29 ? 36.291 37.989 62.970 1.00 23.43 46 ILE B O 1
ATOM 5518 N N . LEU B 1 30 ? 37.975 37.401 61.772 1.00 19.91 47 LEU B N 1
ATOM 5519 C CA . LEU B 1 30 ? 37.864 36.007 62.059 1.00 24.05 47 LEU B CA 1
ATOM 5520 C C . LEU B 1 30 ? 37.925 35.814 63.551 1.00 28.82 47 LEU B C 1
ATOM 5521 O O . LEU B 1 30 ? 38.692 36.445 64.206 1.00 27.93 47 LEU B O 1
ATOM 5537 N N . HIS B 1 31 ? 37.091 34.924 64.035 1.00 28.92 48 HIS B N 1
ATOM 5538 C CA . HIS B 1 31 ? 36.872 34.713 65.425 1.00 24.55 48 HIS B CA 1
ATOM 5539 C C . HIS B 1 31 ? 36.880 33.249 65.794 1.00 25.07 48 HIS B C 1
ATOM 5540 O O . HIS B 1 31 ? 37.029 32.410 64.980 1.00 19.46 48 HIS B O 1
ATOM 5555 N N . LEU B 1 32 ? 36.744 32.975 67.061 1.00 22.25 49 LEU B N 1
ATOM 5556 C CA . LEU B 1 32 ? 36.952 31.644 67.601 1.00 22.59 49 LEU B CA 1
ATOM 5557 C C . LEU B 1 32 ? 35.992 30.633 66.967 1.00 25.68 49 LEU B C 1
ATOM 5558 O O . LEU B 1 32 ? 36.370 29.548 66.677 1.00 25.98 49 LEU B O 1
ATOM 5574 N N . GLY B 1 33 ? 34.766 31.038 66.754 1.00 22.59 50 GLY B N 1
ATOM 5575 C CA . GLY B 1 33 ? 33.795 30.209 66.093 1.00 23.63 50 GLY B CA 1
ATOM 5576 C C . GLY B 1 33 ? 34.125 29.834 64.649 1.00 25.39 50 GLY B C 1
ATOM 5577 O O . GLY B 1 33 ? 34.009 28.735 64.306 1.00 23.95 50 GLY B O 1
ATOM 5581 N N . ASN B 1 34 ? 34.605 30.762 63.846 1.00 26.27 51 ASN B N 1
ATOM 5582 C CA . ASN B 1 34 ? 35.079 30.453 62.516 1.00 21.77 51 ASN B CA 1
ATOM 5583 C C . ASN B 1 34 ? 36.245 29.459 62.546 1.00 29.53 51 ASN B C 1
ATOM 5584 O O . ASN B 1 34 ? 36.352 28.580 61.717 1.00 23.58 51 ASN B O 1
ATOM 5595 N N . TYR B 1 35 ? 37.153 29.677 63.493 1.00 23.97 52 TYR B N 1
ATOM 5596 C CA . TYR B 1 35 ? 38.350 28.878 63.604 1.00 21.60 52 TYR B CA 1
ATOM 5597 C C . TYR B 1 35 ? 38.113 27.466 64.064 1.00 22.27 52 TYR B C 1
ATOM 5598 O O . TYR B 1 35 ? 38.641 26.564 63.528 1.00 24.34 52 TYR B O 1
ATOM 5616 N N . LEU B 1 36 ? 37.360 27.321 65.123 1.00 23.17 53 LEU B N 1
ATOM 5617 C CA . LEU B 1 36 ? 36.987 26.030 65.618 1.00 22.45 53 LEU B CA 1
ATOM 5618 C C . LEU B 1 36 ? 35.970 25.279 64.765 1.00 26.12 53 LEU B C 1
ATOM 5619 O O . LEU B 1 36 ? 36.024 24.121 64.668 1.00 25.85 53 LEU B O 1
ATOM 5635 N N . GLY B 1 37 ? 35.025 25.998 64.233 1.00 21.98 54 GLY B N 1
ATOM 5636 C CA . GLY B 1 37 ? 34.026 25.450 63.369 1.00 23.66 54 GLY B CA 1
ATOM 5637 C C . GLY B 1 37 ? 34.483 24.948 62.038 1.00 22.89 54 GLY B C 1
ATOM 5638 O O . GLY B 1 37 ? 34.003 24.007 61.552 1.00 24.76 54 GLY B O 1
ATOM 5642 N N . ALA B 1 38 ? 35.381 25.692 61.440 1.00 23.44 55 ALA B N 1
ATOM 5643 C CA . ALA B 1 38 ? 35.794 25.497 60.078 1.00 29.68 55 ALA B CA 1
ATOM 5644 C C . ALA B 1 38 ? 37.272 25.580 59.771 1.00 21.11 55 ALA B C 1
ATOM 5645 O O . ALA B 1 38 ? 37.796 24.700 59.229 1.00 22.90 55 ALA B O 1
ATOM 5652 N N . ILE B 1 39 ? 37.897 26.695 60.056 1.00 18.60 56 ILE B N 1
ATOM 5653 C CA . ILE B 1 39 ? 39.222 26.974 59.553 1.00 21.19 56 ILE B CA 1
ATOM 5654 C C . ILE B 1 39 ? 40.265 25.963 60.004 1.00 28.02 56 ILE B C 1
ATOM 5655 O O . ILE B 1 39 ? 41.100 25.588 59.237 1.00 28.10 56 ILE B O 1
ATOM 5671 N N . GLU B 1 40 ? 40.171 25.512 61.237 1.00 28.61 57 GLU B N 1
ATOM 5672 C CA . GLU B 1 40 ? 41.130 24.591 61.779 1.00 31.11 57 GLU B CA 1
ATOM 5673 C C . GLU B 1 40 ? 41.053 23.339 60.972 1.00 29.37 57 GLU B C 1
ATOM 5674 O O . GLU B 1 40 ? 42.031 22.802 60.576 1.00 37.24 57 GLU B O 1
ATOM 5686 N N . SER B 1 41 ? 39.837 22.977 60.656 1.00 36.06 58 SER B N 1
ATOM 5687 C CA . SER B 1 41 ? 39.499 21.817 59.825 1.00 33.73 58 SER B CA 1
ATOM 5688 C C . SER B 1 41 ? 40.176 21.903 58.473 1.00 33.80 58 SER B C 1
ATOM 5689 O O . SER B 1 41 ? 40.692 20.942 57.967 1.00 34.67 58 SER B O 1
ATOM 5697 N N . TRP B 1 42 ? 40.128 23.077 57.885 1.00 32.97 59 TRP B N 1
ATOM 5698 C CA . TRP B 1 42 ? 40.634 23.287 56.567 1.00 27.21 59 TRP B CA 1
ATOM 5699 C C . TRP B 1 42 ? 42.078 23.002 56.494 1.00 29.10 59 TRP B C 1
ATOM 5700 O O . TRP B 1 42 ? 42.558 22.399 55.578 1.00 29.36 59 TRP B O 1
ATOM 5721 N N . VAL B 1 43 ? 42.791 23.446 57.493 1.00 25.35 60 VAL B N 1
ATOM 5722 C CA . VAL B 1 43 ? 44.221 23.266 57.537 1.00 28.12 60 VAL B CA 1
ATOM 5723 C C . VAL B 1 43 ? 44.607 21.802 57.567 1.00 27.85 60 VAL B C 1
ATOM 5724 O O . VAL B 1 43 ? 45.505 21.361 56.940 1.00 31.77 60 VAL B O 1
ATOM 5737 N N . ARG B 1 44 ? 43.886 21.080 58.367 1.00 31.26 61 ARG B N 1
ATOM 5738 C CA . ARG B 1 44 ? 44.051 19.649 58.513 1.00 32.64 61 ARG B CA 1
ATOM 5739 C C . ARG B 1 44 ? 43.680 18.894 57.248 1.00 33.86 61 ARG B C 1
ATOM 5740 O O . ARG B 1 44 ? 44.344 17.994 56.818 1.00 32.68 61 ARG B O 1
ATOM 5761 N N . LEU B 1 45 ? 42.611 19.319 56.631 1.00 26.27 62 LEU B N 1
ATOM 5762 C CA . LEU B 1 45 ? 42.118 18.655 55.451 1.00 26.34 62 LEU B CA 1
ATOM 5763 C C . LEU B 1 45 ? 43.086 18.707 54.294 1.00 23.76 62 LEU B C 1
ATOM 5764 O O . LEU B 1 45 ? 43.119 17.833 53.500 1.00 22.36 62 LEU B O 1
ATOM 5780 N N . GLN B 1 46 ? 43.862 19.765 54.225 1.00 22.49 63 GLN B N 1
ATOM 5781 C CA . GLN B 1 46 ? 44.773 19.964 53.139 1.00 24.02 63 GLN B CA 1
ATOM 5782 C C . GLN B 1 46 ? 45.874 18.893 53.091 1.00 30.24 63 GLN B C 1
ATOM 5783 O O . GLN B 1 46 ? 46.465 18.658 52.089 1.00 28.51 63 GLN B O 1
ATOM 5797 N N . ASP B 1 47 ? 46.086 18.245 54.224 1.00 29.49 64 ASP B N 1
ATOM 5798 C CA . ASP B 1 47 ? 46.946 17.111 54.320 1.00 34.30 64 ASP B CA 1
ATOM 5799 C C . ASP B 1 47 ? 46.248 15.771 54.107 1.00 37.68 64 ASP B C 1
ATOM 5800 O O . ASP B 1 47 ? 46.901 14.842 53.740 1.00 41.92 64 ASP B O 1
ATOM 5809 N N . GLU B 1 48 ? 44.955 15.677 54.381 1.00 31.96 65 GLU B N 1
ATOM 5810 C CA . GLU B 1 48 ? 44.196 14.462 54.221 1.00 30.75 65 GLU B CA 1
ATOM 5811 C C . GLU B 1 48 ? 43.599 14.205 52.827 1.00 30.42 65 GLU B C 1
ATOM 5812 O O . GLU B 1 48 ? 43.384 13.089 52.499 1.00 31.01 65 GLU B O 1
ATOM 5824 N N . TYR B 1 49 ? 43.373 15.250 52.049 1.00 26.49 66 TYR B N 1
ATOM 5825 C CA . TYR B 1 49 ? 42.771 15.163 50.733 1.00 24.31 66 TYR B CA 1
ATOM 5826 C C . TYR B 1 49 ? 43.677 15.720 49.646 1.00 25.37 66 TYR B C 1
ATOM 5827 O O . TYR B 1 49 ? 44.358 16.655 49.836 1.00 27.19 66 TYR B O 1
ATOM 5845 N N . ASP B 1 50 ? 43.687 15.076 48.503 1.00 27.99 67 ASP B N 1
ATOM 5846 C CA . ASP B 1 50 ? 44.524 15.491 47.403 1.00 30.68 67 ASP B CA 1
ATOM 5847 C C . ASP B 1 50 ? 44.078 16.763 46.732 1.00 23.78 67 ASP B C 1
ATOM 5848 O O . ASP B 1 50 ? 44.839 17.370 46.088 1.00 25.06 67 ASP B O 1
ATOM 5857 N N . SER B 1 51 ? 42.801 17.062 46.827 1.00 26.31 68 SER B N 1
ATOM 5858 C CA . SER B 1 51 ? 42.230 18.219 46.189 1.00 25.40 68 SER B CA 1
ATOM 5859 C C . SER B 1 51 ? 41.368 18.993 47.135 1.00 25.70 68 SER B C 1
ATOM 5860 O O . SER B 1 51 ? 40.401 18.530 47.601 1.00 19.70 68 SER B O 1
ATOM 5868 N N . VAL B 1 52 ? 41.792 20.203 47.386 1.00 22.53 69 VAL B N 1
ATOM 5869 C CA . VAL B 1 52 ? 41.121 21.056 48.308 1.00 19.71 69 VAL B CA 1
ATOM 5870 C C . VAL B 1 52 ? 41.045 22.488 47.787 1.00 18.90 69 VAL B C 1
ATOM 5871 O O . VAL B 1 52 ? 42.006 23.027 47.354 1.00 22.33 69 VAL B O 1
ATOM 5884 N N . LEU B 1 53 ? 39.859 23.065 47.856 1.00 21.51 70 LEU B N 1
ATOM 5885 C CA . LEU B 1 53 ? 39.595 24.416 47.435 1.00 19.07 70 LEU B CA 1
ATOM 5886 C C . LEU B 1 53 ? 38.988 25.223 48.538 1.00 17.94 70 LEU B C 1
ATOM 5887 O O . LEU B 1 53 ? 38.045 24.851 49.112 1.00 18.02 70 LEU B O 1
ATOM 5903 N N . TYR B 1 54 ? 39.585 26.368 48.775 1.00 18.39 71 TYR B N 1
ATOM 5904 C CA . TYR B 1 54 ? 39.133 27.296 49.757 1.00 19.00 71 TYR B CA 1
ATOM 5905 C C . TYR B 1 54 ? 38.944 28.642 49.083 1.00 18.15 71 TYR B C 1
ATOM 5906 O O . TYR B 1 54 ? 39.799 29.114 48.447 1.00 18.05 71 TYR B O 1
ATOM 5924 N N . SER B 1 55 ? 37.748 29.158 49.228 1.00 19.83 72 SER B N 1
ATOM 5925 C CA . SER B 1 55 ? 37.344 30.372 48.565 1.00 16.68 72 SER B CA 1
ATOM 5926 C C . SER B 1 55 ? 37.009 31.496 49.511 1.00 18.54 72 SER B C 1
ATOM 5927 O O . SER B 1 55 ? 36.287 31.341 50.396 1.00 19.93 72 SER B O 1
ATOM 5935 N N . ILE B 1 56 ? 37.560 32.643 49.222 1.00 19.51 73 ILE B N 1
ATOM 5936 C CA . ILE B 1 56 ? 37.219 33.872 49.865 1.00 15.67 73 ILE B CA 1
ATOM 5937 C C . ILE B 1 56 ? 36.026 34.387 49.048 1.00 16.17 73 ILE B C 1
ATOM 5938 O O . ILE B 1 56 ? 36.165 34.797 47.946 1.00 17.24 73 ILE B O 1
ATOM 5954 N N . VAL B 1 57 ? 34.858 34.268 49.627 1.00 17.94 74 VAL B N 1
ATOM 5955 C CA . VAL B 1 57 ? 33.592 34.451 48.938 1.00 17.21 74 VAL B CA 1
ATOM 5956 C C . VAL B 1 57 ? 33.063 35.886 49.024 1.00 16.12 74 VAL B C 1
ATOM 5957 O O . VAL B 1 57 ? 32.149 36.142 49.669 1.00 13.23 74 VAL B O 1
ATOM 5970 N N . ASP B 1 58 ? 33.716 36.755 48.300 1.00 15.69 75 ASP B N 1
ATOM 5971 C CA . ASP B 1 58 ? 33.394 38.152 48.251 1.00 18.18 75 ASP B CA 1
ATOM 5972 C C . ASP B 1 58 ? 31.972 38.450 47.689 1.00 17.17 75 ASP B C 1
ATOM 5973 O O . ASP B 1 58 ? 31.381 39.448 47.973 1.00 16.51 75 ASP B O 1
ATOM 5982 N N . LEU B 1 59 ? 31.503 37.573 46.828 1.00 19.06 76 LEU B N 1
ATOM 5983 C CA . LEU B 1 59 ? 30.172 37.732 46.281 1.00 17.47 76 LEU B CA 1
ATOM 5984 C C . LEU B 1 59 ? 29.153 37.620 47.369 1.00 16.56 76 LEU B C 1
ATOM 5985 O O . LEU B 1 59 ? 28.210 38.285 47.369 1.00 19.19 76 LEU B O 1
ATOM 6001 N N . HIS B 1 60 ? 29.398 36.704 48.284 1.00 18.15 77 HIS B N 1
ATOM 6002 C CA . HIS B 1 60 ? 28.577 36.558 49.440 1.00 18.20 77 HIS B CA 1
ATOM 6003 C C . HIS B 1 60 ? 28.585 37.715 50.384 1.00 18.65 77 HIS B C 1
ATOM 6004 O O . HIS B 1 60 ? 27.619 38.002 50.973 1.00 19.93 77 HIS B O 1
ATOM 6019 N N . SER B 1 61 ? 29.722 38.324 50.574 1.00 20.69 78 SER B N 1
ATOM 6020 C CA A SER B 1 61 ? 29.778 39.546 51.468 0.46 19.30 78 SER B CA 1
ATOM 6021 C CA B SER B 1 61 ? 29.774 39.549 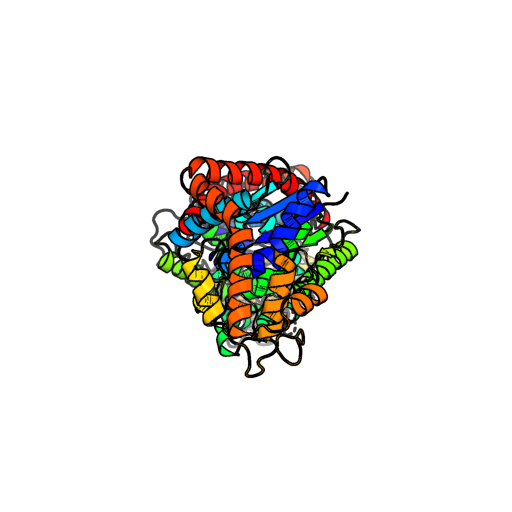51.464 0.54 19.28 78 SER B CA 1
ATOM 6022 C C . SER B 1 61 ? 28.811 40.808 51.162 1.00 22.37 78 SER B C 1
ATOM 6023 O O . SER B 1 61 ? 28.284 41.450 51.976 1.00 21.33 78 SER B O 1
ATOM 6036 N N . ILE B 1 62 ? 28.628 40.945 49.856 1.00 19.79 79 ILE B N 1
ATOM 6037 C CA . ILE B 1 62 ? 27.877 42.046 49.355 1.00 21.12 79 ILE B CA 1
ATOM 6038 C C . ILE B 1 62 ? 26.383 41.820 49.463 1.00 18.20 79 ILE B C 1
ATOM 6039 O O . ILE B 1 62 ? 25.633 42.614 49.023 1.00 18.12 79 ILE B O 1
ATOM 6055 N N . THR B 1 63 ? 25.980 40.713 50.026 1.00 16.13 80 THR B N 1
ATOM 6056 C CA . THR B 1 63 ? 24.607 40.522 50.366 1.00 17.76 80 THR B CA 1
ATOM 6057 C C . THR B 1 63 ? 24.238 41.480 51.491 1.00 25.12 80 THR B C 1
ATOM 6058 O O . THR B 1 63 ? 23.134 41.638 51.789 1.00 28.32 80 THR B O 1
ATOM 6069 N N . VAL B 1 64 ? 25.251 42.067 52.080 1.00 23.86 81 VAL B N 1
ATOM 6070 C CA . VAL B 1 64 ? 25.158 43.179 52.986 1.00 26.42 81 VAL B CA 1
ATOM 6071 C C . VAL B 1 64 ? 25.950 44.296 52.331 1.00 23.68 81 VAL B C 1
ATOM 6072 O O . VAL B 1 64 ? 27.069 44.120 52.004 1.00 28.45 81 VAL B O 1
ATOM 6085 N N . PRO B 1 65 ? 25.377 45.453 52.158 1.00 33.78 82 PRO B N 1
ATOM 6086 C CA . PRO B 1 65 ? 26.095 46.477 51.412 1.00 28.86 82 PRO B CA 1
ATOM 6087 C C . PRO B 1 65 ? 27.397 46.817 52.081 1.00 24.41 82 PRO B C 1
ATOM 6088 O O . PRO B 1 65 ? 27.453 46.939 53.235 1.00 27.76 82 PRO B O 1
ATOM 6099 N N . GLN B 1 66 ? 28.427 46.939 51.291 1.00 23.76 83 GLN B N 1
ATOM 6100 C CA . GLN B 1 66 ? 29.750 47.208 51.746 1.00 28.99 83 GLN B CA 1
ATOM 6101 C C . GLN B 1 66 ? 30.293 48.488 51.174 1.00 25.83 83 GLN B C 1
ATOM 6102 O O . GLN B 1 66 ? 29.935 48.888 50.110 1.00 24.11 83 GLN B O 1
ATOM 6116 N N . ASP B 1 67 ? 31.185 49.094 51.929 1.00 23.22 84 ASP B N 1
ATOM 6117 C CA . ASP B 1 67 ? 32.017 50.130 51.442 1.00 26.51 84 ASP B CA 1
ATOM 6118 C C . ASP B 1 67 ? 33.124 49.511 50.665 1.00 24.35 84 ASP B C 1
ATOM 6119 O O . ASP B 1 67 ? 33.796 48.669 51.122 1.00 28.52 84 ASP B O 1
ATOM 6128 N N . PRO B 1 68 ? 33.339 49.978 49.454 1.00 24.22 85 PRO B N 1
ATOM 6129 C CA . PRO B 1 68 ? 34.279 49.323 48.553 1.00 19.39 85 PRO B CA 1
ATOM 6130 C C . PRO B 1 68 ? 35.728 49.259 49.101 1.00 29.23 85 PRO B C 1
ATOM 6131 O O . PRO B 1 68 ? 36.367 48.290 48.960 1.00 22.00 85 PRO B O 1
ATOM 6142 N N . ALA B 1 69 ? 36.196 50.318 49.727 1.00 23.60 86 ALA B N 1
ATOM 6143 C CA . ALA B 1 69 ? 37.502 50.344 50.330 1.00 24.46 86 ALA B CA 1
ATOM 6144 C C . ALA B 1 69 ? 37.584 49.317 51.454 1.00 25.39 86 ALA B C 1
ATOM 6145 O O . ALA B 1 69 ? 38.545 48.642 51.596 1.00 24.53 86 ALA B O 1
ATOM 6152 N N . VAL B 1 70 ? 36.543 49.232 52.219 1.00 22.14 87 VAL B N 1
ATOM 6153 C CA . VAL B 1 70 ? 36.507 48.296 53.284 1.00 22.23 87 VAL B CA 1
ATOM 6154 C C . VAL B 1 70 ? 36.540 46.857 52.765 1.00 23.46 87 VAL B C 1
ATOM 6155 O O . VAL B 1 70 ? 37.265 46.056 53.220 1.00 21.94 87 VAL B O 1
ATOM 6168 N N . LEU B 1 71 ? 35.748 46.596 51.751 1.00 20.39 88 LEU B N 1
ATOM 6169 C CA . LEU B 1 71 ? 35.671 45.279 51.177 1.00 19.62 88 LEU B CA 1
ATOM 6170 C C . LEU B 1 71 ? 36.988 44.907 50.590 1.00 18.70 88 LEU B C 1
ATOM 6171 O O . LEU B 1 71 ? 37.484 43.866 50.777 1.00 20.07 88 LEU B O 1
ATOM 6187 N N . ARG B 1 72 ? 37.552 45.793 49.826 1.00 18.53 89 ARG B N 1
ATOM 6188 C CA A ARG B 1 72 ? 38.881 45.602 49.232 0.52 21.77 89 ARG B CA 1
ATOM 6189 C CA B ARG B 1 72 ? 38.880 45.593 49.234 0.48 21.76 89 ARG B CA 1
ATOM 6190 C C . ARG B 1 72 ? 40.126 45.033 50.262 1.00 23.58 89 ARG B C 1
ATOM 6191 O O . ARG B 1 72 ? 40.852 44.149 50.122 1.00 24.37 89 ARG B O 1
ATOM 6230 N N . GLN B 1 73 ? 40.123 45.823 51.305 1.00 25.67 90 GLN B N 1
ATOM 6231 C CA . GLN B 1 73 ? 41.019 45.620 52.416 1.00 24.49 90 GLN B CA 1
ATOM 6232 C C . GLN B 1 73 ? 40.692 44.351 53.146 1.00 24.92 90 GLN B C 1
ATOM 6233 O O . GLN B 1 73 ? 41.568 43.650 53.551 1.00 24.89 90 GLN B O 1
ATOM 6247 N N . SER B 1 74 ? 39.411 44.055 53.265 1.00 25.37 91 SER B N 1
ATOM 6248 C CA . SER B 1 74 ? 38.953 42.839 53.897 1.00 22.28 91 SER B CA 1
ATOM 6249 C C . SER B 1 74 ? 39.396 41.601 53.197 1.00 22.96 91 SER B C 1
ATOM 6250 O O . SER B 1 74 ? 39.664 40.631 53.798 1.00 23.31 91 SER B O 1
ATOM 6258 N N . ILE B 1 75 ? 39.419 41.664 51.897 1.00 21.91 92 ILE B N 1
ATOM 6259 C CA . ILE B 1 75 ? 39.848 40.558 51.106 1.00 20.30 92 ILE B CA 1
ATOM 6260 C C . ILE B 1 75 ? 41.331 40.278 51.332 1.00 21.62 92 ILE B C 1
ATOM 6261 O O . ILE B 1 75 ? 41.747 39.189 51.427 1.00 18.24 92 ILE B O 1
ATOM 6277 N N . LEU B 1 76 ? 42.118 41.328 51.359 1.00 26.41 93 LEU B N 1
ATOM 6278 C CA . LEU B 1 76 ? 43.543 41.200 51.594 1.00 24.43 93 LEU B CA 1
ATOM 6279 C C . LEU B 1 76 ? 43.805 40.644 53.007 1.00 22.34 93 LEU B C 1
ATOM 6280 O O . LEU B 1 76 ? 44.587 39.762 53.183 1.00 23.21 93 LEU B O 1
ATOM 6296 N N . ASP B 1 77 ? 43.093 41.181 53.968 1.00 21.61 94 ASP B N 1
ATOM 6297 C CA . ASP B 1 77 ? 43.205 40.769 55.355 1.00 26.12 94 ASP B CA 1
ATOM 6298 C C . ASP B 1 77 ? 42.812 39.319 55.568 1.00 22.84 94 ASP B C 1
ATOM 6299 O O . ASP B 1 77 ? 43.481 38.633 56.256 1.00 19.75 94 ASP B O 1
ATOM 6308 N N . MET B 1 78 ? 41.718 38.872 54.941 1.00 21.92 95 MET B N 1
ATOM 6309 C CA . MET B 1 78 ? 41.300 37.479 55.021 1.00 17.62 95 MET B CA 1
ATOM 6310 C C . MET B 1 78 ? 42.349 36.552 54.423 1.00 19.53 95 MET B C 1
ATOM 6311 O O . MET B 1 78 ? 42.586 35.502 54.912 1.00 18.03 95 MET B O 1
ATOM 6325 N N . THR B 1 79 ? 42.986 36.995 53.369 1.00 19.84 96 THR B N 1
ATOM 6326 C CA . THR B 1 79 ? 44.033 36.222 52.755 1.00 17.53 96 THR B CA 1
ATOM 6327 C C . THR B 1 79 ? 45.206 36.043 53.764 1.00 19.94 96 THR B C 1
ATOM 6328 O O . THR B 1 79 ? 45.700 34.984 53.929 1.00 19.24 96 THR B O 1
ATOM 6339 N N . ALA B 1 80 ? 45.581 37.118 54.429 1.00 20.32 97 ALA B N 1
ATOM 6340 C CA . ALA B 1 80 ? 46.626 37.059 55.469 1.00 20.48 97 ALA B CA 1
ATOM 6341 C C . ALA B 1 80 ? 46.265 36.138 56.627 1.00 20.72 97 ALA B C 1
ATOM 6342 O O . ALA B 1 80 ? 47.055 35.379 57.081 1.00 24.18 97 ALA B O 1
ATOM 6349 N N . VAL B 1 81 ? 45.039 36.235 57.068 1.00 18.79 98 VAL B N 1
ATOM 6350 C CA . VAL B 1 81 ? 44.556 35.437 58.153 1.00 16.01 98 VAL B CA 1
ATOM 6351 C C . VAL B 1 81 ? 44.598 33.956 57.831 1.00 18.57 98 VAL B C 1
ATOM 6352 O O . VAL B 1 81 ? 45.057 33.191 58.604 1.00 20.29 98 VAL B O 1
ATOM 6365 N N . LEU B 1 82 ? 44.115 33.582 56.661 1.00 18.82 99 LEU B N 1
ATOM 6366 C CA . LEU B 1 82 ? 44.121 32.190 56.249 1.00 20.58 99 LEU B CA 1
ATOM 6367 C C . LEU B 1 82 ? 45.512 31.590 56.065 1.00 17.78 99 LEU B C 1
ATOM 6368 O O . LEU B 1 82 ? 45.762 30.497 56.427 1.00 22.72 99 LEU B O 1
ATOM 6384 N N . LEU B 1 83 ? 46.389 32.348 55.493 1.00 16.66 100 LEU B N 1
ATOM 6385 C CA . LEU B 1 83 ? 47.729 31.902 55.306 1.00 19.67 100 LEU B CA 1
ATOM 6386 C C . LEU B 1 83 ? 48.375 31.697 56.686 1.00 24.23 100 LEU B C 1
ATOM 6387 O O . LEU B 1 83 ? 49.048 30.776 56.908 1.00 23.76 100 LEU B O 1
ATOM 6403 N N . ALA B 1 84 ? 48.109 32.616 57.565 1.00 24.56 101 ALA B N 1
ATOM 6404 C CA . ALA B 1 84 ? 48.621 32.602 58.928 1.00 20.91 101 ALA B CA 1
ATOM 6405 C C . ALA B 1 84 ? 48.135 31.422 59.731 1.00 27.12 101 ALA B C 1
ATOM 6406 O O . ALA B 1 84 ? 48.851 30.894 60.529 1.00 25.32 101 ALA B O 1
ATOM 6413 N N . CYS B 1 85 ? 46.891 31.060 59.511 1.00 18.84 102 CYS B N 1
ATOM 6414 C CA . CYS B 1 85 ? 46.268 29.929 60.127 1.00 20.98 102 CYS B CA 1
ATOM 6415 C C . CYS B 1 85 ? 46.887 28.636 59.612 1.00 23.58 102 CYS B C 1
ATOM 6416 O O . CYS B 1 85 ? 46.764 27.644 60.206 1.00 31.42 102 CYS B O 1
ATOM 6424 N N . GLY B 1 86 ? 47.604 28.709 58.533 1.00 23.40 103 GLY B N 1
ATOM 6425 C CA . GLY B 1 86 ? 48.241 27.570 57.951 1.00 25.89 103 GLY B CA 1
ATOM 6426 C C . GLY B 1 86 ? 47.719 27.019 56.638 1.00 24.28 103 GLY B C 1
ATOM 6427 O O . GLY B 1 86 ? 48.149 25.998 56.216 1.00 27.61 103 GLY B O 1
ATOM 6431 N N . ILE B 1 87 ? 46.821 27.735 55.992 1.00 27.19 104 ILE B N 1
ATOM 6432 C CA . ILE B 1 87 ? 46.452 27.369 54.633 1.00 26.22 104 ILE B CA 1
ATOM 6433 C C . ILE B 1 87 ? 47.652 27.558 53.739 1.00 23.90 104 ILE B C 1
ATOM 6434 O O . ILE B 1 87 ? 48.215 28.572 53.689 1.00 23.43 104 ILE B O 1
ATOM 6450 N N . ASN B 1 88 ? 48.011 26.507 53.053 1.00 22.44 105 ASN B N 1
ATOM 6451 C CA . ASN B 1 88 ? 49.127 26.490 52.171 1.00 25.06 105 ASN B CA 1
ATOM 6452 C C . ASN B 1 88 ? 48.736 26.415 50.711 1.00 25.98 105 ASN B C 1
ATOM 6453 O O . ASN B 1 88 ? 48.275 25.460 50.221 1.00 25.92 105 ASN B O 1
ATOM 6464 N N . PRO B 1 89 ? 49.076 27.456 49.983 1.00 30.03 106 PRO B N 1
ATOM 6465 C CA . PRO B 1 89 ? 48.642 27.622 48.595 1.00 28.82 106 PRO B CA 1
ATOM 6466 C C . PRO B 1 89 ? 49.280 26.695 47.579 1.00 32.09 106 PRO B C 1
ATOM 6467 O O . PRO B 1 89 ? 48.862 26.687 46.468 1.00 27.20 106 PRO B O 1
ATOM 6478 N N . GLU B 1 90 ? 50.297 25.966 47.956 1.00 29.51 107 GLU B N 1
ATOM 6479 C CA . GLU B 1 90 ? 50.770 24.904 47.128 1.00 35.96 107 GLU B CA 1
ATOM 6480 C C . GLU B 1 90 ? 50.156 23.579 47.463 1.00 31.51 107 GLU B C 1
ATOM 6481 O O . GLU B 1 90 ? 50.367 22.669 46.768 1.00 42.55 107 GLU B O 1
ATOM 6493 N N . LYS B 1 91 ? 49.425 23.492 48.547 1.00 29.28 108 LYS B N 1
ATOM 6494 C CA . LYS B 1 91 ? 48.648 22.313 48.910 1.00 32.38 108 LYS B CA 1
ATOM 6495 C C . LYS B 1 91 ? 47.163 22.421 48.576 1.00 37.00 108 LYS B C 1
ATOM 6496 O O . LYS B 1 91 ? 46.552 21.475 48.147 1.00 40.13 108 LYS B O 1
ATOM 6515 N N . SER B 1 92 ? 46.609 23.582 48.793 1.00 26.18 109 SER B N 1
ATOM 6516 C CA . SER B 1 92 ? 45.250 23.829 48.442 1.00 28.30 109 SER B CA 1
ATOM 6517 C C . SER B 1 92 ? 45.170 24.945 47.407 1.00 27.21 109 SER B C 1
ATOM 6518 O O . SER B 1 92 ? 46.128 25.602 47.165 1.00 24.31 109 SER B O 1
ATOM 6526 N N . ILE B 1 93 ? 44.006 25.093 46.798 1.00 23.24 110 ILE B N 1
ATOM 6527 C CA . ILE B 1 93 ? 43.708 26.207 45.963 1.00 23.99 110 ILE B CA 1
ATOM 6528 C C . ILE B 1 93 ? 42.981 27.258 46.790 1.00 23.87 110 ILE B C 1
ATOM 6529 O O . ILE B 1 93 ? 41.881 27.087 47.193 1.00 22.68 110 ILE B O 1
ATOM 6545 N N . LEU B 1 94 ? 43.648 28.366 47.005 1.00 22.86 111 LEU B N 1
ATOM 6546 C CA . LEU B 1 94 ? 43.087 29.484 47.689 1.00 20.19 111 LEU B CA 1
ATOM 6547 C C . LEU B 1 94 ? 42.822 30.579 46.693 1.00 23.14 111 LEU B C 1
ATOM 6548 O O . LEU B 1 94 ? 43.692 31.069 46.092 1.00 21.95 111 LEU B O 1
ATOM 6564 N N . PHE B 1 95 ? 41.551 30.890 46.544 1.00 23.65 112 PHE B N 1
ATOM 6565 C CA . PHE B 1 95 ? 41.057 31.742 45.486 1.00 18.15 112 PHE B CA 1
ATOM 6566 C C . PHE B 1 95 ? 39.947 32.742 45.853 1.00 17.10 112 PHE B C 1
ATOM 6567 O O . PHE B 1 95 ? 39.382 32.659 46.874 1.00 19.23 112 PHE B O 1
ATOM 6584 N N . GLN B 1 96 ? 39.710 33.695 44.969 1.00 19.11 113 GLN B N 1
ATOM 6585 C CA . GLN B 1 96 ? 38.712 34.721 45.129 1.00 17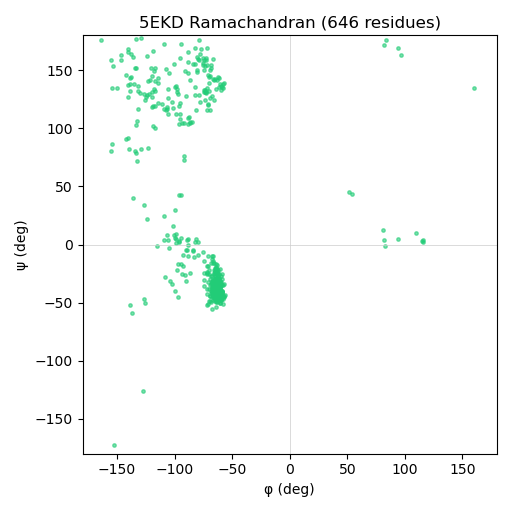.25 113 GLN B CA 1
ATOM 6586 C C . GLN B 1 96 ? 37.484 34.383 44.269 1.00 18.53 113 GLN B C 1
ATOM 6587 O O . GLN B 1 96 ? 37.569 34.291 43.101 1.00 15.40 113 GLN B O 1
ATOM 6601 N N . GLN B 1 97 ? 36.350 34.291 44.915 1.00 14.95 114 GLN B N 1
ATOM 6602 C CA . GLN B 1 97 ? 35.154 33.788 44.286 1.00 17.10 114 GLN B CA 1
ATOM 6603 C C . GLN B 1 97 ? 34.785 34.626 43.072 1.00 16.87 114 GLN B C 1
ATOM 6604 O O . GLN B 1 97 ? 34.548 34.123 42.061 1.00 18.11 114 GLN B O 1
ATOM 6618 N N . SER B 1 98 ? 34.859 35.923 43.189 1.00 17.29 115 SER B N 1
ATOM 6619 C CA . SER B 1 98 ? 34.435 36.826 42.150 1.00 21.46 115 SER B CA 1
ATOM 6620 C C . SER B 1 98 ? 35.234 36.741 40.847 1.00 22.95 115 SER B C 1
ATOM 6621 O O . SER B 1 98 ? 34.805 37.228 39.857 1.00 18.96 115 SER B O 1
ATOM 6629 N N . GLN B 1 99 ? 36.435 36.195 40.919 1.00 14.81 116 GLN B N 1
ATOM 6630 C CA . GLN B 1 99 ? 37.340 36.090 39.798 1.00 19.85 116 GLN B CA 1
ATOM 6631 C C . GLN B 1 99 ? 37.001 34.924 38.880 1.00 25.62 116 GLN B C 1
ATOM 6632 O O . GLN B 1 99 ? 37.570 34.769 37.849 1.00 19.68 116 GLN B O 1
ATOM 6646 N N . VAL B 1 100 ? 36.074 34.106 39.337 1.00 16.25 117 VAL B N 1
ATOM 6647 C CA . VAL B 1 100 ? 35.645 32.985 38.580 1.00 20.18 117 VAL B CA 1
ATOM 6648 C C . VAL B 1 100 ? 34.150 33.114 38.210 1.00 21.35 117 VAL B C 1
ATOM 6649 O O . VAL B 1 100 ? 33.314 32.789 38.955 1.00 18.91 117 VAL B O 1
ATOM 6662 N N . SER B 1 101 ? 33.903 33.530 36.985 1.00 21.96 118 SER B N 1
ATOM 6663 C CA . SER B 1 101 ? 32.583 33.884 36.479 1.00 26.84 118 SER B CA 1
ATOM 6664 C C . SER B 1 101 ? 31.579 32.770 36.531 1.00 24.06 118 SER B C 1
ATOM 6665 O O . SER B 1 101 ? 30.432 33.001 36.669 1.00 21.55 118 SER B O 1
ATOM 6673 N N . GLU B 1 102 ? 32.061 31.563 36.479 1.00 19.05 119 GLU B N 1
ATOM 6674 C CA . GLU B 1 102 ? 31.258 30.382 36.444 1.00 19.06 119 GLU B CA 1
ATOM 6675 C C . GLU B 1 102 ? 30.322 30.206 37.645 1.00 21.09 119 GLU B C 1
ATOM 6676 O O . GLU B 1 102 ? 29.367 29.529 37.550 1.00 18.05 119 GLU B O 1
ATOM 6688 N N . HIS B 1 103 ? 30.663 30.786 38.783 1.00 20.56 120 HIS B N 1
ATOM 6689 C CA . HIS B 1 103 ? 29.905 30.574 39.958 1.00 16.65 120 HIS B CA 1
ATOM 6690 C C . HIS B 1 103 ? 28.501 31.102 39.784 1.00 18.84 120 HIS B C 1
ATOM 6691 O O . HIS B 1 103 ? 27.541 30.429 40.055 1.00 17.06 120 HIS B O 1
ATOM 6706 N N . THR B 1 104 ? 28.409 32.318 39.311 1.00 16.40 121 THR B N 1
ATOM 6707 C CA . THR B 1 104 ? 27.120 32.958 39.054 1.00 17.88 121 THR B CA 1
ATOM 6708 C C . THR B 1 104 ? 26.383 32.324 37.883 1.00 14.94 121 THR B C 1
ATOM 6709 O O . THR B 1 104 ? 25.202 32.240 37.836 1.00 18.46 121 THR B O 1
ATOM 6720 N N . GLN B 1 105 ? 27.159 31.901 36.928 1.00 18.08 122 GLN B N 1
ATOM 6721 C CA A GLN B 1 105 ? 26.523 31.089 35.777 0.54 18.66 122 GLN B CA 1
ATOM 6722 C CA B GLN B 1 105 ? 26.525 31.087 35.776 0.46 18.67 122 GLN B CA 1
ATOM 6723 C C . GLN B 1 105 ? 25.691 29.756 36.153 1.00 21.01 122 GLN B C 1
ATOM 6724 O O . GLN B 1 105 ? 24.537 29.588 35.959 1.00 16.89 122 GLN B O 1
ATOM 6749 N N . LEU B 1 106 ? 26.415 29.015 36.980 1.00 16.92 123 LEU B N 1
ATOM 6750 C CA . LEU B 1 106 ? 25.843 27.859 37.633 1.00 19.12 123 LEU B CA 1
ATOM 6751 C C . LEU B 1 106 ? 24.725 28.239 38.605 1.00 18.46 123 LEU B C 1
ATOM 6752 O O . LEU B 1 106 ? 23.727 27.629 38.653 1.00 16.34 123 LEU B O 1
ATOM 6768 N N . SER B 1 107 ? 24.912 29.322 39.317 1.00 15.91 124 SER B N 1
ATOM 6769 C CA . SER B 1 107 ? 23.939 29.765 40.271 1.00 13.75 124 SER B CA 1
ATOM 6770 C C . SER B 1 107 ? 22.608 30.089 39.590 1.00 15.18 124 SER B C 1
ATOM 6771 O O . SER B 1 107 ? 21.605 29.696 40.054 1.00 16.71 124 SER B O 1
ATOM 6779 N N . TRP B 1 108 ? 22.675 30.740 38.440 1.00 17.43 125 TRP B N 1
ATOM 6780 C CA . TRP B 1 108 ? 21.473 31.050 37.698 1.00 20.38 125 TRP B CA 1
ATOM 6781 C C . TRP B 1 108 ? 20.733 29.792 37.322 1.00 15.96 125 TRP B C 1
ATOM 6782 O O . TRP B 1 108 ? 19.578 29.656 37.587 1.00 17.22 125 TRP B O 1
ATOM 6803 N N . ILE B 1 109 ? 21.443 28.833 36.793 1.00 18.39 126 ILE B N 1
ATOM 6804 C CA . ILE B 1 109 ? 20.842 27.585 36.389 1.00 17.93 126 ILE B CA 1
ATOM 6805 C C . ILE B 1 109 ? 20.142 26.880 37.543 1.00 16.82 126 ILE B C 1
ATOM 6806 O O . ILE B 1 109 ? 19.066 26.456 37.415 1.00 15.32 126 ILE B O 1
ATOM 6822 N N . LEU B 1 110 ? 20.786 26.822 38.699 1.00 14.70 127 LEU B N 1
ATOM 6823 C CA . LEU B 1 110 ? 20.222 26.239 39.883 1.00 14.41 127 LEU B CA 1
ATOM 6824 C C . LEU B 1 110 ? 19.023 27.015 40.382 1.00 13.46 127 LEU B C 1
ATOM 6825 O O . LEU B 1 110 ? 18.110 26.452 40.825 1.00 16.51 127 LEU B O 1
ATOM 6841 N N . SER B 1 111 ? 19.060 28.321 40.271 1.00 14.31 128 SER B N 1
ATOM 6842 C CA . SER B 1 111 ? 17.929 29.135 40.685 1.00 15.40 128 SER B CA 1
ATOM 6843 C C . SER B 1 111 ? 16.681 28.846 39.839 1.00 21.01 128 SER B C 1
ATOM 6844 O O . SER B 1 111 ? 15.631 29.117 40.217 1.00 17.12 128 SER B O 1
ATOM 6852 N N . CYS B 1 112 ? 16.893 28.291 38.664 1.00 17.27 129 CYS B N 1
ATOM 6853 C CA . CYS B 1 112 ? 15.807 27.872 37.801 1.00 18.75 129 CYS B CA 1
ATOM 6854 C C . CYS B 1 112 ? 15.282 26.508 38.197 1.00 19.72 129 CYS B C 1
ATOM 6855 O O . CYS B 1 112 ? 14.452 25.973 37.550 1.00 20.62 129 CYS B O 1
ATOM 6863 N N . MET B 1 113 ? 15.836 25.951 39.241 1.00 18.06 130 MET B N 1
ATOM 6864 C CA . MET B 1 113 ? 15.402 24.681 39.715 1.00 22.23 130 MET B CA 1
ATOM 6865 C C . MET B 1 113 ? 14.977 24.663 41.173 1.00 25.95 130 MET B C 1
ATOM 6866 O O . MET B 1 113 ? 14.996 23.658 41.800 1.00 26.55 130 MET B O 1
ATOM 6880 N N . VAL B 1 114 ? 14.627 25.817 41.690 1.00 21.53 131 VAL B N 1
ATOM 6881 C CA . VAL B 1 114 ? 14.208 25.951 43.034 1.00 16.45 131 VAL B CA 1
ATOM 6882 C C . VAL B 1 114 ? 13.081 26.967 43.144 1.00 27.41 131 VAL B C 1
ATOM 6883 O O . VAL B 1 114 ? 13.056 27.885 42.402 1.00 22.45 131 VAL B O 1
ATOM 6896 N N . ARG B 1 115 ? 12.156 26.734 44.061 1.00 23.15 132 ARG B N 1
ATOM 6897 C CA . ARG B 1 115 ? 10.999 27.573 44.273 1.00 24.58 132 ARG B CA 1
ATOM 6898 C C . ARG B 1 115 ? 11.146 28.528 45.462 1.00 22.59 132 ARG B C 1
ATOM 6899 O O . ARG B 1 115 ? 11.868 28.295 46.361 1.00 20.12 132 ARG B O 1
ATOM 6920 N N . LEU B 1 116 ? 10.418 29.610 45.433 1.00 20.48 133 LEU B N 1
ATOM 6921 C CA . LEU B 1 116 ? 10.595 30.678 46.380 1.00 22.37 133 LEU B CA 1
ATOM 6922 C C . LEU B 1 116 ? 10.357 30.282 47.822 1.00 25.07 133 LEU B C 1
ATOM 6923 O O . LEU B 1 116 ? 11.066 30.690 48.694 1.00 21.77 133 LEU B O 1
ATOM 6939 N N . PRO B 1 117 ? 9.338 29.475 48.083 1.00 24.15 134 PRO B N 1
ATOM 6940 C CA . PRO B 1 117 ? 9.038 29.089 49.462 1.00 23.31 134 PRO B CA 1
ATOM 6941 C C . PRO B 1 117 ? 10.175 28.312 50.138 1.00 24.78 134 PRO B C 1
ATOM 6942 O O . PRO B 1 117 ? 10.388 28.444 51.277 1.00 28.20 134 PRO B O 1
ATOM 6953 N N . ARG B 1 118 ? 10.879 27.522 49.376 1.00 27.57 135 ARG B N 1
ATOM 6954 C CA . ARG B 1 118 ? 11.990 26.752 49.875 1.00 19.74 135 ARG B CA 1
ATOM 6955 C C . ARG B 1 118 ? 13.020 27.696 50.430 1.00 24.33 135 ARG B C 1
ATOM 6956 O O . ARG B 1 118 ? 13.460 27.490 51.465 1.00 27.80 135 ARG B O 1
ATOM 6977 N N . LEU B 1 119 ? 13.369 28.733 49.710 1.00 21.11 136 LEU B N 1
ATOM 6978 C CA . LEU B 1 119 ? 14.252 29.782 50.204 1.00 26.60 136 LEU B CA 1
ATOM 6979 C C . LEU B 1 119 ? 13.739 30.629 51.348 1.00 21.14 136 LEU B C 1
ATOM 6980 O O . LEU B 1 119 ? 14.462 30.961 52.168 1.00 19.46 136 LEU B O 1
ATOM 6996 N N . GLN B 1 120 ? 12.480 30.957 51.330 1.00 20.00 137 GLN B N 1
ATOM 6997 C CA . GLN B 1 120 ? 11.847 31.786 52.338 1.00 24.13 137 GLN B CA 1
ATOM 6998 C C . GLN B 1 120 ? 11.807 31.178 53.756 1.00 27.99 137 GLN B C 1
ATOM 6999 O O . GLN B 1 120 ? 11.733 31.861 54.741 1.00 25.41 137 GLN B O 1
ATOM 7013 N N . HIS B 1 121 ? 11.806 29.873 53.791 1.00 25.37 138 HIS B N 1
ATOM 7014 C CA . HIS B 1 121 ? 11.654 29.128 54.985 1.00 27.06 138 HIS B CA 1
ATOM 7015 C C . HIS B 1 121 ? 12.950 28.809 55.676 1.00 29.56 138 HIS B C 1
ATOM 7016 O O . HIS B 1 121 ? 12.925 28.230 56.728 1.00 29.56 138 HIS B O 1
ATOM 7031 N N . LEU B 1 122 ? 14.063 29.155 55.066 1.00 22.79 139 LEU B N 1
ATOM 7032 C CA . LEU B 1 122 ? 15.355 28.913 55.634 1.00 27.68 139 LEU B CA 1
ATOM 7033 C C . LEU B 1 122 ? 15.631 29.790 56.821 1.00 23.12 139 LEU B C 1
ATOM 7034 O O . LEU B 1 122 ? 15.303 30.918 56.818 1.00 22.00 139 LEU B O 1
ATOM 7050 N N . HIS B 1 123 ? 16.239 29.217 57.847 1.00 27.40 140 HIS B N 1
ATOM 7051 C CA . HIS B 1 123 ? 16.420 29.937 59.084 1.00 23.13 140 HIS B CA 1
ATOM 7052 C C . HIS B 1 123 ? 17.272 31.159 58.951 1.00 25.29 140 HIS B C 1
ATOM 7053 O O . HIS B 1 123 ? 16.947 32.142 59.522 1.00 26.37 140 HIS B O 1
ATOM 7068 N N . GLN B 1 124 ? 18.322 31.123 58.170 1.00 23.34 141 GLN B N 1
ATOM 7069 C CA . GLN B 1 124 ? 19.174 32.271 58.041 1.00 25.90 141 GLN B CA 1
ATOM 7070 C C . GLN B 1 124 ? 18.480 33.467 57.463 1.00 22.88 141 GLN B C 1
ATOM 7071 O O . GLN B 1 124 ? 18.643 34.519 57.923 1.00 28.46 141 GLN B O 1
ATOM 7085 N N . TRP B 1 125 ? 17.676 33.246 56.458 1.00 25.98 142 TRP B N 1
ATOM 7086 C CA . TRP B 1 125 ? 16.931 34.294 55.846 1.00 21.95 142 TRP B CA 1
ATOM 7087 C C . TRP B 1 125 ? 15.959 34.899 56.817 1.00 29.13 142 TRP B C 1
ATOM 7088 O O . TRP B 1 125 ? 15.860 36.086 56.943 1.00 25.81 142 TRP B O 1
ATOM 7109 N N . LYS B 1 126 ? 15.254 34.053 57.525 1.00 23.67 143 LYS B N 1
ATOM 7110 C CA . LYS B 1 126 ? 14.281 34.473 58.510 1.00 31.54 143 LYS B CA 1
ATOM 7111 C C . LYS B 1 126 ? 14.886 35.229 59.654 1.00 29.13 143 LYS B C 1
ATOM 7112 O O . LYS B 1 126 ? 14.326 36.157 60.127 1.00 38.72 143 LYS B O 1
ATOM 7131 N N . ALA B 1 127 ? 16.041 34.790 60.087 1.00 31.86 144 ALA B N 1
ATOM 7132 C CA . ALA B 1 127 ? 16.794 35.459 61.129 1.00 33.92 144 ALA B CA 1
ATOM 7133 C C . ALA B 1 127 ? 17.308 36.854 60.786 1.00 40.22 144 ALA B C 1
ATOM 7134 O O . ALA B 1 127 ? 17.158 37.767 61.558 1.00 36.36 144 ALA B O 1
ATOM 7141 N N . LYS B 1 128 ? 17.908 37.000 59.612 1.00 40.18 145 LYS B N 1
ATOM 7142 C CA . LYS B 1 128 ? 18.369 38.303 59.132 1.00 36.71 145 LYS B CA 1
ATOM 7143 C C . LYS B 1 128 ? 17.214 39.247 58.836 1.00 35.14 145 LYS B C 1
ATOM 7144 O O . LYS B 1 128 ? 17.328 40.418 59.020 1.00 46.34 145 LYS B O 1
ATOM 7163 N N . THR B 1 129 ? 16.089 38.717 58.417 1.00 43.10 146 THR B N 1
ATOM 7164 C CA . THR B 1 129 ? 14.969 39.532 58.017 1.00 46.49 146 THR B CA 1
ATOM 7165 C C . THR B 1 129 ? 13.864 39.692 59.071 1.00 49.61 146 THR B C 1
ATOM 7166 O O . THR B 1 129 ? 12.718 39.884 58.748 1.00 53.22 146 THR B O 1
ATOM 7177 N N . THR B 1 130 ? 14.240 39.641 60.326 1.00 51.43 147 THR B N 1
ATOM 7178 C CA . THR B 1 130 ? 13.317 39.816 61.424 1.00 52.25 147 THR B CA 1
ATOM 7179 C C . THR B 1 130 ? 13.966 40.723 62.434 1.00 50.29 147 THR B C 1
ATOM 7180 O O . THR B 1 130 ? 15.011 41.288 62.175 1.00 55.04 147 THR B O 1
ATOM 7191 N N . GLY B 1 136 ? 15.263 43.066 53.223 1.00 43.58 153 GLY B N 1
ATOM 7192 C CA . GLY B 1 136 ? 16.114 41.959 52.850 1.00 40.30 153 GLY B CA 1
ATOM 7193 C C . GLY B 1 136 ? 16.123 41.730 51.342 1.00 35.24 153 GLY B C 1
ATOM 7194 O O . GLY B 1 136 ? 15.095 41.756 50.695 1.00 28.37 153 GLY B O 1
ATOM 7197 N N . THR B 1 137 ? 17.312 41.542 50.801 1.00 28.71 154 THR B N 1
ATOM 7198 C CA . THR B 1 137 ? 17.494 41.466 49.391 1.00 30.07 154 THR B CA 1
ATOM 7199 C C . THR B 1 137 ? 17.356 40.115 48.707 1.00 24.48 154 THR B C 1
ATOM 7200 O O . THR B 1 137 ? 17.397 39.102 49.314 1.00 21.18 154 THR B O 1
ATOM 7211 N N . VAL B 1 138 ? 17.234 40.180 47.385 1.00 19.58 155 VAL B N 1
ATOM 7212 C CA . VAL B 1 138 ? 17.216 39.020 46.539 1.00 21.20 155 VAL B CA 1
ATOM 7213 C C . VAL B 1 138 ? 18.532 38.284 46.632 1.00 16.47 155 VAL B C 1
ATOM 7214 O O . VAL B 1 138 ? 18.549 37.113 46.641 1.00 20.42 155 VAL B O 1
ATOM 7227 N N . GLY B 1 139 ? 19.608 39.012 46.685 1.00 19.07 156 GLY B N 1
ATOM 7228 C CA . GLY B 1 139 ? 20.889 38.404 46.857 1.00 17.51 156 GLY B CA 1
ATOM 7229 C C . GLY B 1 139 ? 20.996 37.673 48.188 1.00 16.29 156 GLY B C 1
ATOM 7230 O O . GLY B 1 139 ? 21.449 36.602 48.222 1.00 19.13 156 GLY B O 1
ATOM 7234 N N . LEU B 1 140 ? 20.520 38.264 49.249 1.00 17.73 157 LEU B N 1
ATOM 7235 C CA . LEU B 1 140 ? 20.521 37.597 50.520 1.00 20.89 157 LEU B CA 1
ATOM 7236 C C . LEU B 1 140 ? 19.660 36.347 50.501 1.00 20.54 157 LEU B C 1
ATOM 7237 O O . LEU B 1 140 ? 20.045 35.337 50.933 1.00 18.08 157 LEU B O 1
ATOM 7253 N N . LEU B 1 141 ? 18.505 36.463 49.906 1.00 18.32 158 LEU B N 1
ATOM 7254 C CA . LEU B 1 141 ? 17.569 35.365 49.802 1.00 19.55 158 LEU B CA 1
ATOM 7255 C C . LEU B 1 141 ? 18.179 34.168 49.081 1.00 15.22 158 LEU B C 1
ATOM 7256 O O . LEU B 1 141 ? 17.969 33.077 49.465 1.00 18.58 158 LEU B O 1
ATOM 7272 N N . THR B 1 142 ? 18.934 34.445 48.048 1.00 15.35 159 THR B N 1
ATOM 7273 C CA . THR B 1 142 ? 19.470 33.473 47.153 1.00 19.44 159 THR B CA 1
ATOM 7274 C C . THR B 1 142 ? 20.934 33.082 47.350 1.00 17.67 159 THR B C 1
ATOM 7275 O O . THR B 1 142 ? 21.440 32.323 46.618 1.00 17.13 159 THR B O 1
ATOM 7286 N N . TYR B 1 143 ? 21.547 33.540 48.421 1.00 17.40 160 TYR B N 1
ATOM 7287 C CA . TYR B 1 143 ? 22.914 33.139 48.701 1.00 14.39 160 TYR B CA 1
ATOM 7288 C C . TYR B 1 143 ? 23.104 31.642 48.821 1.00 14.75 160 TYR B C 1
ATOM 7289 O O . TYR B 1 143 ? 24.069 31.121 48.395 1.00 17.25 160 TYR B O 1
ATOM 7307 N N . PRO B 1 144 ? 22.119 30.942 49.361 1.00 14.87 161 PRO B N 1
ATOM 7308 C CA . PRO B 1 144 ? 22.227 29.484 49.450 1.00 15.27 161 PRO B CA 1
ATOM 7309 C C . PRO B 1 144 ? 22.344 28.797 48.088 1.00 16.90 161 PRO B C 1
ATOM 7310 O O . PRO B 1 144 ? 22.994 27.812 47.929 1.00 14.31 161 PRO B O 1
ATOM 7321 N N . VAL B 1 145 ? 21.655 29.363 47.109 1.00 17.86 162 VAL B N 1
ATOM 7322 C CA . VAL B 1 145 ? 21.781 28.912 45.767 1.00 11.44 162 VAL B CA 1
ATOM 7323 C C . VAL B 1 145 ? 23.206 29.147 45.214 1.00 13.99 162 VAL B C 1
ATOM 7324 O O . VAL B 1 145 ? 23.754 28.298 44.660 1.00 16.82 162 VAL B O 1
ATOM 7337 N N . LEU B 1 146 ? 23.780 30.313 45.442 1.00 14.09 163 LEU B N 1
ATOM 7338 C CA . LEU B 1 146 ? 25.126 30.601 45.051 1.00 14.60 163 LEU B CA 1
ATOM 7339 C C . LEU B 1 146 ? 26.074 29.637 45.779 1.00 18.11 163 LEU B C 1
ATOM 7340 O O . LEU B 1 146 ? 27.002 29.180 45.243 1.00 17.96 163 LEU B O 1
ATOM 7356 N N . GLN B 1 147 ? 25.759 29.358 47.031 1.00 13.49 164 GLN B N 1
ATOM 7357 C CA . GLN B 1 147 ? 26.566 28.457 47.863 1.00 16.35 164 GLN B CA 1
ATOM 7358 C C . GLN B 1 147 ? 26.612 27.068 47.262 1.00 19.51 164 GLN B C 1
ATOM 7359 O O . GLN B 1 147 ? 27.608 26.478 47.162 1.00 16.23 164 GLN B O 1
ATOM 7373 N N . ALA B 1 148 ? 25.481 26.621 46.811 1.00 16.65 165 ALA B N 1
ATOM 7374 C CA . ALA B 1 148 ? 25.386 25.378 46.118 1.00 15.36 165 ALA B CA 1
ATOM 7375 C C . ALA B 1 148 ? 26.211 25.381 44.847 1.00 15.31 165 ALA B C 1
ATOM 7376 O O . ALA B 1 148 ? 26.900 24.487 44.576 1.00 14.99 165 ALA B O 1
ATOM 7383 N N . ALA B 1 149 ? 26.131 26.462 44.112 1.00 17.16 166 ALA B N 1
ATOM 7384 C CA . ALA B 1 149 ? 26.897 26.597 42.903 1.00 15.72 166 ALA B CA 1
ATOM 7385 C C . ALA B 1 149 ? 28.402 26.581 43.182 1.00 18.08 166 ALA B C 1
ATOM 7386 O O . ALA B 1 149 ? 29.145 25.997 42.492 1.00 17.20 166 ALA B O 1
ATOM 7393 N N . ASP B 1 150 ? 28.783 27.240 44.251 1.00 17.56 167 ASP B N 1
ATOM 7394 C CA . ASP B 1 150 ? 30.170 27.340 44.651 1.00 17.11 167 ASP B CA 1
ATOM 7395 C C . ASP B 1 150 ? 30.726 25.929 44.853 1.00 19.04 167 ASP B C 1
ATOM 7396 O O . ASP B 1 150 ? 31.788 25.647 44.435 1.00 17.79 167 ASP B O 1
ATOM 7405 N N . ILE B 1 151 ? 29.981 25.110 45.556 1.00 14.75 168 ILE B N 1
ATOM 7406 C CA . ILE B 1 151 ? 30.341 23.743 45.842 1.00 16.99 168 ILE B CA 1
ATOM 7407 C C . ILE B 1 151 ? 30.281 22.791 44.650 1.00 17.44 168 ILE B C 1
ATOM 7408 O O . ILE B 1 151 ? 31.171 22.084 44.392 1.00 19.67 168 ILE B O 1
ATOM 7424 N N . LEU B 1 152 ? 29.153 22.804 43.974 1.00 15.44 169 LEU B N 1
ATOM 7425 C CA . LEU B 1 152 ? 28.855 21.923 42.836 1.00 17.26 169 LEU B CA 1
ATOM 7426 C C . LEU B 1 152 ? 29.728 22.135 41.581 1.00 17.68 169 LEU B C 1
ATOM 7427 O O . LEU B 1 152 ? 30.019 21.240 40.847 1.00 17.49 169 LEU B O 1
ATOM 7443 N N . LEU B 1 153 ? 30.159 23.360 41.411 1.00 14.02 170 LEU B N 1
ATOM 7444 C CA . LEU B 1 153 ? 30.902 23.785 40.266 1.00 14.87 170 LEU B CA 1
ATOM 7445 C C . LEU B 1 153 ? 32.195 23.002 40.093 1.00 22.56 170 LEU B C 1
ATOM 7446 O O . LEU B 1 153 ? 32.706 22.872 39.003 1.00 17.09 170 LEU B O 1
ATOM 7462 N N . TYR B 1 154 ? 32.741 22.550 41.219 1.00 20.67 171 TYR B N 1
ATOM 7463 C CA . TYR B 1 154 ? 33.995 21.842 41.266 1.00 16.67 171 TYR B CA 1
ATOM 7464 C C . TYR B 1 154 ? 33.812 20.326 41.541 1.00 22.98 171 TYR B C 1
ATOM 7465 O O . TYR B 1 154 ? 34.766 19.616 41.757 1.00 19.53 171 TYR B O 1
ATOM 7483 N N . LYS B 1 155 ? 32.553 19.913 41.517 1.00 18.12 172 LYS B N 1
ATOM 7484 C CA . LYS B 1 155 ? 32.151 18.550 41.782 1.00 16.03 172 LYS B CA 1
ATOM 7485 C C . LYS B 1 155 ? 32.694 18.080 43.125 1.00 22.54 172 LYS B C 1
ATOM 7486 O O . LYS B 1 155 ? 33.148 17.018 43.280 1.00 20.93 172 LYS B O 1
ATOM 7505 N N . SER B 1 156 ? 32.574 18.947 44.084 1.00 18.79 173 SER B N 1
ATOM 7506 C CA . SER B 1 156 ? 33.069 18.753 45.416 1.00 19.13 173 SER B CA 1
ATOM 7507 C C . SER B 1 156 ? 32.244 17.710 46.151 1.00 23.54 173 SER B C 1
ATOM 7508 O O . SER B 1 156 ? 31.054 17.608 45.976 1.00 20.18 173 SER B O 1
ATOM 7516 N N . THR B 1 157 ? 32.933 16.951 47.000 1.00 20.12 174 THR B N 1
ATOM 7517 C CA . THR B 1 157 ? 32.356 15.886 47.783 1.00 21.35 174 THR B CA 1
ATOM 7518 C C . THR B 1 157 ? 32.221 16.127 49.253 1.00 22.10 174 THR B C 1
ATOM 7519 O O . THR B 1 157 ? 31.401 15.540 49.851 1.00 22.21 174 THR B O 1
ATOM 7530 N N . HIS B 1 158 ? 33.095 16.967 49.797 1.00 20.99 175 HIS B N 1
ATOM 7531 C CA . HIS B 1 158 ? 33.143 17.288 51.190 1.00 17.23 175 HIS B CA 1
ATOM 7532 C C . HIS B 1 158 ? 33.218 18.773 51.474 1.00 18.57 175 HIS B C 1
ATOM 7533 O O . HIS B 1 158 ? 33.973 19.461 50.894 1.00 19.11 175 HIS B O 1
ATOM 7548 N N . VAL B 1 159 ? 32.384 19.225 52.380 1.00 21.39 176 VAL B N 1
ATOM 7549 C CA . VAL B 1 159 ? 32.215 20.621 52.713 1.00 18.04 176 VAL B CA 1
ATOM 7550 C C . VAL B 1 159 ? 32.208 20.907 54.222 1.00 18.43 176 VAL B C 1
ATOM 7551 O O . VAL B 1 159 ? 31.269 20.743 54.915 1.00 21.81 176 VAL B O 1
ATOM 7564 N N . PRO B 1 160 ? 33.331 21.419 54.674 1.00 21.11 177 PRO B N 1
ATOM 7565 C CA . PRO B 1 160 ? 33.426 21.829 56.068 1.00 21.01 177 PRO B CA 1
ATOM 7566 C C . PRO B 1 160 ? 32.761 23.151 56.314 1.00 25.95 177 PRO B C 1
ATOM 7567 O O . PRO B 1 160 ? 33.085 24.111 55.707 1.00 29.37 177 PRO B O 1
ATOM 7578 N N . VAL B 1 161 ? 31.816 23.109 57.222 1.00 22.70 178 VAL B N 1
ATOM 7579 C CA . VAL B 1 161 ? 31.011 24.211 57.633 1.00 20.41 178 VAL B CA 1
ATOM 7580 C C . VAL B 1 161 ? 30.647 24.115 59.120 1.00 20.51 178 VAL B C 1
ATOM 7581 O O . VAL B 1 161 ? 30.659 23.099 59.702 1.00 18.77 178 VAL B O 1
ATOM 7594 N N . GLY B 1 162 ? 30.305 25.241 59.693 1.00 20.40 179 GLY B N 1
ATOM 7595 C CA . GLY B 1 162 ? 29.596 25.300 60.938 1.00 20.45 179 GLY B CA 1
ATOM 7596 C C . GLY B 1 162 ? 28.127 24.886 60.889 1.00 21.98 179 GLY B C 1
ATOM 7597 O O . GLY B 1 162 ? 27.557 24.757 59.857 1.00 20.86 179 GLY B O 1
ATOM 7601 N N . GLU B 1 163 ? 27.533 24.725 62.053 1.00 20.18 180 GLU B N 1
ATOM 7602 C CA . GLU B 1 163 ? 26.172 24.220 62.198 1.00 20.50 180 GLU B CA 1
ATOM 7603 C C . GLU B 1 163 ? 25.114 25.067 61.521 1.00 20.70 180 GLU B C 1
ATOM 7604 O O . GLU B 1 163 ? 24.136 24.570 61.050 1.00 20.63 180 GLU B O 1
ATOM 7616 N N . ASP B 1 164 ? 25.365 26.358 61.509 1.00 19.98 181 ASP B N 1
ATOM 7617 C CA . ASP B 1 164 ? 24.446 27.340 60.992 1.00 23.13 181 ASP B CA 1
ATOM 7618 C C . ASP B 1 164 ? 24.186 27.165 59.485 1.00 19.92 181 ASP B C 1
ATOM 7619 O O . ASP B 1 164 ? 23.241 27.664 58.990 1.00 18.17 181 ASP B O 1
ATOM 7628 N N . GLN B 1 165 ? 25.108 26.493 58.823 1.00 22.01 182 GLN B N 1
ATOM 7629 C CA . GLN B 1 165 ? 25.022 26.192 57.413 1.00 19.77 182 GLN B CA 1
ATOM 7630 C C . GLN B 1 165 ? 24.529 24.796 57.053 1.00 18.04 182 GLN B C 1
ATOM 7631 O O . GLN B 1 165 ? 24.484 24.458 55.936 1.00 20.89 182 GLN B O 1
ATOM 7645 N N . VAL B 1 166 ? 24.202 23.995 58.029 1.00 22.06 183 VAL B N 1
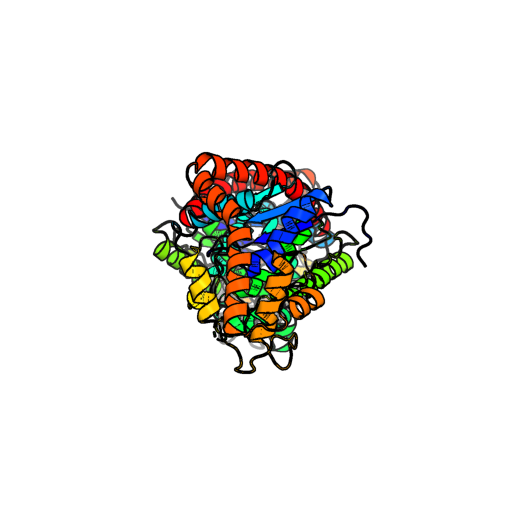ATOM 7646 C CA . VAL B 1 166 ? 23.783 22.619 57.788 1.00 22.33 183 VAL B CA 1
ATOM 7647 C C . VAL B 1 166 ? 22.482 22.566 56.958 1.00 19.61 183 VAL B C 1
ATOM 7648 O O . VAL B 1 166 ? 22.371 21.786 56.093 1.00 20.43 183 VAL B O 1
ATOM 7661 N N . GLN B 1 167 ? 21.548 23.433 57.271 1.00 19.92 184 GLN B N 1
ATOM 7662 C CA . GLN B 1 167 ? 20.301 23.505 56.544 1.00 22.00 184 GLN B CA 1
ATOM 7663 C C . GLN B 1 167 ? 20.542 23.853 55.083 1.00 18.76 184 GLN B C 1
ATOM 7664 O O . GLN B 1 167 ? 19.979 23.278 54.220 1.00 19.31 184 GLN B O 1
ATOM 7678 N N . HIS B 1 168 ? 21.455 24.770 54.845 1.00 22.88 185 HIS B N 1
ATOM 7679 C CA . HIS B 1 168 ? 21.850 25.102 53.510 1.00 19.45 185 HIS B CA 1
ATOM 7680 C C . HIS B 1 168 ? 22.451 23.921 52.768 1.00 18.71 185 HIS B C 1
ATOM 7681 O O . HIS B 1 168 ? 22.148 23.713 51.623 1.00 17.47 185 HIS B O 1
ATOM 7696 N N . MET B 1 169 ? 23.256 23.134 53.443 1.00 16.23 186 MET B N 1
ATOM 7697 C CA . MET B 1 169 ? 23.874 21.956 52.873 1.00 19.59 186 MET B CA 1
ATOM 7698 C C . MET B 1 169 ? 22.843 20.906 52.412 1.00 20.65 186 MET B C 1
ATOM 7699 O O . MET B 1 169 ? 23.087 20.236 51.489 1.00 18.67 186 MET B O 1
ATOM 7713 N N . GLU B 1 170 ? 21.741 20.778 53.126 1.00 20.11 187 GLU B N 1
ATOM 7714 C CA . GLU B 1 170 ? 20.638 19.898 52.739 1.00 23.10 187 GLU B CA 1
ATOM 7715 C C . GLU B 1 170 ? 20.010 20.379 51.418 1.00 20.60 187 GLU B C 1
ATOM 7716 O O . GLU B 1 170 ? 19.678 19.615 50.608 1.00 19.16 187 GLU B O 1
ATOM 7728 N N . LEU B 1 171 ? 19.922 21.685 51.248 1.00 17.31 188 LEU B N 1
ATOM 7729 C CA . LEU B 1 171 ? 19.528 22.287 49.980 1.00 16.69 188 LEU B CA 1
ATOM 7730 C C . LEU B 1 171 ? 20.515 22.042 48.855 1.00 17.10 188 LEU B C 1
ATOM 7731 O O . LEU B 1 171 ? 20.132 21.817 47.779 1.00 18.82 188 LEU B O 1
ATOM 7747 N N . VAL B 1 172 ? 21.788 22.105 49.135 1.00 16.42 189 VAL B N 1
ATOM 7748 C CA . VAL B 1 172 ? 22.805 21.815 48.163 1.00 12.54 189 VAL B CA 1
ATOM 7749 C C . VAL B 1 172 ? 22.675 20.377 47.653 1.00 18.35 189 VAL B C 1
ATOM 7750 O O . VAL B 1 172 ? 22.729 20.131 46.522 1.00 20.96 189 VAL B O 1
ATOM 7763 N N . GLN B 1 173 ? 22.464 19.455 48.544 1.00 18.34 190 GLN B N 1
ATOM 7764 C CA . GLN B 1 173 ? 22.292 18.052 48.191 1.00 18.89 190 GLN B CA 1
ATOM 7765 C C . GLN B 1 173 ? 21.022 17.862 47.305 1.00 17.76 190 GLN B C 1
ATOM 7766 O O . GLN B 1 173 ? 21.053 17.231 46.321 1.00 20.81 190 GLN B O 1
ATOM 7780 N N . ASP B 1 174 ? 19.955 18.500 47.701 1.00 18.15 191 ASP B N 1
ATOM 7781 C CA . ASP B 1 174 ? 18.704 18.460 46.952 1.00 23.11 191 ASP B CA 1
ATOM 7782 C C . ASP B 1 174 ? 18.875 19.015 45.537 1.00 19.43 191 ASP B C 1
ATOM 7783 O O . ASP B 1 17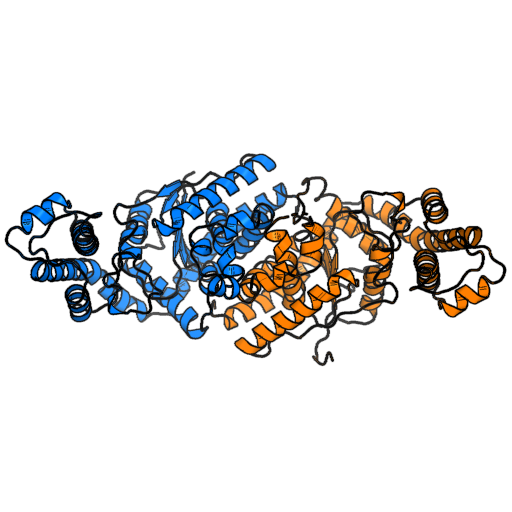4 ? 18.446 18.426 44.632 1.00 23.93 191 ASP B O 1
ATOM 7792 N N . LEU B 1 175 ? 19.563 20.126 45.391 1.00 18.67 192 LEU B N 1
ATOM 7793 C CA . LEU B 1 175 ? 19.885 20.723 44.099 1.00 18.48 192 LEU B CA 1
ATOM 7794 C C . LEU B 1 175 ? 20.758 19.874 43.198 1.00 20.47 192 LEU B C 1
ATOM 7795 O O . LEU B 1 175 ? 20.553 19.813 42.031 1.00 19.09 192 LEU B O 1
ATOM 7811 N N . ALA B 1 176 ? 21.744 19.223 43.760 1.00 17.95 193 ALA B N 1
ATOM 7812 C CA . ALA B 1 176 ? 22.536 18.290 42.994 1.00 19.85 193 ALA B CA 1
ATOM 7813 C C . ALA B 1 176 ? 21.716 17.136 42.485 1.00 17.39 193 ALA B C 1
ATOM 7814 O O . ALA B 1 176 ? 21.820 16.750 41.367 1.00 19.15 193 ALA B O 1
ATOM 7821 N N . GLN B 1 177 ? 20.911 16.594 43.368 1.00 22.63 194 GLN B N 1
ATOM 7822 C CA . GLN B 1 177 ? 20.023 15.497 43.048 1.00 23.83 194 GLN B CA 1
ATOM 7823 C C . GLN B 1 177 ? 18.992 15.881 41.978 1.00 25.47 194 GLN B C 1
ATOM 7824 O O . GLN B 1 177 ? 18.663 15.103 41.153 1.00 20.33 194 GLN B O 1
ATOM 7838 N N . GLY B 1 178 ? 18.466 17.085 42.075 1.00 22.28 195 GLY B N 1
ATOM 7839 C CA . GLY B 1 178 ? 17.498 17.604 41.147 1.00 24.49 195 GLY B CA 1
ATOM 7840 C C . GLY B 1 178 ? 18.038 17.725 39.744 1.00 26.53 195 GLY B C 1
ATOM 7841 O O . GLY B 1 178 ? 17.435 17.329 38.793 1.00 25.04 195 GLY B O 1
ATOM 7845 N N . PHE B 1 179 ? 19.231 18.263 39.665 1.00 24.47 196 PHE B N 1
ATOM 7846 C CA . PHE B 1 179 ? 19.947 18.385 38.427 1.00 26.13 196 PHE B CA 1
ATOM 7847 C C . PHE B 1 179 ? 20.247 17.016 37.854 1.00 21.92 196 PHE B C 1
ATOM 7848 O O . PHE B 1 179 ? 20.069 16.785 36.728 1.00 25.08 196 PHE B O 1
ATOM 7865 N N . ASN B 1 180 ? 20.698 16.125 38.686 1.00 22.43 197 ASN B N 1
ATOM 7866 C CA . ASN B 1 180 ? 21.044 14.798 38.257 1.00 19.95 197 ASN B CA 1
ATOM 7867 C C . ASN B 1 180 ? 19.826 14.040 37.715 1.00 25.28 197 ASN B C 1
ATOM 7868 O O . ASN B 1 180 ? 19.918 13.295 36.782 1.00 23.98 197 ASN B O 1
ATOM 7879 N N . LYS B 1 181 ? 18.714 14.239 38.352 1.00 22.85 198 LYS B N 1
ATOM 7880 C CA . LYS B 1 181 ? 17.500 13.555 37.996 1.00 24.48 198 LYS B CA 1
ATOM 7881 C C . LYS B 1 181 ? 17.124 13.968 36.583 1.00 31.19 198 LYS B C 1
ATOM 7882 O O . LYS B 1 181 ? 16.738 13.164 35.792 1.00 30.00 198 LYS B O 1
ATOM 7901 N N . LYS B 1 182 ? 17.230 15.254 36.317 1.00 24.48 199 LYS B N 1
ATOM 7902 C CA . LYS B 1 182 ? 16.976 15.788 34.996 1.00 28.24 199 LYS B CA 1
ATOM 7903 C C . LYS B 1 182 ? 17.948 15.457 33.884 1.00 32.70 199 LYS B C 1
ATOM 7904 O O . LYS B 1 182 ? 17.537 15.204 32.798 1.00 30.99 199 LYS B O 1
ATOM 7923 N N . TYR B 1 183 ? 19.235 15.535 34.150 1.00 27.26 200 TYR B N 1
ATOM 7924 C CA . TYR B 1 183 ? 20.244 15.496 33.125 1.00 27.48 200 TYR B CA 1
ATOM 7925 C C . TYR B 1 183 ? 21.151 14.304 33.168 1.00 28.60 200 TYR B C 1
ATOM 7926 O O . TYR B 1 183 ? 22.015 14.176 32.371 1.00 34.11 200 TYR B O 1
ATOM 7944 N N . GLY B 1 184 ? 20.948 13.450 34.126 1.00 28.01 201 GLY B N 1
ATOM 7945 C CA . GLY B 1 184 ? 21.844 12.367 34.374 1.00 33.66 201 GLY B CA 1
ATOM 7946 C C . GLY B 1 184 ? 22.861 12.636 35.469 1.00 34.31 201 GLY B C 1
ATOM 7947 O O . GLY B 1 184 ? 23.091 13.752 35.811 1.00 29.10 201 GLY B O 1
ATOM 7951 N N . GLU B 1 185 ? 23.477 11.590 35.985 1.00 29.55 202 GLU B N 1
ATOM 7952 C CA . GLU B 1 185 ? 24.309 11.780 37.140 1.00 30.76 202 GLU B CA 1
ATOM 7953 C C . GLU B 1 185 ? 25.495 12.563 36.677 1.00 34.14 202 GLU B C 1
ATOM 7954 O O . GLU B 1 185 ? 26.234 12.146 35.853 1.00 35.99 202 GLU B O 1
ATOM 7966 N N . PHE B 1 186 ? 25.601 13.749 37.202 1.00 26.33 203 PHE B N 1
ATOM 7967 C CA . PHE B 1 186 ? 26.683 14.624 36.906 1.00 26.23 203 PHE B CA 1
ATOM 7968 C C . PHE B 1 186 ? 27.412 15.149 38.144 1.00 20.91 203 PHE B C 1
ATOM 7969 O O . PHE B 1 186 ? 28.580 15.135 38.197 1.00 22.20 203 PHE B O 1
ATOM 7986 N N . PHE B 1 187 ? 26.640 15.605 39.104 1.00 18.46 204 PHE B N 1
ATOM 7987 C CA . PHE B 1 187 ? 27.163 16.135 40.338 1.00 22.35 204 PHE B CA 1
ATOM 7988 C C . PHE B 1 187 ? 27.178 15.133 41.465 1.00 18.13 204 PHE B C 1
ATOM 7989 O O . PHE B 1 187 ? 26.222 14.567 41.814 1.00 18.55 204 PHE B O 1
ATOM 8006 N N . PRO B 1 188 ? 28.333 15.012 42.110 1.00 22.16 205 PRO B N 1
ATOM 8007 C CA . PRO B 1 188 ? 28.388 14.301 43.370 1.00 20.53 205 PRO B CA 1
ATOM 8008 C C . PRO B 1 188 ? 27.510 15.009 44.346 1.00 24.09 205 PRO B C 1
ATOM 8009 O O . PRO B 1 188 ? 27.409 16.148 44.312 1.00 20.50 205 PRO B O 1
ATOM 8020 N N . VAL B 1 189 ? 26.855 14.252 45.182 1.00 25.83 206 VAL B N 1
ATOM 8021 C CA . VAL B 1 189 ? 26.082 14.774 46.252 1.00 19.96 206 VAL B CA 1
ATOM 8022 C C . VAL B 1 189 ? 26.995 14.931 47.465 1.00 24.75 206 VAL B C 1
ATOM 8023 O O . VAL B 1 189 ? 27.397 14.009 48.082 1.00 22.90 206 VAL B O 1
ATOM 8036 N N . PRO B 1 190 ? 27.255 16.270 47.750 1.00 20.03 207 PRO B N 1
ATOM 8037 C CA . PRO B 1 190 ? 28.283 16.468 48.781 1.00 20.27 207 PRO B CA 1
ATOM 8038 C C . PRO B 1 190 ? 27.828 16.176 50.161 1.00 23.13 207 PRO B C 1
ATOM 8039 O O . PRO B 1 190 ? 26.698 16.215 50.479 1.00 22.52 207 PRO B O 1
ATOM 8050 N N . GLU B 1 191 ? 28.794 15.916 51.001 1.00 24.49 208 GLU B N 1
ATOM 8051 C CA A GLU B 1 191 ? 28.676 15.805 52.542 0.68 25.53 208 GLU B CA 1
ATOM 8052 C CA B GLU B 1 191 ? 28.671 15.813 52.541 0.32 25.60 208 GLU B CA 1
ATOM 8053 C C . GLU B 1 191 ? 29.310 16.961 53.444 1.00 22.58 208 GLU B C 1
ATOM 8054 O O . GLU B 1 191 ? 30.266 17.449 53.055 1.00 20.58 208 GLU B O 1
ATOM 8075 N N . SER B 1 192 ? 28.600 17.414 54.429 1.00 20.57 209 SER B N 1
ATOM 8076 C CA . SER B 1 192 ? 29.125 18.305 55.414 1.00 20.52 209 SER B CA 1
ATOM 8077 C C . SER B 1 192 ? 30.205 17.609 56.236 1.00 25.58 209 SER B C 1
ATOM 8078 O O . SER B 1 192 ? 30.083 16.491 56.555 1.00 23.24 209 SER B O 1
ATOM 8086 N N . ILE B 1 193 ? 31.243 18.347 56.575 1.00 21.41 210 ILE B N 1
ATOM 8087 C CA . ILE B 1 193 ? 32.133 17.995 57.646 1.00 20.58 210 ILE B CA 1
ATOM 8088 C C . ILE B 1 193 ? 31.944 18.976 58.776 1.00 27.50 210 ILE B C 1
ATOM 8089 O O . ILE B 1 193 ? 32.141 20.139 58.605 1.00 25.76 210 ILE B O 1
ATOM 8105 N N . LEU B 1 194 ? 31.587 18.429 59.915 1.00 22.30 211 LEU B N 1
ATOM 8106 C CA . LEU B 1 194 ? 31.337 19.154 61.121 1.00 16.83 211 LEU B CA 1
ATOM 8107 C C . LEU B 1 194 ? 32.333 18.765 62.213 1.00 21.47 211 LEU B C 1
ATOM 8108 O O . LEU B 1 194 ? 32.688 17.657 62.357 1.00 22.01 211 LEU B O 1
ATOM 8124 N N . THR B 1 195 ? 32.751 19.748 62.945 1.00 20.74 212 THR B N 1
ATOM 8125 C CA . THR B 1 195 ? 33.564 19.576 64.140 1.00 19.97 212 THR B CA 1
ATOM 8126 C C . THR B 1 195 ? 32.742 19.519 65.419 1.00 26.50 212 THR B C 1
ATOM 8127 O O . THR B 1 195 ? 31.596 19.797 65.428 1.00 24.01 212 THR B O 1
ATOM 8138 N N . SER B 1 196 ? 33.401 19.218 66.527 1.00 26.74 213 SER B N 1
ATOM 8139 C CA . SER B 1 196 ? 32.764 19.287 67.806 1.00 23.55 213 SER B CA 1
ATOM 8140 C C . SER B 1 196 ? 32.340 20.697 68.091 1.00 26.65 213 SER B C 1
ATOM 8141 O O . SER B 1 196 ? 31.379 20.924 68.762 1.00 32.18 213 SER B O 1
ATOM 8149 N N . MET B 1 197 ? 33.093 21.636 67.575 1.00 24.00 214 MET B N 1
ATOM 8150 C CA . MET B 1 197 ? 32.834 23.031 67.791 1.00 22.88 214 MET B CA 1
ATOM 8151 C C . MET B 1 197 ? 32.027 23.687 66.651 1.00 25.24 214 MET B C 1
ATOM 8152 O O . MET B 1 197 ? 32.298 24.769 66.253 1.00 23.05 214 MET B O 1
ATOM 8166 N N . LYS B 1 198 ? 31.020 22.987 66.188 1.00 25.63 215 LYS B N 1
ATOM 8167 C CA . LYS B 1 198 ? 30.196 23.435 65.089 1.00 23.08 215 LYS B CA 1
ATOM 8168 C C . LYS B 1 198 ? 29.377 24.681 65.395 1.00 27.57 215 LYS B C 1
ATOM 8169 O O . LYS B 1 198 ? 28.982 25.377 64.497 1.00 22.48 215 LYS B O 1
ATOM 8188 N N . LYS B 1 199 ? 29.080 24.903 66.668 1.00 22.06 216 LYS B N 1
ATOM 8189 C CA . LYS B 1 199 ? 28.429 26.091 67.135 1.00 19.75 216 LYS B CA 1
ATOM 8190 C C . LYS B 1 199 ? 29.112 26.665 68.408 1.00 25.24 216 LYS B C 1
ATOM 8191 O O . LYS B 1 199 ? 28.672 26.459 69.449 1.00 24.28 216 LYS B O 1
ATOM 8210 N N . VAL B 1 200 ? 30.198 27.375 68.235 1.00 24.12 217 VAL B N 1
ATOM 8211 C CA . VAL B 1 200 ? 30.800 28.103 69.318 1.00 26.04 217 VAL B CA 1
ATOM 8212 C C . VAL B 1 200 ? 29.863 29.200 69.704 1.00 27.77 217 VAL B C 1
ATOM 8213 O O . VAL B 1 200 ? 29.417 29.919 68.874 1.00 28.16 217 VAL B O 1
ATOM 8226 N N . LYS B 1 201 ? 29.534 29.290 70.987 1.00 20.62 218 LYS B N 1
ATOM 8227 C CA . LYS B 1 201 ? 28.615 30.286 71.481 1.00 26.70 218 LYS B CA 1
ATOM 8228 C C . LYS B 1 201 ? 29.192 31.667 71.757 1.00 25.36 218 LYS B C 1
ATOM 8229 O O . LYS B 1 201 ? 30.332 31.832 72.004 1.00 26.78 218 LYS B O 1
ATOM 8248 N N . SER B 1 202 ? 28.323 32.638 71.700 1.00 24.92 219 SER B N 1
ATOM 8249 C CA . SER B 1 202 ? 28.643 33.999 72.051 1.00 28.60 219 SER B CA 1
ATOM 8250 C C . SER B 1 202 ? 28.970 33.943 73.532 1.00 23.07 219 SER B C 1
ATOM 8251 O O . SER B 1 202 ? 28.240 33.399 74.268 1.00 23.93 219 SER B O 1
ATOM 8259 N N . LEU B 1 203 ? 30.046 34.576 73.924 1.00 28.73 220 LEU B N 1
ATOM 8260 C CA . LEU B 1 203 ? 30.404 34.678 75.334 1.00 24.32 220 LEU B CA 1
ATOM 8261 C C . LEU B 1 203 ? 29.405 35.454 76.153 1.00 28.60 220 LEU B C 1
ATOM 8262 O O . LEU B 1 203 ? 29.340 35.249 77.301 1.00 31.60 220 LEU B O 1
ATOM 8278 N N . ARG B 1 204 ? 28.692 36.394 75.560 1.00 30.77 221 ARG B N 1
ATOM 8279 C CA . ARG B 1 204 ? 27.725 37.192 76.270 1.00 27.55 221 ARG B CA 1
ATOM 8280 C C . ARG B 1 204 ? 26.280 36.754 76.177 1.00 35.32 221 ARG B C 1
ATOM 8281 O O . ARG B 1 204 ? 25.467 37.187 76.945 1.00 29.97 221 ARG B O 1
ATOM 8302 N N . ASP B 1 205 ? 25.993 35.904 75.194 1.00 34.64 222 ASP B N 1
ATOM 8303 C CA . ASP B 1 205 ? 24.699 35.275 74.989 1.00 29.74 222 ASP B CA 1
ATOM 8304 C C . ASP B 1 205 ? 24.924 33.848 74.555 1.00 33.90 222 ASP B C 1
ATOM 8305 O O . ASP B 1 205 ? 25.040 33.554 73.419 1.00 32.48 222 ASP B O 1
ATOM 8314 N N . PRO B 1 206 ? 24.966 32.926 75.502 1.00 30.84 223 PRO B N 1
ATOM 8315 C CA . PRO B 1 206 ? 25.284 31.515 75.232 1.00 32.71 223 PRO B CA 1
ATOM 8316 C C . PRO B 1 206 ? 24.240 30.782 74.408 1.00 34.18 223 PRO B C 1
ATOM 8317 O O . PRO B 1 206 ? 24.464 29.685 74.028 1.00 36.49 223 PRO B O 1
ATOM 8328 N N . SER B 1 207 ? 23.108 31.397 74.193 1.00 32.14 224 SER B N 1
ATOM 8329 C CA . SER B 1 207 ? 22.105 30.842 73.338 1.00 35.49 224 SER B CA 1
ATOM 8330 C C . SER B 1 207 ? 22.347 31.132 71.858 1.00 31.23 224 SER B C 1
ATOM 8331 O O . SER B 1 207 ? 21.708 30.578 71.043 1.00 35.19 224 SER B O 1
ATOM 8339 N N . ALA B 1 208 ? 23.282 32.000 71.561 1.00 34.97 225 ALA B N 1
ATOM 8340 C CA . ALA B 1 208 ? 23.552 32.432 70.226 1.00 34.47 225 ALA B CA 1
ATOM 8341 C C . ALA B 1 208 ? 24.954 32.042 69.810 1.00 30.90 225 ALA B C 1
ATOM 8342 O O . ALA B 1 208 ? 25.795 31.941 70.627 1.00 27.24 225 ALA B O 1
ATOM 8349 N N . LYS B 1 209 ? 25.182 31.839 68.528 1.00 22.36 226 LYS B N 1
ATOM 8350 C CA . LYS B 1 209 ? 26.492 31.572 68.055 1.00 21.67 226 LYS B CA 1
ATOM 8351 C C . LYS B 1 209 ? 27.319 32.820 68.044 1.00 20.18 226 LYS B C 1
ATOM 8352 O O . LYS B 1 209 ? 26.825 33.864 67.963 1.00 22.75 226 LYS B O 1
ATOM 8371 N N . MET B 1 210 ? 28.606 32.630 68.110 1.00 23.70 227 MET B N 1
ATOM 8372 C CA . MET B 1 210 ? 29.547 33.703 67.986 1.00 28.40 227 MET B CA 1
ATOM 8373 C C . MET B 1 210 ? 29.584 34.101 66.493 1.00 24.40 227 MET B C 1
ATOM 8374 O O . MET B 1 210 ? 29.667 33.265 65.668 1.00 20.48 227 MET B O 1
ATOM 8388 N N . SER B 1 211 ? 29.511 35.395 66.226 1.00 22.38 228 SER B N 1
ATOM 8389 C CA . SER B 1 211 ? 29.428 35.928 64.865 1.00 31.43 228 SER B CA 1
ATOM 8390 C C . SER B 1 211 ? 30.262 37.154 64.551 1.00 29.42 228 SER B C 1
ATOM 8391 O O . SER B 1 211 ? 30.362 38.018 65.341 1.00 30.23 228 SER B O 1
ATOM 8399 N N . LYS B 1 212 ? 30.786 37.225 63.349 1.00 31.33 229 LYS B N 1
ATOM 8400 C CA . LYS B 1 212 ? 31.562 38.370 62.907 1.00 28.03 229 LYS B CA 1
ATOM 8401 C C . LYS B 1 212 ? 30.703 39.606 62.958 1.00 32.01 229 LYS B C 1
ATOM 8402 O O . LYS B 1 212 ? 31.179 40.660 63.250 1.00 36.58 229 LYS B O 1
ATOM 8421 N N . SER B 1 213 ? 29.422 39.433 62.723 1.00 29.81 230 SER B N 1
ATOM 8422 C CA . SER B 1 213 ? 28.490 40.513 62.599 1.00 35.48 230 SER B CA 1
ATOM 8423 C C . SER B 1 213 ? 27.891 40.940 63.917 1.00 34.34 230 SER B C 1
ATOM 8424 O O . SER B 1 213 ? 27.102 41.841 63.971 1.00 33.01 230 SER B O 1
ATOM 8432 N N . ASP B 1 214 ? 28.280 40.276 64.986 1.00 33.37 231 ASP B N 1
ATOM 8433 C CA . ASP B 1 214 ? 27.790 40.623 66.302 1.00 28.56 231 ASP B CA 1
ATOM 8434 C C . ASP B 1 214 ? 28.384 41.942 66.741 1.00 32.89 231 ASP B C 1
ATOM 8435 O O . ASP B 1 214 ? 29.550 42.143 66.788 1.00 28.69 231 ASP B O 1
ATOM 8444 N N . PRO B 1 215 ? 27.525 42.891 67.015 1.00 37.31 232 PRO B N 1
ATOM 8445 C CA . PRO B 1 215 ? 27.933 44.238 67.383 1.00 41.74 232 PRO B CA 1
ATOM 8446 C C . PRO B 1 215 ? 28.697 44.337 68.706 1.00 40.45 232 PRO B C 1
ATOM 8447 O O . PRO B 1 215 ? 29.400 45.291 68.914 1.00 33.86 232 PRO B O 1
ATOM 8458 N N . ASP B 1 216 ? 28.500 43.356 69.571 1.00 39.39 233 ASP B N 1
ATOM 8459 C CA . ASP B 1 216 ? 28.993 43.386 70.943 1.00 34.29 233 ASP B CA 1
ATOM 8460 C C . ASP B 1 216 ? 30.374 42.815 70.968 1.00 38.99 233 ASP B C 1
ATOM 8461 O O . ASP B 1 216 ? 30.550 41.649 70.894 1.00 36.73 233 ASP B O 1
ATOM 8470 N N . LYS B 1 217 ? 31.369 43.674 71.073 1.00 37.00 234 LYS B N 1
ATOM 8471 C CA . LYS B 1 217 ? 32.727 43.254 70.913 1.00 39.53 234 LYS B CA 1
ATOM 8472 C C . LYS B 1 217 ? 33.110 42.207 71.971 1.00 34.83 234 LYS B C 1
ATOM 8473 O O . LYS B 1 217 ? 33.927 41.392 71.716 1.00 31.10 234 LYS B O 1
ATOM 8492 N N . LEU B 1 218 ? 32.484 42.273 73.116 1.00 25.84 235 LEU B N 1
ATOM 8493 C CA . LEU B 1 218 ? 32.751 41.365 74.238 1.00 32.63 235 LEU B CA 1
ATOM 8494 C C . LEU B 1 218 ? 32.337 39.892 74.015 1.00 31.90 235 LEU B C 1
ATOM 8495 O O . LEU B 1 218 ? 32.830 39.013 74.636 1.00 22.27 235 LEU B O 1
ATOM 8511 N N . ALA B 1 219 ? 31.344 39.702 73.163 1.00 28.26 236 ALA B N 1
ATOM 8512 C CA . ALA B 1 219 ? 30.833 38.392 72.834 1.00 26.43 236 ALA B CA 1
ATOM 8513 C C . ALA B 1 219 ? 31.788 37.602 71.985 1.00 24.81 236 ALA B C 1
ATOM 8514 O O . ALA B 1 219 ? 31.706 36.426 71.927 1.00 24.20 236 ALA B O 1
ATOM 8521 N N . THR B 1 220 ? 32.640 38.312 71.283 1.00 23.32 237 THR B N 1
ATOM 8522 C CA . THR B 1 220 ? 33.456 37.755 70.263 1.00 26.37 237 THR B CA 1
ATOM 8523 C C . THR B 1 220 ? 34.941 37.751 70.470 1.00 24.59 237 THR B C 1
ATOM 8524 O O . THR B 1 220 ? 35.559 38.733 70.590 1.00 26.92 237 THR B O 1
ATOM 8535 N N . VAL B 1 221 ? 35.489 36.571 70.428 1.00 22.79 238 VAL B N 1
ATOM 8536 C CA . VAL B 1 221 ? 36.882 36.373 70.606 1.00 24.61 238 VAL B CA 1
ATOM 8537 C C . VAL B 1 221 ? 37.553 36.297 69.293 1.00 24.95 238 VAL B C 1
ATOM 8538 O O . VAL B 1 221 ? 37.507 35.361 68.615 1.00 27.59 238 VAL B O 1
ATOM 8551 N N . ARG B 1 222 ? 38.203 37.368 68.969 1.00 24.18 239 ARG B N 1
ATOM 8552 C CA . ARG B 1 222 ? 38.869 37.560 67.713 1.00 27.34 239 ARG B CA 1
ATOM 8553 C C . ARG B 1 222 ? 40.303 37.144 67.671 1.00 28.72 239 ARG B C 1
ATOM 8554 O O . ARG B 1 222 ? 41.006 37.249 68.620 1.00 26.74 239 ARG B O 1
ATOM 8575 N N . ILE B 1 223 ? 40.704 36.717 66.501 1.00 21.61 240 ILE B N 1
ATOM 8576 C CA . ILE B 1 223 ? 42.006 36.177 66.247 1.00 31.61 240 ILE B CA 1
ATOM 8577 C C . ILE B 1 223 ? 43.102 37.194 66.491 1.00 32.20 240 ILE B C 1
ATOM 8578 O O . ILE B 1 223 ? 44.202 36.838 66.807 1.00 31.38 240 ILE B O 1
ATOM 8594 N N . THR B 1 224 ? 42.753 38.452 66.341 1.00 27.83 241 THR B N 1
ATOM 8595 C CA . THR B 1 224 ? 43.657 39.566 66.486 1.00 25.56 241 THR B CA 1
ATOM 8596 C C . THR B 1 224 ? 43.532 40.242 67.867 1.00 27.88 241 THR B C 1
ATOM 8597 O O . THR B 1 224 ? 44.120 41.248 68.100 1.00 26.53 241 THR B O 1
ATOM 8608 N N . ASP B 1 225 ? 42.731 39.683 68.755 1.00 27.90 242 ASP B N 1
ATOM 8609 C CA . ASP B 1 225 ? 42.531 40.262 70.049 1.00 27.23 242 ASP B CA 1
ATOM 8610 C C . ASP B 1 225 ? 43.827 40.128 70.848 1.00 25.43 242 ASP B C 1
ATOM 8611 O O . ASP B 1 225 ? 44.633 39.293 70.589 1.00 21.19 242 ASP B O 1
ATOM 8620 N N . SER B 1 226 ? 44.002 41.056 71.755 1.00 28.84 243 SER B N 1
ATOM 8621 C CA . SER B 1 226 ? 45.154 41.060 72.646 1.00 29.76 243 SER B CA 1
ATOM 8622 C C . SER B 1 226 ? 44.909 40.113 73.769 1.00 21.28 243 SER B C 1
ATOM 8623 O O . SER B 1 226 ? 43.824 39.839 74.115 1.00 22.38 243 SER B O 1
ATOM 8631 N N . PRO B 1 227 ? 45.982 39.716 74.449 1.00 29.74 244 PRO B N 1
ATOM 8632 C CA . PRO B 1 227 ? 45.800 38.878 75.610 1.00 25.01 244 PRO B CA 1
ATOM 8633 C C . PRO B 1 227 ? 44.965 39.525 76.663 1.00 22.34 244 PRO B C 1
ATOM 8634 O O . PRO B 1 227 ? 44.117 38.891 77.177 1.00 29.74 244 PRO B O 1
ATOM 8645 N N . GLU B 1 228 ? 45.157 40.790 76.936 1.00 28.92 245 GLU B N 1
ATOM 8646 C CA . GLU B 1 228 ? 44.321 41.464 77.902 1.00 27.11 245 GLU B CA 1
ATOM 8647 C C . GLU B 1 228 ? 42.860 41.462 77.465 1.00 25.52 245 GLU B C 1
ATOM 8648 O O . GLU B 1 228 ? 42.000 41.325 78.257 1.00 27.37 245 GLU B O 1
ATOM 8660 N N . GLU B 1 229 ? 42.608 41.664 76.182 1.00 29.62 246 GLU B N 1
ATOM 8661 C CA . GLU B 1 229 ? 41.252 41.660 75.652 1.00 27.19 246 GLU B CA 1
ATOM 8662 C C . GLU B 1 229 ? 40.575 40.311 75.776 1.00 23.61 246 GLU B C 1
ATOM 8663 O O . GLU B 1 229 ? 39.432 40.224 76.114 1.00 26.77 246 GLU B O 1
ATOM 8675 N N . ILE B 1 230 ? 41.313 39.271 75.447 1.00 23.52 247 ILE B N 1
ATOM 8676 C CA . ILE B 1 230 ? 40.801 37.930 75.574 1.00 22.77 247 ILE B CA 1
ATOM 8677 C C . ILE B 1 230 ? 40.500 37.541 77.010 1.00 24.22 247 ILE B C 1
ATOM 8678 O O . ILE B 1 230 ? 39.457 37.081 77.293 1.00 22.27 247 ILE B O 1
ATOM 8694 N N . VAL B 1 231 ? 41.405 37.857 77.922 1.00 27.91 248 VAL B N 1
ATOM 8695 C CA . VAL B 1 231 ? 41.140 37.586 79.308 1.00 23.19 248 VAL B CA 1
ATOM 8696 C C . VAL B 1 231 ? 39.915 38.298 79.807 1.00 23.94 248 VAL B C 1
ATOM 8697 O O . VAL B 1 231 ? 39.132 37.722 80.493 1.00 26.61 248 VAL B O 1
ATOM 8710 N N . GLN B 1 232 ? 39.736 39.545 79.428 1.00 25.43 249 GLN B N 1
ATOM 8711 C CA . GLN B 1 232 ? 38.558 40.279 79.845 1.00 24.64 249 GLN B CA 1
ATOM 8712 C C . GLN B 1 232 ? 37.247 39.696 79.347 1.00 23.38 249 GLN B C 1
ATOM 8713 O O . GLN B 1 232 ? 36.271 39.727 80.010 1.00 25.15 249 GLN B O 1
ATOM 8727 N N . LYS B 1 233 ? 37.272 39.205 78.124 1.00 27.13 250 LYS B N 1
ATOM 8728 C CA . LYS B 1 233 ? 36.088 38.645 77.502 1.00 27.14 250 LYS B CA 1
ATOM 8729 C C . LYS B 1 233 ? 35.652 37.399 78.206 1.00 22.96 250 LYS B C 1
ATOM 8730 O O . LYS B 1 233 ? 34.550 37.250 78.468 1.00 27.15 250 LYS B O 1
ATOM 8749 N N . PHE B 1 234 ? 36.582 36.531 78.531 1.00 26.53 251 PHE B N 1
ATOM 8750 C CA . PHE B 1 234 ? 36.275 35.370 79.351 1.00 29.63 251 PHE B CA 1
ATOM 8751 C C . PHE B 1 234 ? 35.800 35.691 80.780 1.00 25.31 251 PHE B C 1
ATOM 8752 O O . PHE B 1 234 ? 34.940 35.069 81.305 1.00 27.22 251 PHE B O 1
ATOM 8769 N N . ARG B 1 235 ? 36.389 36.712 81.360 1.00 31.38 252 ARG B N 1
ATOM 8770 C CA . ARG B 1 235 ? 36.003 37.235 82.674 1.00 29.90 252 ARG B CA 1
ATOM 8771 C C . ARG B 1 235 ? 34.601 37.750 82.672 1.00 31.44 252 ARG B C 1
ATOM 8772 O O . ARG B 1 235 ? 33.900 37.588 83.606 1.00 30.00 252 ARG B O 1
ATOM 8793 N N . LYS B 1 236 ? 34.215 38.376 81.581 1.00 27.41 253 LYS B N 1
ATOM 8794 C CA . LYS B 1 236 ? 32.885 38.910 81.444 1.00 30.82 253 LYS B CA 1
ATOM 8795 C C . LYS B 1 236 ? 31.870 37.914 80.865 1.00 27.31 253 LYS B C 1
ATOM 8796 O O . LYS B 1 236 ? 30.720 38.166 80.848 1.00 30.89 253 LYS B O 1
ATOM 8815 N N . ALA B 1 237 ? 32.333 36.758 80.479 1.00 28.07 254 ALA B N 1
ATOM 8816 C CA . ALA B 1 237 ? 31.467 35.774 79.879 1.00 29.47 254 ALA B CA 1
ATOM 8817 C C . ALA B 1 237 ? 30.350 35.418 80.785 1.00 38.84 254 ALA B C 1
ATOM 8818 O O . ALA B 1 237 ? 30.541 35.202 81.935 1.00 36.87 254 ALA B O 1
ATOM 8825 N N . VAL B 1 238 ? 29.168 35.367 80.227 1.00 29.60 255 VAL B N 1
ATOM 8826 C CA . VAL B 1 238 ? 27.972 35.012 80.947 1.00 33.43 255 VAL B CA 1
ATOM 8827 C C . VAL B 1 238 ? 27.901 33.518 81.308 1.00 46.15 255 VAL B C 1
ATOM 8828 O O . VAL B 1 238 ? 28.124 32.673 80.508 1.00 39.88 255 VAL B O 1
ATOM 8841 N N . THR B 1 239 ? 27.531 33.264 82.544 1.00 44.80 256 THR B N 1
ATOM 8842 C CA . THR B 1 239 ? 27.366 31.924 83.024 1.00 39.88 256 THR B CA 1
ATOM 8843 C C . THR B 1 239 ? 26.594 31.869 84.282 1.00 40.53 256 THR B C 1
ATOM 8844 O O . THR B 1 239 ? 26.287 32.862 84.847 1.00 41.70 256 THR B O 1
ATOM 8855 N N . ASP B 1 240 ? 26.335 30.675 84.728 1.00 39.95 257 ASP B N 1
ATOM 8856 C CA . ASP B 1 240 ? 25.667 30.488 85.966 1.00 43.04 257 ASP B CA 1
ATOM 8857 C C . ASP B 1 240 ? 26.621 30.672 87.142 1.00 41.07 257 ASP B C 1
ATOM 8858 O O . ASP B 1 240 ? 27.807 30.806 86.987 1.00 34.83 257 ASP B O 1
ATOM 8867 N N . PHE B 1 241 ? 26.039 30.594 88.321 1.00 36.48 258 PHE B N 1
ATOM 8868 C CA . PHE B 1 241 ? 26.727 30.785 89.554 1.00 34.50 258 PHE B CA 1
ATOM 8869 C C . PHE B 1 241 ? 26.912 29.545 90.370 1.00 35.45 258 PHE B C 1
ATOM 8870 O O . PHE B 1 241 ? 27.057 29.619 91.532 1.00 37.84 258 PHE B O 1
ATOM 8887 N N . THR B 1 242 ? 26.901 28.409 89.724 1.00 31.90 259 THR B N 1
ATOM 8888 C CA . THR B 1 242 ? 27.273 27.168 90.337 1.00 38.30 259 THR B CA 1
ATOM 8889 C C . THR B 1 242 ? 28.773 27.119 90.282 1.00 37.48 259 THR B C 1
ATOM 8890 O O . THR B 1 242 ? 29.345 27.383 89.286 1.00 38.14 259 THR B O 1
ATOM 8901 N N . SER B 1 243 ? 29.402 26.869 91.418 1.00 46.78 260 SER B N 1
ATOM 8902 C CA . SER B 1 243 ? 30.843 26.929 91.566 1.00 40.55 260 SER B CA 1
ATOM 8903 C C . SER B 1 243 ? 31.627 25.905 90.794 1.00 39.00 260 SER B C 1
ATOM 8904 O O . SER B 1 243 ? 32.613 26.228 90.227 1.00 42.13 260 SER B O 1
ATOM 8912 N N . GLU B 1 244 ? 31.206 24.662 90.795 1.00 39.10 261 GLU B N 1
ATOM 8913 C CA . GLU B 1 244 ? 31.964 23.600 90.151 1.00 42.19 261 GLU B CA 1
ATOM 8914 C C . GLU B 1 244 ? 31.904 23.689 88.628 1.00 41.18 261 GLU B C 1
ATOM 8915 O O . GLU B 1 244 ? 30.972 24.222 88.105 1.00 44.05 261 GLU B O 1
ATOM 8927 N N . VAL B 1 245 ? 32.906 23.159 87.961 1.00 38.71 262 VAL B N 1
ATOM 8928 C CA . VAL B 1 245 ? 32.948 23.120 86.529 1.00 41.50 262 VAL B CA 1
ATOM 8929 C C . VAL B 1 245 ? 32.448 21.765 86.050 1.00 45.04 262 VAL B C 1
ATOM 8930 O O . VAL B 1 245 ? 33.000 20.751 86.383 1.00 41.65 262 VAL B O 1
ATOM 8943 N N . THR B 1 246 ? 31.372 21.794 85.277 1.00 39.44 263 THR B N 1
ATOM 8944 C CA . THR B 1 246 ? 30.825 20.619 84.636 1.00 35.62 263 THR B CA 1
ATOM 8945 C C . THR B 1 246 ? 30.414 20.825 83.169 1.00 42.64 263 THR B C 1
ATOM 8946 O O . THR B 1 246 ? 30.223 21.915 82.719 1.00 34.61 263 THR B O 1
ATOM 8957 N N . TYR B 1 247 ? 30.270 19.727 82.447 1.00 43.82 264 TYR B N 1
ATOM 8958 C CA . TYR B 1 247 ? 29.698 19.771 81.125 1.00 30.21 264 TYR B CA 1
ATOM 8959 C C . TYR B 1 247 ? 28.241 19.387 81.138 1.00 35.99 264 TYR B C 1
ATOM 8960 O O . TYR B 1 247 ? 27.910 18.300 81.442 1.00 40.76 264 TYR B O 1
ATOM 8978 N N . ASP B 1 248 ? 27.380 20.343 80.855 1.00 34.20 265 ASP B N 1
ATOM 8979 C CA . ASP B 1 248 ? 25.954 20.150 80.792 1.00 32.71 265 ASP B CA 1
ATOM 8980 C C . ASP B 1 248 ? 25.341 21.190 79.881 1.00 39.39 265 ASP B C 1
ATOM 8981 O O . ASP B 1 248 ? 24.903 22.219 80.287 1.00 39.57 265 ASP B O 1
ATOM 8990 N N . PRO B 1 249 ? 25.308 20.904 78.584 1.00 42.18 266 PRO B N 1
ATOM 8991 C CA . PRO B 1 249 ? 24.839 21.888 77.609 1.00 36.79 266 PRO B CA 1
ATOM 8992 C C . PRO B 1 249 ? 23.404 22.287 77.769 1.00 35.16 266 PRO B C 1
ATOM 8993 O O . PRO B 1 249 ? 23.103 23.394 77.528 1.00 39.92 266 PRO B O 1
ATOM 9004 N N . ALA B 1 250 ? 22.540 21.380 78.143 1.00 41.42 267 ALA B N 1
ATOM 9005 C CA . ALA B 1 250 ? 21.179 21.741 78.374 1.00 37.91 267 ALA B CA 1
ATOM 9006 C C . ALA B 1 250 ? 20.978 22.635 79.553 1.00 42.92 267 ALA B C 1
ATOM 9007 O O . ALA B 1 250 ? 20.235 23.585 79.491 1.00 44.76 267 ALA B O 1
ATOM 9014 N N . GLY B 1 251 ? 21.632 22.304 80.654 1.00 41.37 268 GLY B N 1
ATOM 9015 C CA . GLY B 1 251 ? 21.453 23.020 81.891 1.00 38.44 268 GLY B CA 1
ATOM 9016 C C . GLY B 1 251 ? 22.410 24.151 82.199 1.00 39.53 268 GLY B C 1
ATOM 9017 O O . GLY B 1 251 ? 22.062 25.011 82.967 1.00 35.46 268 GLY B O 1
ATOM 9021 N N . ARG B 1 252 ? 23.599 24.094 81.627 1.00 36.25 269 ARG B N 1
ATOM 9022 C CA . ARG B 1 252 ? 24.647 25.066 81.797 1.00 35.48 269 ARG B CA 1
ATOM 9023 C C . ARG B 1 252 ? 25.283 25.492 80.469 1.00 31.77 269 ARG B C 1
ATOM 9024 O O . ARG B 1 252 ? 26.375 25.133 80.160 1.00 29.76 269 ARG B O 1
ATOM 9045 N N . ALA B 1 253 ? 24.562 26.250 79.679 1.00 35.23 270 ALA B N 1
ATOM 9046 C CA . ALA B 1 253 ? 25.028 26.555 78.335 1.00 33.17 270 ALA B CA 1
ATOM 9047 C C . ALA B 1 253 ? 26.325 27.327 78.239 1.00 31.30 270 ALA B C 1
ATOM 9048 O O . ALA B 1 253 ? 27.162 27.002 77.470 1.00 26.71 270 ALA B O 1
ATOM 9055 N N . GLY B 1 254 ? 26.482 28.365 79.024 1.00 33.69 271 GLY B N 1
ATOM 9056 C CA . GLY B 1 254 ? 27.717 29.114 79.001 1.00 25.01 271 GLY B CA 1
ATOM 9057 C C . GLY B 1 254 ? 28.978 28.445 79.449 1.00 26.50 271 GLY B C 1
ATOM 9058 O O . GLY B 1 254 ? 29.962 28.529 78.836 1.00 23.21 271 GLY B O 1
ATOM 9062 N N . VAL B 1 255 ? 28.902 27.771 80.563 1.00 31.21 272 VAL B N 1
ATOM 9063 C CA . VAL B 1 255 ? 30.016 27.034 81.047 1.00 23.79 272 VAL B CA 1
ATOM 9064 C C . VAL B 1 255 ? 30.405 25.939 80.094 1.00 23.08 272 VAL B C 1
ATOM 9065 O O . VAL B 1 255 ? 31.537 25.695 79.884 1.00 29.00 272 VAL B O 1
ATOM 9078 N N . SER B 1 256 ? 29.434 25.266 79.539 1.00 29.34 273 SER B N 1
ATOM 9079 C CA . SER B 1 256 ? 29.698 24.153 78.660 1.00 26.11 273 SER B CA 1
ATOM 9080 C C . SER B 1 256 ? 30.395 24.577 77.389 1.00 24.64 273 SER B C 1
ATOM 9081 O O . SER B 1 256 ? 31.227 23.918 76.911 1.00 26.47 273 SER B O 1
ATOM 9089 N N . ASN B 1 257 ? 30.041 25.730 76.890 1.00 30.75 274 ASN B N 1
ATOM 9090 C CA . ASN B 1 257 ? 30.694 26.298 75.720 1.00 28.03 274 ASN B CA 1
ATOM 9091 C C . ASN B 1 257 ? 32.180 26.562 75.981 1.00 26.51 274 ASN B C 1
ATOM 9092 O O . ASN B 1 257 ? 33.023 26.217 75.216 1.00 26.65 274 ASN B O 1
ATOM 9103 N N . ILE B 1 258 ? 32.467 27.132 77.130 1.00 26.01 275 ILE B N 1
ATOM 9104 C CA . ILE B 1 258 ? 33.817 27.410 77.558 1.00 23.56 275 ILE B CA 1
ATOM 9105 C C . ILE B 1 258 ? 34.616 26.136 77.733 1.00 22.58 275 ILE B C 1
ATOM 9106 O O . ILE B 1 258 ? 35.683 26.047 77.302 1.00 24.31 275 ILE B O 1
ATOM 9122 N N . VAL B 1 259 ? 34.012 25.130 78.318 1.00 29.20 276 VAL B N 1
ATOM 9123 C CA . VAL B 1 259 ? 34.638 23.819 78.476 1.00 25.02 276 VAL B CA 1
ATOM 9124 C C . VAL B 1 259 ? 34.973 23.187 77.115 1.00 23.11 276 VAL B C 1
ATOM 9125 O O . VAL B 1 259 ? 36.059 22.772 76.846 1.00 25.89 276 VAL B O 1
ATOM 9138 N N . ALA B 1 260 ? 34.001 23.233 76.239 1.00 26.15 277 ALA B N 1
ATOM 9139 C CA . ALA B 1 260 ? 34.184 22.737 74.894 1.00 28.18 277 ALA B CA 1
ATOM 9140 C C . ALA B 1 260 ? 35.271 23.440 74.151 1.00 25.69 277 ALA B C 1
ATOM 9141 O O . ALA B 1 260 ? 36.006 22.816 73.510 1.00 24.82 277 ALA B O 1
ATOM 9148 N N . VAL B 1 261 ? 35.384 24.749 74.273 1.00 25.92 278 VAL B N 1
ATOM 9149 C CA . VAL B 1 261 ? 36.487 25.477 73.661 1.00 23.75 278 VAL B CA 1
ATOM 9150 C C . VAL B 1 261 ? 37.820 25.021 74.210 1.00 24.69 278 VAL B C 1
ATOM 9151 O O . VAL B 1 261 ? 38.756 24.892 73.513 1.00 24.76 278 VAL B O 1
ATOM 9164 N N . HIS B 1 262 ? 37.853 24.834 75.509 1.00 24.74 279 HIS B N 1
ATOM 9165 C CA . HIS B 1 262 ? 39.075 24.491 76.171 1.00 27.82 279 HIS B CA 1
ATOM 9166 C C . HIS B 1 262 ? 39.566 23.204 75.675 1.00 28.45 279 HIS B C 1
ATOM 9167 O O . HIS B 1 262 ? 40.699 23.059 75.300 1.00 28.25 279 HIS B O 1
ATOM 9182 N N . ALA B 1 263 ? 38.660 22.272 75.605 1.00 30.59 280 ALA B N 1
ATOM 9183 C CA . ALA B 1 263 ? 38.999 20.975 75.078 1.00 29.83 280 ALA B CA 1
ATOM 9184 C C . ALA B 1 263 ? 39.479 21.076 73.637 1.00 31.09 280 ALA B C 1
ATOM 9185 O O . ALA B 1 263 ? 40.483 20.563 73.325 1.00 36.78 280 ALA B O 1
ATOM 9192 N N . ALA B 1 264 ? 38.799 21.829 72.801 1.00 32.95 281 ALA B N 1
ATOM 9193 C CA . ALA B 1 264 ? 39.224 21.975 71.424 1.00 29.61 281 ALA B CA 1
ATOM 9194 C C . ALA B 1 264 ? 40.579 22.608 71.243 1.00 32.06 281 ALA B C 1
ATOM 9195 O O . ALA B 1 264 ? 41.336 22.166 70.446 1.00 32.61 281 ALA B O 1
ATOM 9202 N N . VAL B 1 265 ? 40.862 23.676 71.945 1.00 31.89 282 VAL B N 1
ATOM 9203 C CA . VAL B 1 265 ? 42.145 24.314 71.804 1.00 33.73 282 VAL B CA 1
ATOM 9204 C C . VAL B 1 265 ? 43.312 23.499 72.309 1.00 37.57 282 VAL B C 1
ATOM 9205 O O . VAL B 1 265 ? 44.372 23.582 71.774 1.00 43.65 282 VAL B O 1
ATOM 9218 N N . THR B 1 266 ? 43.111 22.794 73.397 1.00 38.62 283 THR B N 1
ATOM 9219 C CA . THR B 1 266 ? 44.121 21.944 74.030 1.00 36.28 283 THR B CA 1
ATOM 9220 C C . THR B 1 266 ? 44.466 20.629 73.365 1.00 39.70 283 THR B C 1
ATOM 9221 O O . THR B 1 266 ? 45.583 20.166 73.394 1.00 43.45 283 THR B O 1
ATOM 9232 N N . GLY B 1 267 ? 43.460 20.029 72.785 1.00 40.88 284 GLY B N 1
ATOM 9233 C CA . GLY B 1 267 ? 43.552 18.691 72.244 1.00 43.12 284 GLY B CA 1
ATOM 9234 C C . GLY B 1 267 ? 43.121 17.629 73.198 1.00 45.94 284 GLY B C 1
ATOM 9235 O O . GLY B 1 267 ? 43.242 16.477 72.896 1.00 47.88 284 GLY B O 1
ATOM 9239 N N . LEU B 1 268 ? 42.632 18.047 74.345 1.00 42.32 285 LEU B N 1
ATOM 9240 C CA . LEU B 1 268 ? 42.143 17.161 75.360 1.00 44.94 285 LEU B CA 1
ATOM 9241 C C . LEU B 1 268 ? 40.677 17.006 75.238 1.00 46.19 285 LEU B C 1
ATOM 9242 O O . LEU B 1 268 ? 40.044 17.812 74.633 1.00 45.53 285 LEU B O 1
ATOM 9258 N N . SER B 1 269 ? 40.135 15.952 75.817 1.00 44.25 286 SER B N 1
ATOM 9259 C CA . SER B 1 269 ? 38.720 15.710 75.790 1.00 44.85 286 SER B CA 1
ATOM 9260 C C . SER B 1 269 ? 37.940 16.516 76.800 1.00 45.54 286 SER B C 1
ATOM 9261 O O . SER B 1 269 ? 38.474 16.894 77.780 1.00 42.02 286 SER B O 1
ATOM 9269 N N . VAL B 1 270 ? 36.651 16.668 76.588 1.00 40.29 287 VAL B N 1
ATOM 9270 C CA . VAL B 1 270 ? 35.842 17.408 77.528 1.00 41.95 287 VAL B CA 1
ATOM 9271 C C . VAL B 1 270 ? 35.908 16.732 78.888 1.00 45.21 287 VAL B C 1
ATOM 9272 O O . VAL B 1 270 ? 35.933 17.380 79.894 1.00 37.93 287 VAL B O 1
ATOM 9285 N N . GLU B 1 271 ? 35.831 15.420 78.877 1.00 47.39 288 GLU B N 1
ATOM 9286 C CA . GLU B 1 271 ? 35.817 14.672 80.099 1.00 47.25 288 GLU B CA 1
ATOM 9287 C C . GLU B 1 271 ? 37.119 14.909 80.835 1.00 45.24 288 GLU B C 1
ATOM 9288 O O . GLU B 1 271 ? 37.097 15.146 82.009 1.00 46.86 288 GLU B O 1
ATOM 9300 N N . GLU B 1 272 ? 38.228 14.938 80.133 1.00 41.58 289 GLU B N 1
ATOM 9301 C CA . GLU B 1 272 ? 39.483 15.267 80.761 1.00 40.74 289 GLU B CA 1
ATOM 9302 C C . GLU B 1 272 ? 39.634 16.645 81.353 1.00 44.96 289 GLU B C 1
ATOM 9303 O O . GLU B 1 272 ? 40.211 16.776 82.408 1.00 42.60 289 GLU B O 1
ATOM 9315 N N . VAL B 1 273 ? 39.198 17.677 80.656 1.00 44.88 290 VAL B N 1
ATOM 9316 C CA . VAL B 1 273 ? 39.350 19.021 81.181 1.00 40.31 290 VAL B CA 1
ATOM 9317 C C . VAL B 1 273 ? 38.505 19.222 82.425 1.00 42.88 290 VAL B C 1
ATOM 9318 O O . VAL B 1 273 ? 38.867 19.968 83.290 1.00 40.39 290 VAL B O 1
ATOM 9331 N N . VAL B 1 274 ? 37.362 18.587 82.474 1.00 37.96 291 VAL B N 1
ATOM 9332 C CA . VAL B 1 274 ? 36.523 18.698 83.625 1.00 38.15 291 VAL B CA 1
ATOM 9333 C C . VAL B 1 274 ? 37.243 18.094 84.845 1.00 45.37 291 VAL B C 1
ATOM 9334 O O . VAL B 1 274 ? 37.227 18.668 85.906 1.00 43.01 291 VAL B O 1
ATOM 9347 N N . ARG B 1 275 ? 37.860 16.944 84.676 1.00 40.64 292 ARG B N 1
ATOM 9348 C CA . ARG B 1 275 ? 38.499 16.279 85.777 1.00 48.93 292 ARG B CA 1
ATOM 9349 C C . ARG B 1 275 ? 39.680 17.047 86.284 1.00 49.11 292 ARG B C 1
ATOM 9350 O O . ARG B 1 275 ? 39.819 17.205 87.458 1.00 48.60 292 ARG B O 1
ATOM 9371 N N . ARG B 1 276 ? 40.493 17.558 85.386 1.00 46.05 293 ARG B N 1
ATOM 9372 C CA . ARG B 1 276 ? 41.612 18.395 85.766 1.00 47.70 293 ARG B CA 1
ATOM 9373 C C . ARG B 1 276 ? 41.215 19.671 86.460 1.00 49.05 293 ARG B C 1
ATOM 9374 O O . ARG B 1 276 ? 41.963 20.228 87.208 1.00 51.74 293 ARG B O 1
ATOM 9395 N N . SER B 1 277 ? 40.020 20.127 86.217 1.00 44.78 294 SER B N 1
ATOM 9396 C CA . SER B 1 277 ? 39.546 21.345 86.808 1.00 46.71 294 SER B CA 1
ATOM 9397 C C . SER B 1 277 ? 38.884 21.152 88.153 1.00 47.17 294 SER B C 1
ATOM 9398 O O . SER B 1 277 ? 38.318 22.067 88.721 1.00 47.36 294 SER B O 1
ATOM 9406 N N . ALA B 1 278 ? 38.929 19.930 88.611 1.00 50.50 295 ALA B N 1
ATOM 9407 C CA . ALA B 1 278 ? 38.360 19.616 89.891 1.00 51.04 295 ALA B CA 1
ATOM 9408 C C . ALA B 1 278 ? 39.080 20.489 90.903 1.00 40.83 295 ALA B C 1
ATOM 9409 O O . ALA B 1 278 ? 40.262 20.659 90.850 1.00 46.57 295 ALA B O 1
ATOM 9416 N N . GLY B 1 279 ? 38.334 21.085 91.797 1.00 45.02 296 GLY B N 1
ATOM 9417 C CA . GLY B 1 279 ? 38.908 22.035 92.693 1.00 41.09 296 GLY B CA 1
ATOM 9418 C C . GLY B 1 279 ? 39.098 23.415 92.144 1.00 48.44 296 GLY B C 1
ATOM 9419 O O . GLY B 1 279 ? 39.787 24.203 92.737 1.00 47.59 296 GLY B O 1
ATOM 9423 N N . MET B 1 280 ? 38.501 23.704 91.008 1.00 47.05 297 MET B N 1
ATOM 9424 C CA . MET B 1 280 ? 38.616 25.017 90.459 1.00 41.69 297 MET B CA 1
ATOM 9425 C C . MET B 1 280 ? 37.279 25.691 90.363 1.00 43.48 297 MET B C 1
ATOM 9426 O O . MET B 1 280 ? 36.317 25.095 89.980 1.00 49.42 297 MET B O 1
ATOM 9440 N N . ASN B 1 281 ? 37.218 26.932 90.792 1.00 36.24 298 ASN B N 1
ATOM 9441 C CA . ASN B 1 281 ? 36.033 27.697 90.627 1.00 42.02 298 ASN B CA 1
ATOM 9442 C C . ASN B 1 281 ? 35.884 28.146 89.156 1.00 42.21 298 ASN B C 1
ATOM 9443 O O . ASN B 1 281 ? 36.820 28.114 88.412 1.00 32.63 298 ASN B O 1
ATOM 9454 N N . THR B 1 282 ? 34.669 28.512 88.784 1.00 41.57 299 THR B N 1
ATOM 9455 C CA . THR B 1 282 ? 34.357 28.844 87.422 1.00 40.65 299 THR B CA 1
ATOM 9456 C C . THR B 1 282 ? 35.116 30.057 87.019 1.00 38.15 299 THR B C 1
ATOM 9457 O O . THR B 1 282 ? 35.659 30.096 85.969 1.00 34.67 299 THR B O 1
ATOM 9468 N N . ALA B 1 283 ? 35.227 31.011 87.919 1.00 41.50 300 ALA B N 1
ATOM 9469 C CA . ALA B 1 283 ? 35.904 32.225 87.578 1.00 35.59 300 ALA B CA 1
ATOM 9470 C C . ALA B 1 283 ? 37.332 32.012 87.198 1.00 36.59 300 ALA B C 1
ATOM 9471 O O . ALA B 1 283 ? 37.748 32.498 86.198 1.00 34.61 300 ALA B O 1
ATOM 9478 N N . ARG B 1 284 ? 38.102 31.293 87.993 1.00 36.62 301 ARG B N 1
ATOM 9479 C CA . ARG B 1 284 ? 39.466 31.008 87.644 1.00 33.96 301 ARG B CA 1
ATOM 9480 C C . ARG B 1 284 ? 39.496 30.138 86.421 1.00 26.86 301 ARG B C 1
ATOM 9481 O O . ARG B 1 284 ? 40.339 30.298 85.625 1.00 32.84 301 ARG B O 1
ATOM 9502 N N . TYR B 1 285 ? 38.563 29.219 86.304 1.00 32.56 302 TYR B N 1
ATOM 9503 C CA . TYR B 1 285 ? 38.555 28.302 85.166 1.00 35.21 302 TYR B CA 1
ATOM 9504 C C . TYR B 1 285 ? 38.419 29.035 83.822 1.00 24.96 302 TYR B C 1
ATOM 9505 O O . TYR B 1 285 ? 39.148 28.784 82.928 1.00 26.57 302 TYR B O 1
ATOM 9523 N N . LYS B 1 286 ? 37.558 30.014 83.762 1.00 27.65 303 LYS B N 1
ATOM 9524 C CA . LYS B 1 286 ? 37.348 30.771 82.537 1.00 25.24 303 LYS B CA 1
ATOM 9525 C C . LYS B 1 286 ? 38.611 31.423 82.074 1.00 26.63 303 LYS B C 1
ATOM 9526 O O . LYS B 1 286 ? 38.896 31.431 80.926 1.00 22.20 303 LYS B O 1
ATOM 9545 N N . LEU B 1 287 ? 39.379 31.967 82.993 1.00 25.28 304 LEU B N 1
ATOM 9546 C CA . LEU B 1 287 ? 40.622 32.619 82.649 1.00 24.61 304 LEU B CA 1
ATOM 9547 C C . LEU B 1 287 ? 41.696 31.678 82.181 1.00 25.41 304 LEU B C 1
ATOM 9548 O O . LEU B 1 287 ? 42.531 32.004 81.436 1.00 23.18 304 LEU B O 1
ATOM 9564 N N . ALA B 1 288 ? 41.638 30.474 82.695 1.00 26.57 305 ALA B N 1
ATOM 9565 C CA . ALA B 1 288 ? 42.514 29.429 82.271 1.00 20.96 305 ALA B CA 1
ATOM 9566 C C . ALA B 1 288 ? 42.254 29.086 80.792 1.00 22.69 305 ALA B C 1
ATOM 9567 O O . ALA B 1 288 ? 43.129 28.887 80.050 1.00 28.25 305 ALA B O 1
ATOM 9574 N N . VAL B 1 289 ? 41.003 29.027 80.436 1.00 27.84 306 VAL B N 1
ATOM 9575 C CA . VAL B 1 289 ? 40.627 28.810 79.045 1.00 25.84 306 VAL B CA 1
ATOM 9576 C C . VAL B 1 289 ? 41.103 29.956 78.182 1.00 19.89 306 VAL B C 1
ATOM 9577 O O . VAL B 1 289 ? 41.659 29.735 77.173 1.00 26.08 306 VAL B O 1
ATOM 9590 N N . ALA B 1 290 ? 40.989 31.161 78.687 1.00 23.46 307 ALA B N 1
ATOM 9591 C CA . ALA B 1 290 ? 41.474 32.320 77.994 1.00 25.92 307 ALA B CA 1
ATOM 9592 C C . ALA B 1 290 ? 42.942 32.212 77.713 1.00 24.39 307 ALA B C 1
ATOM 9593 O O . ALA B 1 290 ? 43.345 32.462 76.648 1.00 22.58 307 ALA B O 1
ATOM 9600 N N . ASP B 1 291 ? 43.740 31.776 78.680 1.00 26.49 308 ASP B N 1
ATOM 9601 C CA . ASP B 1 291 ? 45.154 31.627 78.465 1.00 20.65 308 ASP B CA 1
ATOM 9602 C C . ASP B 1 291 ? 45.441 30.629 77.368 1.00 18.76 308 ASP B C 1
ATOM 9603 O O . ASP B 1 291 ? 46.351 30.763 76.629 1.00 20.16 308 ASP B O 1
ATOM 9612 N N . ALA B 1 292 ? 44.661 29.574 77.356 1.00 20.82 309 ALA B N 1
ATOM 9613 C CA . ALA B 1 292 ? 44.823 28.519 76.375 1.00 25.51 309 ALA B CA 1
ATOM 9614 C C . ALA B 1 292 ? 44.529 29.029 74.938 1.00 22.82 309 ALA B C 1
ATOM 9615 O O . ALA B 1 292 ? 45.195 28.732 74.034 1.00 24.17 309 ALA B O 1
ATOM 9622 N N . VAL B 1 293 ? 43.494 29.808 74.819 1.00 23.60 310 VAL B N 1
ATOM 9623 C CA . VAL B 1 293 ? 43.145 30.464 73.556 1.00 26.40 310 VAL B CA 1
ATOM 9624 C C . VAL B 1 293 ? 44.196 31.444 73.100 1.00 24.51 310 VAL B C 1
ATOM 9625 O O . VAL B 1 293 ? 44.566 31.445 71.992 1.00 24.39 310 VAL B O 1
ATOM 9638 N N . ILE B 1 294 ? 44.725 32.231 74.017 1.00 24.24 311 ILE B N 1
ATOM 9639 C CA . ILE B 1 294 ? 45.760 33.182 73.684 1.00 21.67 311 ILE B CA 1
ATOM 9640 C C . ILE B 1 294 ? 46.977 32.495 73.120 1.00 25.57 311 ILE B C 1
ATOM 9641 O O . ILE B 1 294 ? 47.588 32.979 72.236 1.00 22.83 311 ILE B O 1
ATOM 9657 N N . GLU B 1 295 ? 47.347 31.376 73.703 1.00 30.26 312 GLU B N 1
ATOM 9658 C CA . GLU B 1 295 ? 48.513 30.662 73.263 1.00 25.63 312 GLU B CA 1
ATOM 9659 C C . GLU B 1 295 ? 48.313 30.109 71.861 1.00 24.77 312 GLU B C 1
ATOM 9660 O O . GLU B 1 295 ? 49.159 30.171 71.054 1.00 25.89 312 GLU B O 1
ATOM 9672 N N . LYS B 1 296 ? 47.157 29.547 71.640 1.00 25.86 313 LYS B N 1
ATOM 9673 C CA . LYS B 1 296 ? 46.819 28.998 70.325 1.00 24.94 313 LYS B CA 1
ATOM 9674 C C . LYS B 1 296 ? 46.838 30.071 69.224 1.00 22.35 313 LYS B C 1
ATOM 9675 O O . LYS B 1 296 ? 47.439 29.887 68.231 1.00 27.97 313 LYS B O 1
ATOM 9694 N N . PHE B 1 297 ? 46.226 31.200 69.472 1.00 26.33 314 PHE B N 1
ATOM 9695 C CA . PHE B 1 297 ? 46.211 32.322 68.559 1.00 22.48 314 PHE B CA 1
ATOM 9696 C C . PHE B 1 297 ? 47.510 33.077 68.371 1.00 28.71 314 PHE B C 1
ATOM 9697 O O . PHE B 1 297 ? 47.639 33.773 67.444 1.00 27.02 314 PHE B O 1
ATOM 9714 N N . ALA B 1 298 ? 48.439 32.997 69.307 1.00 26.37 315 ALA B N 1
ATOM 9715 C CA . ALA B 1 298 ? 49.543 33.927 69.307 1.00 25.75 315 ALA B CA 1
ATOM 9716 C C . ALA B 1 298 ? 50.450 33.879 68.124 1.00 21.79 315 ALA B C 1
ATOM 9717 O O . ALA B 1 298 ? 50.786 34.881 67.608 1.00 26.26 315 ALA B O 1
ATOM 9724 N N . PRO B 1 299 ? 50.880 32.728 67.684 1.00 24.02 316 PRO B N 1
ATOM 9725 C CA . PRO B 1 299 ? 51.662 32.619 66.471 1.00 21.36 316 PRO B CA 1
ATOM 9726 C C . PRO B 1 299 ? 50.877 33.043 65.204 1.00 25.23 316 PRO B C 1
ATOM 9727 O O . PRO B 1 299 ? 51.439 33.605 64.311 1.00 27.22 316 PRO B O 1
ATOM 9738 N N . ILE B 1 300 ? 49.605 32.736 65.178 1.00 23.41 317 ILE B N 1
ATOM 9739 C CA . ILE B 1 300 ? 48.758 33.132 64.074 1.00 23.42 317 ILE B CA 1
ATOM 9740 C C . ILE B 1 300 ? 48.690 34.651 63.994 1.00 24.91 317 ILE B C 1
ATOM 9741 O O . ILE B 1 300 ? 48.953 35.209 62.970 1.00 26.73 317 ILE B O 1
ATOM 9757 N N . LYS B 1 301 ? 48.451 35.291 65.118 1.00 27.14 318 LYS B N 1
ATOM 9758 C CA . LYS B 1 301 ? 48.419 36.728 65.174 1.00 23.02 318 LYS B CA 1
ATOM 9759 C C . LYS B 1 301 ? 49.752 37.364 64.776 1.00 28.87 318 LYS B C 1
ATOM 9760 O O . LYS B 1 301 ? 49.770 38.351 64.099 1.00 27.21 318 LYS B O 1
ATOM 9779 N N . ARG B 1 302 ? 50.862 36.782 65.179 1.00 29.24 319 ARG B N 1
ATOM 9780 C CA . ARG B 1 302 ? 52.135 37.315 64.782 1.00 24.32 319 ARG B CA 1
ATOM 9781 C C . ARG B 1 302 ? 52.309 37.231 63.294 1.00 29.26 319 ARG B C 1
ATOM 9782 O O . ARG B 1 302 ? 52.855 38.087 62.717 1.00 23.90 319 ARG B O 1
ATOM 9803 N N . GLU B 1 303 ? 51.906 36.134 62.697 1.00 23.35 320 GLU B N 1
ATOM 9804 C CA . GLU B 1 303 ? 52.030 35.963 61.260 1.00 26.20 320 GLU B CA 1
ATOM 9805 C C . GLU B 1 303 ? 51.134 36.911 60.455 1.00 23.73 320 GLU B C 1
ATOM 9806 O O . GLU B 1 303 ? 51.498 37.357 59.441 1.00 24.92 320 GLU B O 1
ATOM 9818 N N . ILE B 1 304 ? 49.969 37.177 60.979 1.00 24.45 321 ILE B N 1
ATOM 9819 C CA . ILE B 1 304 ? 49.013 38.061 60.355 1.00 28.84 321 ILE B CA 1
ATOM 9820 C C . ILE B 1 304 ? 49.668 39.406 60.268 1.00 25.43 321 ILE B C 1
ATOM 9821 O O . ILE B 1 304 ? 49.708 40.007 59.257 1.00 30.25 321 ILE B O 1
ATOM 9837 N N . GLU B 1 305 ? 50.264 39.823 61.350 1.00 25.99 322 GLU B N 1
ATOM 9838 C CA . GLU B 1 305 ? 50.911 41.124 61.402 1.00 26.48 322 GLU B CA 1
ATOM 9839 C C . GLU B 1 305 ? 52.033 41.250 60.425 1.00 24.79 322 GLU B C 1
ATOM 9840 O O . GLU B 1 305 ? 52.237 42.268 59.852 1.00 34.00 322 GLU B O 1
ATOM 9852 N N . LYS B 1 306 ? 52.776 40.201 60.266 1.00 28.36 323 LYS B N 1
ATOM 9853 C CA . LYS B 1 306 ? 53.818 40.167 59.280 1.00 27.34 323 LYS B CA 1
ATOM 9854 C C . LYS B 1 306 ? 53.339 40.155 57.823 1.00 26.09 323 LYS B C 1
ATOM 9855 O O . LYS B 1 306 ? 53.860 40.827 56.977 1.00 31.04 323 LYS B O 1
ATOM 9874 N N . LEU B 1 307 ? 52.340 39.342 57.568 1.00 26.55 324 LEU B N 1
ATOM 9875 C CA . LEU B 1 307 ? 51.754 39.187 56.236 1.00 29.16 324 LEU B CA 1
ATOM 9876 C C . LEU B 1 307 ? 51.090 40.460 55.717 1.00 25.61 324 LEU B C 1
ATOM 9877 O O . LEU B 1 307 ? 51.150 40.736 54.579 1.00 30.98 324 LEU B O 1
ATOM 9893 N N . LYS B 1 308 ? 50.503 41.229 56.601 1.00 28.55 325 LYS B N 1
ATOM 9894 C CA . LYS B 1 308 ? 49.796 42.448 56.248 1.00 28.20 325 LYS B CA 1
ATOM 9895 C C . LYS B 1 308 ? 50.716 43.497 55.647 1.00 29.28 325 LYS B C 1
ATOM 9896 O O . LYS B 1 308 ? 50.300 44.402 55.005 1.00 30.75 325 LYS B O 1
ATOM 9915 N N . LEU B 1 309 ? 51.986 43.321 55.895 1.00 30.38 326 LEU B N 1
ATOM 9916 C CA . LEU B 1 309 ? 53.017 44.211 55.428 1.00 38.02 326 LEU B CA 1
ATOM 9917 C C . LEU B 1 309 ? 53.271 44.157 53.947 1.00 37.83 326 LEU B C 1
ATOM 9918 O O . LEU B 1 309 ? 53.904 45.036 53.419 1.00 35.87 326 LEU B O 1
ATOM 9934 N N . ASP B 1 310 ? 52.847 43.095 53.297 1.00 33.52 327 ASP B N 1
ATOM 9935 C CA . ASP B 1 310 ? 53.148 42.925 51.894 1.00 34.40 327 ASP B CA 1
ATOM 9936 C C . ASP B 1 310 ? 51.895 42.618 51.067 1.00 31.51 327 ASP B C 1
ATOM 9937 O O . ASP B 1 310 ? 51.609 41.507 50.787 1.00 25.22 327 ASP B O 1
ATOM 9946 N N . LYS B 1 311 ? 51.180 43.667 50.727 1.00 31.09 328 LYS B N 1
ATOM 9947 C CA . LYS B 1 311 ? 49.934 43.577 50.005 1.00 34.83 328 LYS B CA 1
ATOM 9948 C C . LYS B 1 311 ? 50.114 42.939 48.641 1.00 35.96 328 LYS B C 1
ATOM 9949 O O . LYS B 1 311 ? 49.240 42.261 48.222 1.00 35.00 328 LYS B O 1
ATOM 9968 N N . ASP B 1 312 ? 51.227 43.153 47.961 1.00 33.77 329 ASP B N 1
ATOM 9969 C CA . ASP B 1 312 ? 51.455 42.581 46.647 1.00 33.19 329 ASP B CA 1
ATOM 9970 C C . ASP B 1 312 ? 51.469 41.088 46.709 1.00 28.86 329 ASP B C 1
ATOM 9971 O O . ASP B 1 312 ? 50.986 40.465 45.845 1.00 33.13 329 ASP B O 1
ATOM 9980 N N . HIS B 1 313 ? 52.058 40.546 47.735 1.00 28.87 330 HIS B N 1
ATOM 9981 C CA . HIS B 1 313 ? 52.117 39.139 47.897 1.00 29.96 330 HIS B CA 1
ATOM 9982 C C . HIS B 1 313 ? 50.736 38.529 48.116 1.00 23.78 330 HIS B C 1
ATOM 9983 O O . HIS B 1 313 ? 50.432 37.535 47.588 1.00 27.72 330 HIS B O 1
ATOM 9998 N N . LEU B 1 314 ? 49.926 39.148 48.931 1.00 25.46 331 LEU B N 1
ATOM 9999 C CA . LEU B 1 314 ? 48.589 38.676 49.200 1.00 21.56 331 LEU B CA 1
ATOM 10000 C C . LEU B 1 314 ? 47.712 38.672 47.931 1.00 26.83 331 LEU B C 1
ATOM 10001 O O . LEU B 1 314 ? 46.980 37.775 47.706 1.00 24.52 331 LEU B O 1
ATOM 10017 N N . GLU B 1 315 ? 47.839 39.715 47.144 1.00 24.99 332 GLU B N 1
ATOM 10018 C CA . GLU B 1 315 ? 47.133 39.844 45.884 1.00 26.68 332 GLU B CA 1
ATOM 10019 C C . GLU B 1 315 ? 47.549 38.753 44.893 1.00 31.80 332 GLU B C 1
ATOM 10020 O O . GLU B 1 315 ? 46.747 38.142 44.247 1.00 28.45 332 GLU B O 1
ATOM 10032 N N . LYS B 1 316 ? 48.838 38.536 44.810 1.00 25.98 333 LYS B N 1
ATOM 10033 C CA . LYS B 1 316 ? 49.408 37.530 43.958 1.00 27.40 333 LYS B CA 1
ATOM 10034 C C . LYS B 1 316 ? 49.042 36.114 44.325 1.00 27.19 333 LYS B C 1
ATOM 10035 O O . LYS B 1 316 ? 48.805 35.337 43.479 1.00 27.34 333 LYS B O 1
ATOM 10054 N N . VAL B 1 317 ? 48.958 35.792 45.596 1.00 28.56 334 VAL B N 1
ATOM 10055 C CA . VAL B 1 317 ? 48.505 34.474 46.013 1.00 29.92 334 VAL B CA 1
ATOM 10056 C C . VAL B 1 317 ? 47.070 34.170 45.519 1.00 26.52 334 VAL B C 1
ATOM 10057 O O . VAL B 1 317 ? 46.803 33.119 45.069 1.00 23.74 334 VAL B O 1
ATOM 10070 N N . LEU B 1 318 ? 46.170 35.114 45.673 1.00 23.68 335 LEU B N 1
ATOM 10071 C CA . LEU B 1 318 ? 44.827 34.973 45.173 1.00 27.52 335 LEU B CA 1
ATOM 10072 C C . LEU B 1 318 ? 44.750 34.898 43.673 1.00 28.23 335 LEU B C 1
ATOM 10073 O O . LEU B 1 318 ? 43.955 34.176 43.127 1.00 28.48 335 LEU B O 1
ATOM 10089 N N . GLN B 1 319 ? 45.562 35.682 43.015 1.00 27.93 336 GLN B N 1
ATOM 10090 C CA . GLN B 1 319 ? 45.541 35.706 41.592 1.00 32.42 336 GLN B CA 1
ATOM 10091 C C . GLN B 1 319 ? 45.910 34.351 41.076 1.00 28.23 336 GLN B C 1
ATOM 10092 O O . GLN B 1 319 ? 45.272 33.827 40.233 1.00 23.78 336 GLN B O 1
ATOM 10106 N N . ILE B 1 320 ? 46.952 33.786 41.612 1.00 27.38 337 ILE B N 1
ATOM 10107 C CA . ILE B 1 320 ? 47.389 32.488 41.175 1.00 21.51 337 ILE B CA 1
ATOM 10108 C C . ILE B 1 320 ? 46.357 31.414 41.466 1.00 23.32 337 ILE B C 1
ATOM 10109 O O . ILE B 1 320 ? 46.130 30.566 40.694 1.00 26.36 337 ILE B O 1
ATOM 10125 N N . GLY B 1 321 ? 45.768 31.468 42.623 1.00 23.02 338 GLY B N 1
ATOM 10126 C CA . GLY B 1 321 ? 44.774 30.519 43.026 1.00 26.12 338 GLY B CA 1
ATOM 10127 C C . GLY B 1 321 ? 43.502 30.629 42.182 1.00 19.78 338 GLY B C 1
ATOM 10128 O O . GLY B 1 321 ? 42.913 29.688 41.835 1.00 21.59 338 GLY B O 1
ATOM 10132 N N . SER B 1 322 ? 43.106 31.840 41.896 1.00 18.97 339 SER B N 1
ATOM 10133 C CA . SER B 1 322 ? 41.936 32.103 41.083 1.00 22.86 339 SER B CA 1
ATOM 10134 C C . SER B 1 322 ? 42.113 31.540 39.648 1.00 21.47 339 SER B C 1
ATOM 10135 O O . SER B 1 322 ? 41.231 30.983 39.100 1.00 21.32 339 SER B O 1
ATOM 10143 N N . ALA B 1 323 ? 43.290 31.679 39.083 1.00 24.59 340 ALA B N 1
ATOM 10144 C CA . ALA B 1 323 ? 43.580 31.139 37.775 1.00 22.58 340 ALA B CA 1
ATOM 10145 C C . ALA B 1 323 ? 43.472 29.633 37.768 1.00 22.60 340 ALA B C 1
ATOM 10146 O O . ALA B 1 323 ? 42.987 29.070 36.853 1.00 24.63 340 ALA B O 1
ATOM 10153 N N . LYS B 1 324 ? 43.929 28.984 38.812 1.00 17.76 341 LYS B N 1
ATOM 10154 C CA . LYS B 1 324 ? 43.765 27.553 38.931 1.00 20.40 341 LYS B CA 1
ATOM 10155 C C . LYS B 1 324 ? 42.305 27.085 39.049 1.00 27.92 341 LYS B C 1
ATOM 10156 O O . LYS B 1 324 ? 41.903 26.137 38.453 1.00 24.33 341 LYS B O 1
ATOM 10175 N N . ALA B 1 325 ? 41.555 27.775 39.880 1.00 21.07 342 ALA B N 1
ATOM 10176 C CA . ALA B 1 325 ? 40.159 27.501 40.028 1.00 18.51 342 ALA B CA 1
ATOM 10177 C C . ALA B 1 325 ? 39.429 27.752 38.710 1.00 17.84 342 ALA B C 1
ATOM 10178 O O . ALA B 1 325 ? 38.608 27.018 38.340 1.00 21.82 342 ALA B O 1
ATOM 10185 N N . LYS B 1 326 ? 39.802 28.776 38.010 1.00 21.41 343 LYS B N 1
ATOM 10186 C CA . LYS B 1 326 ? 39.112 29.136 36.788 1.00 26.84 343 LYS B CA 1
ATOM 10187 C C . LYS B 1 326 ? 39.174 28.022 35.789 1.00 26.20 343 LYS B C 1
ATOM 10188 O O . LYS B 1 326 ? 38.222 27.737 35.157 1.00 29.58 343 LYS B O 1
ATOM 10207 N N . GLU B 1 327 ? 40.315 27.413 35.657 1.00 23.96 344 GLU B N 1
ATOM 10208 C CA . GLU B 1 327 ? 40.493 26.337 34.712 1.00 28.99 344 GLU B CA 1
ATOM 10209 C C . GLU B 1 327 ? 39.670 25.132 35.052 1.00 26.28 344 GLU B C 1
ATOM 10210 O O . GLU B 1 327 ? 39.123 24.521 34.183 1.00 24.38 344 GLU B O 1
ATOM 10222 N N . LEU B 1 328 ? 39.579 24.808 36.323 1.00 20.49 345 LEU B N 1
ATOM 10223 C CA . LEU B 1 328 ? 38.729 23.722 36.756 1.00 23.55 345 LEU B CA 1
ATOM 10224 C C . LEU B 1 328 ? 37.241 23.986 36.480 1.00 22.07 345 LEU B C 1
ATOM 10225 O O . LEU B 1 328 ? 36.532 23.166 36.019 1.00 21.79 345 LEU B O 1
ATOM 10241 N N . ALA B 1 329 ? 36.841 25.179 36.823 1.00 18.45 346 ALA B N 1
ATOM 10242 C CA . ALA B 1 329 ? 35.482 25.634 36.689 1.00 20.51 346 ALA B CA 1
ATOM 10243 C C . ALA B 1 329 ? 34.997 25.708 35.243 1.00 24.42 346 ALA B C 1
ATOM 10244 O O . ALA B 1 329 ? 33.915 25.358 34.958 1.00 20.88 346 ALA B O 1
ATOM 10251 N N . TYR B 1 330 ? 35.845 26.187 34.365 1.00 21.85 347 TYR B N 1
ATOM 10252 C CA . TYR B 1 330 ? 35.492 26.390 32.980 1.00 22.13 347 TYR B CA 1
ATOM 10253 C C . TYR B 1 330 ? 35.099 25.064 32.408 1.00 25.00 347 TYR B C 1
ATOM 10254 O O . TYR B 1 330 ? 34.090 24.939 31.796 1.00 24.32 347 TYR B O 1
ATOM 10272 N N . THR B 1 331 ? 35.880 24.059 32.712 1.00 24.93 348 THR B N 1
ATOM 10273 C CA . THR B 1 331 ? 35.682 22.743 32.151 1.00 23.06 348 THR B CA 1
ATOM 10274 C C . THR B 1 331 ? 34.332 22.149 32.527 1.00 28.86 348 THR B C 1
ATOM 10275 O O . THR B 1 331 ? 33.629 21.629 31.699 1.00 25.01 348 THR B O 1
ATOM 10286 N N . VAL B 1 332 ? 33.981 22.257 33.784 1.00 23.93 349 VAL B N 1
ATOM 10287 C CA . VAL B 1 332 ? 32.705 21.802 34.269 1.00 20.51 349 VAL B CA 1
ATOM 10288 C C . VAL B 1 332 ? 31.499 22.580 33.713 1.00 24.52 349 VAL B C 1
ATOM 10289 O O . VAL B 1 332 ? 30.505 22.012 33.417 1.00 24.57 349 VAL B O 1
ATOM 10302 N N . CYS B 1 333 ? 31.621 23.886 33.681 1.00 21.64 350 CYS B N 1
ATOM 10303 C CA . CYS B 1 333 ? 30.560 24.745 33.265 1.00 23.48 350 CYS B CA 1
ATOM 10304 C C . CYS B 1 333 ? 30.221 24.483 31.792 1.00 26.38 350 CYS B C 1
ATOM 10305 O O . CYS B 1 333 ? 29.092 24.468 31.436 1.00 25.07 350 CYS B O 1
ATOM 10313 N N . GLN B 1 334 ? 31.218 24.218 30.980 1.00 23.35 351 GLN B N 1
ATOM 10314 C CA . GLN B 1 334 ? 30.980 23.856 29.587 1.00 30.56 351 GLN B CA 1
ATOM 10315 C C . GLN B 1 334 ? 30.162 22.583 29.483 1.00 31.42 351 GLN B C 1
ATOM 10316 O O . GLN B 1 334 ? 29.308 22.486 28.647 1.00 26.54 351 GLN B O 1
ATOM 10330 N N . GLU B 1 335 ? 30.442 21.620 30.349 1.00 23.65 352 GLU B N 1
ATOM 10331 C CA . GLU B 1 335 ? 29.700 20.376 30.388 1.00 24.02 352 GLU B CA 1
ATOM 10332 C C . GLU B 1 335 ? 28.264 20.584 30.776 1.00 22.91 352 GLU B C 1
ATOM 10333 O O . GLU B 1 335 ? 27.392 20.059 30.185 1.00 19.90 352 GLU B O 1
ATOM 10345 N N . VAL B 1 336 ? 28.069 21.410 31.771 1.00 21.24 353 VAL B N 1
ATOM 10346 C CA . VAL B 1 336 ? 26.764 21.764 32.230 1.00 20.56 353 VAL B CA 1
ATOM 10347 C C . VAL B 1 336 ? 25.973 22.417 31.111 1.00 19.78 353 VAL B C 1
ATOM 10348 O O . VAL B 1 336 ? 24.866 22.132 30.952 1.00 22.52 353 VAL B O 1
ATOM 10361 N N . LYS B 1 337 ? 26.593 23.285 30.378 1.00 20.58 354 LYS B N 1
ATOM 10362 C CA . LYS B 1 337 ? 25.925 23.999 29.295 1.00 23.75 354 LYS B CA 1
ATOM 10363 C C . LYS B 1 337 ? 25.444 23.070 28.206 1.00 22.68 354 LYS B C 1
ATOM 10364 O O . LYS B 1 337 ? 24.375 23.198 27.741 1.00 23.45 354 LYS B O 1
ATOM 10383 N N . LYS B 1 338 ? 26.267 22.106 27.867 1.00 24.91 355 LYS B N 1
ATOM 10384 C CA . LYS B 1 338 ? 25.898 21.086 26.914 1.00 26.68 355 LYS B CA 1
ATOM 10385 C C . LYS B 1 338 ? 24.691 20.291 27.414 1.00 26.07 355 LYS B C 1
ATOM 10386 O O . LYS B 1 338 ? 23.793 20.054 26.690 1.00 23.18 355 LYS B O 1
ATOM 10405 N N . LEU B 1 339 ? 24.674 19.948 28.685 1.00 20.67 356 LEU B N 1
ATOM 10406 C CA . LEU B 1 339 ? 23.584 19.199 29.251 1.00 18.87 356 LEU B CA 1
ATOM 10407 C C . LEU B 1 339 ? 22.264 19.942 29.222 1.00 23.34 356 LEU B C 1
ATOM 10408 O O . LEU B 1 339 ? 21.264 19.386 28.989 1.00 20.15 356 LEU B O 1
ATOM 10424 N N . VAL B 1 340 ? 22.312 21.218 29.536 1.00 20.63 357 VAL B N 1
ATOM 10425 C CA . VAL B 1 340 ? 21.158 22.074 29.620 1.00 18.19 357 VAL B CA 1
ATOM 10426 C C . VAL B 1 340 ? 20.543 22.387 28.233 1.00 23.36 357 VAL B C 1
ATOM 10427 O O . VAL B 1 340 ? 19.401 22.578 28.132 1.00 22.93 357 VAL B O 1
ATOM 10440 N N . GLY B 1 341 ? 21.367 22.459 27.229 1.00 19.89 358 GLY B N 1
ATOM 10441 C CA . GLY B 1 341 ? 20.960 22.732 25.879 1.00 22.20 358 GLY B CA 1
ATOM 10442 C C . GLY B 1 341 ? 21.483 24.029 25.308 1.00 27.82 358 GLY B C 1
ATOM 10443 O O . GLY B 1 341 ? 21.159 24.366 24.206 1.00 24.32 358 GLY B O 1
ATOM 10447 N N . PHE B 1 342 ? 22.278 24.746 26.082 1.00 21.29 359 PHE B N 1
ATOM 10448 C CA . PHE B 1 342 ? 22.904 25.954 25.635 1.00 21.07 359 PHE B CA 1
ATOM 10449 C C . PHE B 1 342 ? 23.934 25.696 24.558 1.00 28.15 359 PHE B C 1
ATOM 10450 O O . PHE B 1 342 ? 24.118 26.488 23.715 1.00 29.20 359 PHE B O 1
ATOM 10467 N N . LEU B 1 343 ? 24.606 24.570 24.654 1.00 28.92 360 LEU B N 1
ATOM 10468 C CA . LEU B 1 343 ? 25.610 24.144 23.724 1.00 31.22 360 LEU B CA 1
ATOM 10469 C C . LEU B 1 343 ? 25.333 22.737 23.218 1.00 35.27 360 LEU B C 1
ATOM 10470 O O . LEU B 1 343 ? 24.530 21.985 23.840 1.00 31.12 360 LEU B O 1
#

CATH classification: 3.40.50.620 (+1 more: 1.10.240.10)

GO terms:
  GO:0004830 tryptophan-tRNA ligase activity (F, IDA)
  GO:0005739 mitochondrion (C, IDA)
  GO:0005759 mitochondrial matrix (C, IDA)
  GO:0005739 mitochondrion (C, HTP)
  GO:0004830 tryptophan-tRNA ligase activity (F, TAS)
  GO:0005759 mitochondrial matrix (C, TAS)
  GO:0006418 tRNA aminoacylation for protein translation (P, TAS)

Radius of gyration: 29.91 Å; Cα contacts (8 Å, |Δi|>4): 1168; chains: 2; bounding box: 75×51×91 Å

Secondary structure (DSSP, 8-state):
---EEEEE-SSS--BHHHIIIIIHHHHHHHHH-S-EEEEE-HHHHTTS---HHHHHHHHHHHHHHHHHHT--TTTSEEEEGGG-THHHHHHHHHHTT-BHHHHHTSHHHHTS-HHHHHHSBHHHHHHHHHHHHHHHTTT--EEE--GGGHHHHHHHHHHHHHHHHHH-S-S---EEE--TTTTPBPSS-TTSB--TT-S-GGG--BTT--HHHHHHHHHH----S--S----TTT-HHHHHHHHHHHHHHT--HHHHHHHTTT--HHHHHHHHHHHHHHHHHHHHHHHHHHTT-HHHHHHHHHHHHHHHHHHHHHHHHHHHHHHT--/----SS--EEEEE-SSS--BHHHIIIIIHHHHHHHHH-S-EEEEE-HHHHTTS---HHHHHHHHHHHHHHHHHHT--TTTSEEEEGGG-THHHHHHHHHHTT-BHHHHHT-HHHHHHT--BHHHHHHHHHHHHHHHTTT--EEE--GGGHHHHHHHHHHHHHHHHHH-S-S---EEE--TTTTPBPSS-TTSB--TT-S-GGG--BTT--HHHHHHHHHH------SS----TTT-HHHHHHHHHHHHHHT--HHHHHHHTTT--HHHHHHHHHHHHHHHHHHHHHHHHHHTT-HHHHHHHHHHHHHHHHHHHHHHHHHHHHHHT--

B-factor: mean 30.95, std 10.42, range [11.44, 79.36]

Nearest PDB structures (foldseek):
  5ekd-assembly1_B  TM=1.003E+00  e=3.544E-56  Homo sapiens
  5ekd-assembly1_A  TM=9.936E-01  e=2.067E-51  Homo sapiens
  7ev2-assembly1_A-2  TM=9.646E-01  e=3.519E-33  Mycobacterium tuberculosis
  7elt-assembly1_A  TM=9.702E-01  e=1.942E-32  Mycobacterium tuberculosis
  7ent-assembly1_A-2  TM=9.692E-01  e=2.268E-32  Mycobacterium tuberculosis

Foldseek 3Di:
DAEEEEEDELAFFDFPLCVQWFLVVQQVVLVVDQAYEYEHEPLLNPLPPDDPVRRVVSLLLVLLLSVLSHDDLVRYQYAYPVLAPLLVVQLVVLVVVDDQVLLCVQCVNVVDDPVVNVVGDPCNSRVLSSVLSSQQLLLHAEYGAAPSCVSSLVVSQVSQVVLCVQLNRDHHRHDYDGGPSSFQAFQADLVHGADSPDPDLLRTGGLQDDLVSLLVSLLNGDWDPDFAQDADCVPTRNSNSLLVLQCSLVVHDSVVLSVVCVPPTSNRVSSVSSVSSCVSSVSSNVSSVVSVVCSPVSVVSRVVSSVVVNVSSVVSSVVVCVSVPVD/DFDDDAAEEEEEDELDFFDFPLCCQQFLLVQQVVLVVHQEYEYEHEPLLVPQPPDDPVRSVLSLLLVLLLSVLSHDDCVSYQYAYPVLAPLLVVQLVVLVVVDDQVLLVPQPVCVVVVCHDPSRSSVLSSVLSSQQLLLHAEYGAAPSCVSSLVVSLVSQVSLCVQQNNDHRRHDYDTGPSSFQAFQADLVHGADSPDPDVLRTGGLQDDLVSLLVSLLNGDWDDDFAQDADCVVTRNSNSLLSLQCSLVVHDSVVVSVVCVVPGSNVVSNVSSVSSCVSSVSSNVSSVVSSVDSVVSVVSNVVSSVVVNVSSVVSSVVVCVSVPVD

InterPro domains:
  IPR001412 Aminoacyl-tRNA synthetase, class I, conserved site [PS00178] (43-52)
  IPR002305 Aminoacyl-tRNA synthetase, class Ic [PF00579] (33-314)
  IPR002306 Tryptophan-tRNA ligase [PR01039] (47-63)
  IPR002306 Tryptophan-tRNA ligase [PR01039] (98-117)
  IPR002306 Tryptophan-tRNA ligase [PR01039] (174-195)
  IPR002306 Tryptophan-tRNA ligase [PR01039] (226-236)
  IPR002306 Tryptophan-tRNA ligase [TIGR00233] (34-359)
  IPR002306 Tryptophan-tRNA ligase [cd00806] (36-312)
  IPR014729 Rossmann-like alpha/beta/alpha sandwich fold [G3DSA:3.40.50.620] (36-358)
  IPR024109 Tryptophan-tRNA ligase, bacterial-type [MF_00140_B] (34-360)
  IPR050203 Tryptophan--tRNA ligase [PTHR43766] (27-360)